Protein AF-A0A0F9NEB5-F1 (afdb_monomer_lite)

Secondary structure (DSSP, 8-state):
------------------------S--EEEESS-SEEEE--SEEEE-SSEEEESS-SEEEE--SEEEE-SSEEEESSEEEEEESS-SEEEEEEEEEEEE--SEEEEEEEEEEESS-SEEEE--SEEEE--SEEEESSEEEEEESSEEEEEEEEEEEEEEEEEEEEEEEEEEEEEEEEEEEESS-SEEEE--SEEEE--SEEEESSEEEEEESS-SEEEESSEEEEEE--SEEEE--SEEEESSEEEEEESS-SEEEESSEEEEEE--SEEEE--SEEEESS-SEEEESS-SEEEESS-SEEEESS-SEEEE--SEEEE--SEEE---TT-EEEES---SSS-TTHHHHHHHHHHHHHHHHHHHHHHHHHHHHHHHHHHHHHHS---TT-HHHHHHHHHHHHHHHHHHHHHHHHHHHHHHHHHHHHHHHHHHHHS--HHHHHHHTT--B-HHHHHHHHHTT-PPPGGGB------

pLDDT: mean 74.22, std 14.0, range [30.81, 94.0]

Sequence (474 aa):
MARKTALQVYGIPGRVYQVLAGSSSSSSASSSSSSSVSSSSSSVSSSSSSVSSSSSSSVSSLSSSISSSSSSVSSSSSSSISSSSSSSVSSSSSSSVSSSSSSVSSSSSSVSSSSSSSVSSSSSSISSSSSSVSSSSSSSASSSSSSSISSSSSSSVSSSSSSSVSSSSSSISSSSSSVSSSSSSSVSSSSSSVSSSSSSVSSSSSSSVSSSSSSSVSSSSSSSVSSSSSSVSSSSSSVSSSSSSSVSSSSSSSVSSSSSSSVSSSSSSISSSSSSVSSSSSSSVSSSSSSSVSSSSSSSVSSSSSSSVSSSSSSVSSSSSSITGSSSSSSISSSLSSSSAGPIEERFMHWYIQVELLVTSFQEKYPKIITNLEAAATYVNENEVSNTDVIKTKTYNVFIKNRNNVRDKYHLNYKKEIKDFVRDLQRYVTIRYDLSIDSFLESINFKVSIVFANISREVGFPIDGSNIERGDIS

Radius of gyration: 41.44 Å; chains: 1; bounding box: 76×53×166 Å

Structure (mmCIF, N/CA/C/O backbone):
data_AF-A0A0F9NEB5-F1
#
_entry.id   AF-A0A0F9NEB5-F1
#
loop_
_atom_site.group_PDB
_atom_site.id
_atom_site.type_symbol
_atom_site.label_atom_id
_atom_site.label_alt_id
_atom_site.label_comp_id
_atom_site.label_asym_id
_atom_site.label_entity_id
_atom_site.label_seq_id
_atom_site.pdbx_PDB_ins_code
_atom_site.Cartn_x
_atom_site.Cartn_y
_atom_site.Cartn_z
_atom_site.occupancy
_atom_site.B_iso_or_equiv
_atom_site.auth_seq_id
_atom_site.auth_comp_id
_atom_site.auth_asym_id
_atom_site.auth_atom_id
_atom_site.pdbx_PDB_model_num
ATOM 1 N N . MET A 1 1 ? -44.622 -4.717 113.660 1.00 35.81 1 MET A N 1
ATOM 2 C CA . MET A 1 1 ? -43.144 -4.670 113.713 1.00 35.81 1 MET A CA 1
ATOM 3 C C . MET A 1 1 ? -42.608 -4.703 112.294 1.00 35.81 1 MET A C 1
ATOM 5 O O . MET A 1 1 ? -42.995 -5.571 111.527 1.00 35.81 1 MET A O 1
ATOM 9 N N . ALA A 1 2 ? -41.810 -3.702 111.938 1.00 43.59 2 ALA A N 1
ATOM 10 C CA . ALA A 1 2 ? -41.238 -3.502 110.612 1.00 43.59 2 ALA A CA 1
ATOM 11 C C . ALA A 1 2 ? -40.009 -4.390 110.366 1.00 43.59 2 ALA A C 1
ATOM 13 O O . ALA A 1 2 ? -39.259 -4.645 111.305 1.00 43.59 2 ALA A O 1
ATOM 14 N N . ARG A 1 3 ? -39.733 -4.716 109.095 1.00 37.72 3 ARG A N 1
ATOM 15 C CA . ARG A 1 3 ? -38.4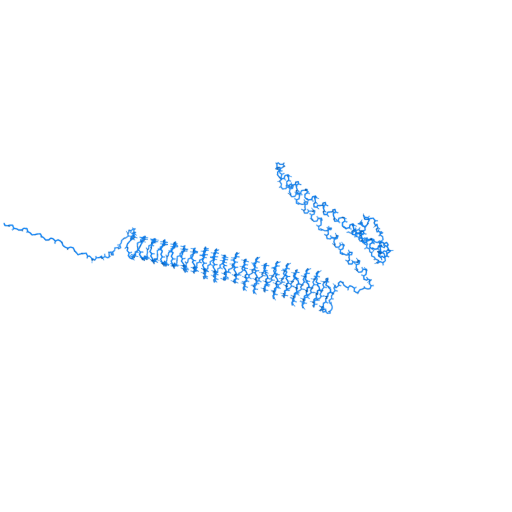21 -4.470 108.463 1.00 37.72 3 ARG A CA 1
ATOM 16 C C . ARG A 1 3 ? -38.478 -4.690 106.946 1.00 37.72 3 ARG A C 1
ATOM 18 O O . ARG A 1 3 ? -38.782 -5.775 106.470 1.00 37.72 3 ARG A O 1
ATOM 25 N N . LYS A 1 4 ? -38.156 -3.619 106.212 1.00 44.75 4 LYS A N 1
ATOM 26 C CA . LYS A 1 4 ? -37.689 -3.629 104.819 1.00 44.75 4 LYS A CA 1
ATOM 27 C C . LYS A 1 4 ? -36.308 -4.281 104.761 1.00 44.75 4 LYS A C 1
ATOM 29 O O . LYS A 1 4 ? -35.469 -3.989 105.615 1.00 44.75 4 LYS A O 1
ATOM 34 N N . THR A 1 5 ? -36.016 -5.019 103.695 1.00 44.75 5 THR A N 1
ATOM 35 C CA . THR A 1 5 ? -34.642 -5.163 103.195 1.00 44.75 5 THR A CA 1
ATOM 36 C C . THR A 1 5 ? -34.682 -5.332 101.678 1.00 44.75 5 THR A C 1
ATOM 38 O O . THR A 1 5 ? -35.391 -6.189 101.162 1.00 44.75 5 THR A O 1
ATOM 41 N N . ALA A 1 6 ? -33.965 -4.451 100.984 1.00 42.66 6 ALA A N 1
ATOM 42 C CA . ALA A 1 6 ? -33.715 -4.470 99.550 1.00 42.66 6 ALA A CA 1
ATOM 43 C C . ALA A 1 6 ? -32.252 -4.880 99.323 1.00 42.66 6 ALA A C 1
ATOM 45 O O . ALA A 1 6 ? -31.394 -4.428 100.075 1.00 42.66 6 ALA A O 1
ATOM 46 N N . LEU A 1 7 ? -31.984 -5.684 98.294 1.00 33.50 7 LEU A N 1
ATOM 47 C CA . LEU A 1 7 ? -30.658 -5.999 97.733 1.00 33.50 7 LEU A CA 1
ATOM 48 C C . LEU A 1 7 ? -30.911 -6.304 96.246 1.00 33.50 7 LEU A C 1
ATOM 50 O O . LEU A 1 7 ? -31.595 -7.270 95.931 1.00 33.50 7 LEU A O 1
ATOM 54 N N . GLN A 1 8 ? -30.771 -5.334 95.344 1.00 35.53 8 GLN A N 1
ATOM 55 C CA . GLN A 1 8 ? -29.557 -4.820 94.691 1.00 35.53 8 GLN A CA 1
ATOM 56 C C . GLN A 1 8 ? -28.915 -5.826 93.717 1.00 35.53 8 GLN A C 1
ATOM 58 O O . GLN A 1 8 ? -28.354 -6.847 94.096 1.00 35.53 8 GLN A O 1
ATOM 63 N N . VAL A 1 9 ? -29.054 -5.475 92.437 1.00 38.75 9 VAL A N 1
ATOM 64 C CA . VAL A 1 9 ? -28.586 -6.151 91.223 1.00 38.75 9 VAL A CA 1
ATOM 65 C C . VAL A 1 9 ? -27.070 -5.995 91.071 1.00 38.75 9 VAL A C 1
ATOM 67 O O . VAL A 1 9 ? -26.563 -4.883 91.196 1.00 38.75 9 VAL A O 1
ATOM 70 N N . TYR A 1 10 ? -26.376 -7.075 90.702 1.00 37.44 10 TYR A N 1
ATOM 71 C CA . TYR A 1 10 ? -25.060 -7.025 90.056 1.00 37.44 10 TYR A CA 1
ATOM 72 C C . TYR A 1 10 ? -25.096 -7.854 88.768 1.00 37.44 10 TYR A C 1
ATOM 74 O O . TYR A 1 10 ? -25.403 -9.044 88.788 1.00 37.44 10 TYR A O 1
ATOM 82 N N . GLY A 1 11 ? -24.824 -7.189 87.644 1.00 35.25 11 GLY A N 1
ATOM 83 C CA . GLY A 1 11 ? -24.719 -7.791 86.319 1.00 35.25 11 GLY A CA 1
ATOM 84 C C . GLY A 1 11 ? -23.337 -8.393 86.061 1.00 35.25 11 GLY A C 1
ATOM 85 O O . GLY A 1 11 ? -22.323 -7.865 86.512 1.00 35.25 11 GLY A O 1
ATOM 86 N N . ILE A 1 12 ? -23.313 -9.479 85.288 1.00 38.50 12 ILE A N 1
ATOM 87 C CA . ILE A 1 12 ? -22.107 -10.074 84.703 1.00 38.50 12 ILE A CA 1
ATOM 88 C C . ILE A 1 12 ? -22.130 -9.753 83.199 1.00 38.50 12 ILE A C 1
ATOM 90 O O . ILE A 1 12 ? -23.039 -10.223 82.510 1.00 38.50 12 ILE A O 1
ATOM 94 N N . PRO A 1 13 ? -21.177 -8.978 82.651 1.00 40.56 13 PRO A N 1
ATOM 95 C CA . PRO A 1 13 ? -21.013 -8.844 81.212 1.00 40.56 13 PRO A CA 1
ATOM 96 C C . PRO A 1 13 ? -20.096 -9.958 80.686 1.00 40.56 13 PRO A C 1
ATOM 98 O O . PRO A 1 13 ? -19.067 -10.257 81.285 1.00 40.56 13 PRO A O 1
ATOM 101 N N . GLY A 1 14 ? -20.439 -10.541 79.534 1.00 40.22 14 GLY A N 1
ATOM 102 C CA . GLY A 1 14 ? -19.469 -11.300 78.735 1.00 40.22 14 GLY A CA 1
ATOM 103 C C . GLY A 1 14 ? -19.830 -12.746 78.407 1.00 40.22 14 GLY A C 1
ATOM 104 O O . GLY A 1 14 ? -19.044 -13.650 78.667 1.00 40.22 14 GLY A O 1
ATOM 105 N N . ARG A 1 15 ? -20.969 -12.976 77.749 1.00 34.03 15 ARG A N 1
ATOM 106 C CA . ARG A 1 15 ? -21.089 -14.059 76.758 1.00 34.03 15 ARG A CA 1
ATOM 107 C C . ARG A 1 15 ? -21.936 -13.571 75.592 1.00 34.03 15 ARG A C 1
ATOM 109 O O . ARG A 1 15 ? -23.160 -13.580 75.659 1.00 34.03 15 ARG A O 1
ATOM 116 N N . VAL A 1 16 ? -21.273 -13.140 74.521 1.00 32.19 16 VAL A N 1
ATOM 117 C CA . VAL A 1 16 ? -21.917 -13.006 73.212 1.00 32.19 16 VAL A CA 1
ATOM 118 C C . VAL A 1 16 ? -22.073 -14.424 72.670 1.00 32.19 16 VAL A C 1
ATOM 120 O O . VAL A 1 16 ? -21.144 -14.987 72.098 1.00 32.19 16 VAL A O 1
ATOM 123 N N . TYR A 1 17 ? -23.235 -15.029 72.902 1.00 32.94 17 TYR A N 1
ATOM 124 C CA . TYR A 1 17 ? -23.683 -16.138 72.070 1.00 32.94 17 TYR A CA 1
ATOM 125 C C . TYR A 1 17 ? -24.050 -15.543 70.709 1.00 32.94 17 TYR A C 1
ATOM 127 O O . TYR A 1 17 ? -24.961 -14.719 70.620 1.00 32.94 17 TYR A O 1
ATOM 135 N N . GLN A 1 18 ? -23.324 -15.926 69.654 1.00 31.36 18 GLN A N 1
ATOM 136 C CA . GLN A 1 18 ? -23.822 -15.735 68.296 1.00 31.36 18 GLN A CA 1
ATOM 137 C C . GLN A 1 18 ? -25.118 -16.533 68.169 1.00 31.36 18 GLN A C 1
ATOM 139 O O . GLN A 1 18 ? -25.131 -17.758 68.286 1.00 31.36 18 GLN A O 1
ATOM 144 N N . VAL A 1 19 ? -26.209 -15.805 67.966 1.00 30.81 19 VAL A N 1
ATOM 145 C CA . VAL A 1 19 ? -27.512 -16.363 67.641 1.00 30.81 19 VAL A CA 1
ATOM 146 C C . VAL A 1 19 ? -27.415 -16.979 66.246 1.00 30.81 19 VAL A C 1
ATOM 148 O O . VAL A 1 19 ? -27.316 -16.270 65.246 1.00 30.81 19 VAL A O 1
ATOM 151 N N . LEU A 1 20 ? -27.453 -18.314 66.192 1.00 52.28 20 LEU A N 1
ATOM 152 C CA . LEU A 1 20 ? -28.008 -19.032 65.051 1.00 52.28 20 LEU A CA 1
ATOM 153 C C . LEU A 1 20 ? -29.471 -18.594 64.915 1.00 52.28 20 LEU A C 1
ATOM 155 O O . LEU A 1 20 ? -30.303 -18.951 65.745 1.00 52.28 20 LEU A O 1
ATOM 159 N N . ALA A 1 21 ? -29.790 -17.845 63.866 1.00 33.91 21 ALA A N 1
ATOM 160 C CA . ALA A 1 21 ? -31.160 -17.690 63.403 1.00 33.91 21 ALA A CA 1
ATOM 161 C C . ALA A 1 21 ? -31.166 -17.722 61.876 1.00 33.91 21 ALA A C 1
ATOM 163 O O . ALA A 1 21 ? -30.868 -16.735 61.206 1.00 33.91 21 ALA A O 1
ATOM 164 N N . GLY A 1 22 ? -31.506 -18.891 61.336 1.00 41.53 22 GLY A N 1
ATOM 165 C CA . GLY A 1 22 ? -32.124 -18.963 60.025 1.00 41.53 22 GLY A CA 1
ATOM 166 C C . GLY A 1 22 ? -33.551 -18.441 60.137 1.00 41.53 22 GLY A C 1
ATOM 167 O O . GLY A 1 22 ? -34.299 -18.889 61.002 1.00 41.53 22 GLY A O 1
ATOM 168 N N . SER A 1 23 ? -33.909 -17.488 59.284 1.00 32.88 23 SER A N 1
ATOM 169 C CA . SER A 1 23 ? -35.259 -17.292 58.748 1.00 32.88 23 SER A CA 1
ATOM 170 C C . SER A 1 23 ? -35.208 -16.231 57.656 1.00 32.88 23 SER A C 1
ATOM 172 O O . SER A 1 23 ? -34.611 -15.169 57.812 1.00 32.88 23 SER A O 1
ATOM 174 N N . SER A 1 24 ? -35.823 -16.575 56.534 1.00 42.44 24 SER A N 1
ATOM 175 C CA . SER A 1 24 ? -35.956 -15.814 55.303 1.00 42.44 24 SER A CA 1
ATOM 176 C C . SER A 1 24 ? -36.452 -14.392 55.555 1.00 42.44 24 SER A C 1
ATOM 178 O O . SER A 1 24 ? -37.623 -14.162 55.837 1.00 42.44 24 SER A O 1
ATOM 180 N N . SER A 1 25 ? -35.553 -13.424 55.453 1.00 38.19 25 SER A N 1
ATOM 181 C CA . SER A 1 25 ? -35.836 -11.997 55.315 1.00 38.19 25 SER A CA 1
ATOM 182 C C . SER A 1 25 ? -34.556 -11.375 54.782 1.00 38.19 25 SER A C 1
ATOM 184 O O . SER A 1 25 ? -33.480 -11.700 55.282 1.00 38.19 25 SER A O 1
ATOM 186 N N . SER A 1 26 ? -34.668 -10.542 53.750 1.00 44.69 26 SER A N 1
ATOM 187 C CA . SER A 1 26 ? -33.602 -9.720 53.164 1.00 44.69 26 SER A CA 1
ATOM 188 C C . SER A 1 26 ? -32.662 -9.171 54.241 1.00 44.69 26 SER A C 1
ATOM 190 O O . SER A 1 26 ? -32.947 -8.159 54.879 1.00 44.69 26 SER A O 1
ATOM 192 N N . SER A 1 27 ? -31.575 -9.895 54.496 1.00 50.78 27 SER A N 1
ATOM 193 C CA . SER A 1 27 ? -30.655 -9.645 55.598 1.00 50.78 27 SER A CA 1
ATOM 194 C C . SER A 1 27 ? -29.445 -8.951 55.000 1.00 50.78 27 SER A C 1
ATOM 196 O O . SER A 1 27 ? -28.783 -9.487 54.109 1.00 50.78 27 SER A O 1
ATOM 198 N N . SER A 1 28 ? -29.208 -7.722 55.442 1.00 55.69 28 SER A N 1
ATOM 199 C CA . SER A 1 28 ? -28.038 -6.916 55.102 1.00 55.69 28 SER A CA 1
ATOM 200 C C . SER A 1 28 ? -27.085 -7.006 56.287 1.00 55.69 28 SER A C 1
ATOM 202 O O . SER A 1 28 ? -27.447 -6.595 57.389 1.00 55.69 28 SER A O 1
ATOM 204 N N . ALA A 1 29 ? -25.889 -7.564 56.101 1.00 61.00 29 ALA A N 1
ATOM 205 C CA . ALA A 1 29 ? -24.858 -7.517 57.135 1.00 61.00 29 ALA A CA 1
ATOM 206 C C . ALA A 1 29 ? -24.028 -6.242 56.946 1.00 61.00 29 ALA A C 1
ATOM 208 O O . ALA A 1 29 ? -23.297 -6.119 55.962 1.00 61.00 29 ALA A O 1
ATOM 209 N N . SER A 1 30 ? -24.153 -5.309 57.892 1.00 57.62 30 SER A N 1
ATOM 210 C CA . SER A 1 30 ? -23.396 -4.056 57.924 1.00 57.62 30 SER A CA 1
ATOM 211 C C . SER A 1 30 ? -22.574 -3.992 59.206 1.00 57.62 30 SER A C 1
ATOM 213 O O . SER A 1 30 ? -23.143 -4.027 60.297 1.00 57.62 30 SER A O 1
ATOM 215 N N . SER A 1 31 ? -21.248 -3.893 59.105 1.00 59.38 31 SER A N 1
ATOM 216 C CA . SER A 1 31 ? -20.394 -3.674 60.277 1.00 59.38 31 SER A CA 1
ATOM 217 C C . SER A 1 31 ? -19.252 -2.703 59.983 1.00 59.38 31 SER A C 1
ATOM 219 O O . SER A 1 31 ? -18.554 -2.793 58.970 1.00 59.38 31 SER A O 1
ATOM 221 N N . SER A 1 32 ? -19.066 -1.758 60.901 1.00 53.47 32 SER A N 1
ATOM 222 C CA . SER A 1 32 ? -18.108 -0.656 60.768 1.00 53.47 32 SER A CA 1
ATOM 223 C C . SER A 1 32 ? -16.832 -0.868 61.593 1.00 53.47 32 SER A C 1
ATOM 225 O O . SER A 1 32 ? -15.926 -0.044 61.525 1.00 53.47 32 SER A O 1
ATOM 227 N N . SER A 1 33 ? -16.771 -1.911 62.436 1.00 54.66 33 SER A N 1
ATOM 228 C CA . SER A 1 33 ? -15.759 -1.997 63.512 1.00 54.66 33 SER A CA 1
ATOM 229 C C . SER A 1 33 ? -15.357 -3.423 63.917 1.00 54.66 33 SER A C 1
ATOM 231 O O . SER A 1 33 ? -14.719 -3.612 64.949 1.00 54.66 33 SER A O 1
ATOM 233 N N . SER A 1 34 ? -15.739 -4.445 63.149 1.00 59.22 34 SER A N 1
ATOM 234 C CA . SER A 1 34 ? -15.385 -5.840 63.452 1.00 59.22 34 SER A CA 1
ATOM 235 C C . SER A 1 34 ? -14.004 -6.173 62.877 1.00 59.22 34 SER A C 1
ATOM 237 O O . SER A 1 34 ? -13.682 -5.735 61.775 1.00 59.22 34 SER A O 1
ATOM 239 N N . SER A 1 35 ? -13.199 -6.989 63.558 1.00 62.81 35 SER A N 1
ATOM 240 C CA . SER A 1 35 ? -11.958 -7.540 62.983 1.00 62.81 35 SER A CA 1
ATOM 241 C C . SER A 1 35 ? -12.236 -8.503 61.820 1.00 62.81 35 SER A C 1
ATOM 243 O O . SER A 1 35 ? -11.384 -8.714 60.959 1.00 62.81 35 SER A O 1
ATOM 245 N N . SER A 1 36 ? -13.433 -9.094 61.769 1.00 61.75 36 SER A N 1
ATOM 246 C CA . SER A 1 36 ? -13.839 -10.055 60.740 1.00 61.75 36 SER A CA 1
ATOM 247 C C . SER A 1 36 ? -15.356 -10.041 60.553 1.00 61.75 36 SER A C 1
ATOM 249 O O . SER A 1 36 ? -16.092 -9.979 61.539 1.00 61.75 36 SER A O 1
ATOM 251 N N . VAL A 1 37 ? -15.825 -10.152 59.309 1.00 69.88 37 VAL A N 1
ATOM 252 C CA . VAL A 1 37 ? -17.234 -10.423 58.983 1.00 69.88 37 VAL A CA 1
ATOM 253 C C . VAL A 1 37 ? -17.329 -11.750 58.257 1.00 69.88 37 VAL A C 1
ATOM 255 O O . VAL A 1 37 ? -16.764 -11.904 57.178 1.00 69.88 37 VAL A O 1
ATOM 258 N N . SER A 1 38 ? -18.088 -12.675 58.837 1.00 70.75 38 SER A N 1
ATOM 259 C CA . SER A 1 38 ? -18.541 -13.897 58.175 1.00 70.75 38 SER A CA 1
ATOM 260 C C . SER A 1 38 ? -20.058 -13.826 58.050 1.00 70.75 38 SER A C 1
ATOM 262 O O . SER A 1 38 ? -20.742 -13.622 59.054 1.00 70.75 38 SER A O 1
ATOM 264 N N . SER A 1 39 ? -20.609 -13.912 56.840 1.00 66.50 39 SER A N 1
ATOM 265 C CA . SER A 1 39 ? -22.060 -13.776 56.633 1.00 66.50 39 SER A CA 1
ATOM 266 C C . SER A 1 39 ? -22.565 -14.560 55.424 1.00 66.50 39 SER A C 1
ATOM 268 O O . SER A 1 39 ? -21.887 -14.651 54.405 1.00 66.50 39 SER A O 1
ATOM 270 N N . SER A 1 40 ? -23.797 -15.063 55.541 1.00 65.25 40 SER A N 1
ATOM 271 C CA . SER A 1 40 ? -24.595 -15.644 54.444 1.00 65.25 40 SER A CA 1
ATOM 272 C C . SER A 1 40 ? -25.751 -14.720 54.033 1.00 65.25 40 SER A C 1
ATOM 274 O O . SER A 1 40 ? -26.748 -15.157 53.468 1.00 65.25 40 SER A O 1
ATOM 276 N N . SER A 1 41 ? -25.633 -13.438 54.382 1.00 69.44 41 SER A N 1
ATOM 277 C CA . SER A 1 41 ? -26.594 -12.376 54.092 1.00 69.44 41 SER A CA 1
ATOM 278 C C . SER A 1 41 ? -26.696 -12.109 52.595 1.00 69.44 41 SER A C 1
ATOM 280 O O . SER A 1 41 ? -25.697 -12.201 51.889 1.00 69.44 41 SER A O 1
ATOM 282 N N . SER A 1 42 ? -27.864 -11.682 52.118 1.00 67.00 42 SER A N 1
ATOM 283 C CA . SER A 1 42 ? -28.083 -11.274 50.720 1.00 67.00 42 SER A CA 1
ATOM 284 C C . SER A 1 42 ? -27.128 -10.159 50.263 1.00 67.00 42 SER A C 1
ATOM 286 O O . SER A 1 42 ? -26.675 -10.180 49.122 1.00 67.00 42 SER A O 1
ATOM 288 N N . SER A 1 43 ? -26.745 -9.244 51.160 1.00 69.62 43 SER A N 1
ATOM 289 C CA . SER A 1 43 ? -25.746 -8.202 50.885 1.00 69.62 43 SER A CA 1
ATOM 290 C C . SER A 1 43 ? -24.817 -8.007 52.081 1.00 69.62 43 SER A C 1
ATOM 292 O O . SER A 1 43 ? -25.276 -7.986 53.228 1.00 69.62 43 SER A O 1
ATOM 294 N N . VAL A 1 44 ? -23.520 -7.840 51.817 1.00 74.75 44 VAL A N 1
ATOM 295 C CA . VAL A 1 44 ? -22.499 -7.557 52.837 1.00 74.75 44 VAL A CA 1
ATOM 296 C C . VAL A 1 44 ? -21.814 -6.237 52.507 1.00 74.75 44 VAL A C 1
ATOM 298 O O . VAL A 1 44 ? -21.170 -6.119 51.465 1.00 74.75 44 VAL A O 1
ATOM 301 N N . SER A 1 45 ? -21.923 -5.273 53.421 1.00 76.12 45 SER A N 1
ATOM 302 C CA . SER A 1 45 ? -21.206 -3.998 53.359 1.00 76.12 45 SER A CA 1
ATOM 303 C C . SER A 1 45 ? -20.359 -3.832 54.614 1.00 76.12 45 SER A C 1
ATOM 305 O O . SER A 1 45 ? -20.899 -3.743 55.714 1.00 76.12 45 SER A O 1
ATOM 307 N N . SER A 1 46 ? -19.030 -3.818 54.489 1.00 70.50 46 SER A N 1
ATOM 308 C CA . SER A 1 46 ? -18.163 -3.798 55.674 1.00 70.50 46 SER A CA 1
ATOM 309 C C . SER A 1 46 ? -16.859 -3.026 55.487 1.00 70.50 46 SER A C 1
ATOM 311 O O . SER A 1 46 ? -16.258 -3.029 54.413 1.00 70.50 46 SER A O 1
ATOM 313 N N . SER A 1 47 ? -16.403 -2.415 56.582 1.00 71.44 47 SER A N 1
ATOM 314 C CA . SER A 1 47 ? -15.068 -1.814 56.725 1.00 71.44 47 SER A CA 1
ATOM 315 C C . SER A 1 47 ? -14.147 -2.653 57.624 1.00 71.44 47 SER A C 1
ATOM 317 O O . SER A 1 47 ? -13.173 -2.146 58.172 1.00 71.44 47 SER A O 1
ATOM 319 N N . SER A 1 48 ? -14.474 -3.931 57.828 1.00 72.50 48 SER A N 1
ATOM 320 C CA . SER A 1 48 ? -13.687 -4.862 58.640 1.00 72.50 48 SER A CA 1
ATOM 321 C C . SER A 1 48 ? -12.354 -5.226 58.006 1.00 72.50 48 SER A C 1
ATOM 323 O O . SER A 1 48 ? -12.210 -5.160 56.793 1.00 72.50 48 SER A O 1
ATOM 325 N N . SER A 1 49 ? -11.394 -5.699 58.802 1.00 71.88 49 SER A N 1
ATOM 326 C CA . SER A 1 49 ? -10.089 -6.148 58.293 1.00 71.88 49 SER A CA 1
ATOM 327 C C . SER A 1 49 ? -10.216 -7.319 57.304 1.00 71.88 49 SER A C 1
ATOM 329 O O . SER A 1 49 ? -9.496 -7.356 56.306 1.00 71.88 49 SER A O 1
ATOM 331 N N . SER A 1 50 ? -11.181 -8.219 57.527 1.00 74.94 50 SER A N 1
ATOM 332 C CA . SER A 1 50 ? -11.444 -9.378 56.662 1.00 74.94 50 SER A CA 1
ATOM 333 C C . SER A 1 50 ? -12.942 -9.616 56.447 1.00 74.94 50 SER A C 1
ATOM 335 O O . SER A 1 50 ? -13.718 -9.557 57.404 1.00 74.94 50 SER A O 1
ATOM 337 N N . VAL A 1 51 ? -13.340 -9.940 55.214 1.00 78.62 51 VAL A N 1
ATOM 338 C CA . VAL A 1 51 ? -14.712 -10.336 54.846 1.00 78.62 51 VAL A CA 1
ATOM 339 C C . VAL A 1 51 ? -14.697 -11.716 54.194 1.00 78.62 51 VAL A C 1
ATOM 341 O O . VAL A 1 51 ? -14.026 -11.919 53.184 1.00 78.62 51 VAL A O 1
ATOM 344 N N . SER A 1 52 ? -15.483 -12.636 54.752 1.00 79.25 52 SER A N 1
ATOM 345 C CA . SER A 1 52 ? -15.754 -13.964 54.205 1.00 79.25 52 SER A CA 1
ATOM 346 C C . SER A 1 52 ? -17.255 -14.123 53.957 1.00 79.25 52 SER A C 1
ATOM 348 O O . SER A 1 52 ? -18.051 -14.069 54.895 1.00 79.25 52 SER A O 1
ATOM 350 N N . SER A 1 53 ? -17.667 -14.324 52.703 1.00 75.00 53 SER A N 1
ATOM 351 C CA . SER A 1 53 ? -19.078 -14.582 52.368 1.00 75.00 53 SER A CA 1
ATOM 352 C C . SER A 1 53 ? -19.236 -15.768 51.426 1.00 75.00 53 SER A C 1
ATOM 354 O O . SER A 1 53 ? -18.657 -15.794 50.339 1.00 75.00 53 SER A O 1
ATOM 356 N N . SER A 1 54 ? -20.071 -16.721 51.834 1.00 69.00 54 SER A N 1
ATOM 357 C CA . SER A 1 54 ? -20.303 -17.965 51.099 1.00 69.00 54 SER A CA 1
ATOM 358 C C . SER A 1 54 ? -21.527 -17.914 50.181 1.00 69.00 54 SER A C 1
ATOM 360 O O . SER A 1 54 ? -21.668 -18.790 49.331 1.00 69.00 54 SER A O 1
ATOM 362 N N . SER A 1 55 ? -22.444 -16.949 50.351 1.00 68.44 55 SER A N 1
ATOM 363 C CA . SER A 1 55 ? -23.745 -16.946 49.649 1.00 68.44 55 SER A CA 1
ATOM 364 C C . SER A 1 55 ? -24.422 -15.565 49.595 1.00 68.44 55 SER A C 1
ATOM 366 O O . SER A 1 55 ? -25.628 -15.465 49.811 1.00 68.44 55 SER A O 1
ATOM 368 N N . SER A 1 56 ? -23.673 -14.485 49.347 1.00 68.25 56 SER A N 1
ATOM 369 C CA . SER A 1 56 ? -24.283 -13.160 49.141 1.00 68.25 56 SER A CA 1
ATOM 370 C C . SER A 1 56 ? -24.565 -12.879 47.667 1.00 68.25 56 SER A C 1
ATOM 372 O O . SER A 1 56 ? -23.862 -13.340 46.773 1.00 68.25 56 SER A O 1
ATOM 374 N N . SER A 1 57 ? -25.569 -12.054 47.393 1.00 72.56 57 SER A N 1
ATOM 375 C CA . SER A 1 57 ? -25.776 -11.472 46.066 1.00 72.56 57 SER A CA 1
ATOM 376 C C . SER A 1 57 ? -24.674 -10.448 45.755 1.00 72.56 57 SER A C 1
ATOM 378 O O . SER A 1 57 ? -24.161 -10.386 44.635 1.00 72.56 57 SER A O 1
ATOM 380 N N . SER A 1 58 ? -24.253 -9.677 46.767 1.00 74.62 58 SER A N 1
ATOM 381 C CA . SER A 1 58 ? -23.237 -8.627 46.624 1.00 74.62 58 SER A CA 1
ATOM 382 C C . SER A 1 58 ? -22.373 -8.454 47.875 1.00 74.62 58 SER A C 1
ATOM 384 O O . SER A 1 58 ? -22.888 -8.397 48.993 1.00 74.62 58 SER A O 1
ATOM 386 N N . VAL A 1 59 ? -21.063 -8.299 47.675 1.00 78.06 59 VAL A N 1
ATOM 387 C CA . VAL A 1 59 ? -20.099 -7.865 48.696 1.00 78.06 59 VAL A CA 1
ATOM 388 C C . VAL A 1 59 ? -19.498 -6.538 48.262 1.00 78.06 59 VAL A C 1
ATOM 390 O O . VAL A 1 59 ? -18.912 -6.451 47.185 1.00 78.06 59 VAL A O 1
ATOM 393 N N . SER A 1 60 ? -19.618 -5.518 49.109 1.00 79.62 60 SER A N 1
ATOM 394 C CA . SER A 1 60 ? -18.953 -4.230 48.929 1.00 79.62 60 SER A CA 1
ATOM 395 C C . SER A 1 60 ? -18.128 -3.921 50.175 1.00 79.62 60 SER A C 1
ATOM 397 O O . SER A 1 60 ? -18.696 -3.742 51.252 1.00 79.62 60 SER A O 1
ATOM 399 N N . SER A 1 61 ? -16.797 -3.885 50.089 1.00 73.81 61 SER A N 1
ATOM 400 C CA . SER A 1 61 ? -15.981 -3.680 51.295 1.00 73.81 61 SER A CA 1
ATOM 401 C C . SER A 1 61 ? -14.731 -2.826 51.109 1.00 73.81 61 SER A C 1
ATOM 403 O O . SER A 1 61 ? -14.222 -2.631 50.007 1.00 73.81 61 SER A O 1
ATOM 405 N N . LEU A 1 62 ? -14.261 -2.297 52.240 1.00 74.31 62 LEU A N 1
ATOM 406 C CA . LEU A 1 62 ? -12.975 -1.611 52.416 1.00 74.31 62 LEU A CA 1
ATOM 407 C C . LEU A 1 62 ? -11.991 -2.506 53.191 1.00 74.31 62 LEU A C 1
ATOM 409 O O . LEU A 1 62 ? -11.189 -2.031 53.993 1.00 74.31 62 LEU A O 1
ATOM 413 N N . SER A 1 63 ? -12.122 -3.822 53.023 1.00 72.19 63 SER A N 1
ATOM 414 C CA . SER A 1 63 ? -11.401 -4.806 53.826 1.00 72.19 63 SER A CA 1
ATOM 415 C C . SER A 1 63 ? -10.015 -5.089 53.297 1.00 72.19 63 SER A C 1
ATOM 417 O O . SER A 1 63 ? -9.825 -5.205 52.093 1.00 72.19 63 SER A O 1
ATOM 419 N N . SER A 1 64 ? -9.062 -5.336 54.194 1.00 75.88 64 SER A N 1
ATOM 420 C CA . SER A 1 64 ? -7.722 -5.791 53.822 1.00 75.88 64 SER A CA 1
ATOM 421 C C . SER A 1 64 ? -7.761 -7.133 53.081 1.00 75.88 64 SER A C 1
ATOM 423 O O . SER A 1 64 ? -6.930 -7.369 52.212 1.00 75.88 64 SER A O 1
ATOM 425 N N . SER A 1 65 ? -8.712 -8.024 53.372 1.00 79.06 65 SER A N 1
ATOM 426 C CA . SER A 1 65 ? -8.875 -9.288 52.635 1.00 79.06 65 SER A CA 1
ATOM 427 C C . SER A 1 65 ? -10.341 -9.640 52.395 1.00 79.06 65 SER A C 1
ATOM 429 O O . SER A 1 65 ? -11.161 -9.561 53.311 1.00 79.06 65 SER A O 1
ATOM 431 N N . ILE A 1 66 ? -10.664 -10.051 51.167 1.00 80.88 66 ILE A N 1
ATOM 432 C CA . ILE A 1 66 ? -12.001 -10.501 50.764 1.00 80.88 66 ILE A CA 1
ATOM 433 C C . ILE A 1 66 ? -11.900 -11.929 50.235 1.00 80.88 66 ILE A C 1
ATOM 435 O O . ILE A 1 66 ? -11.172 -12.184 49.279 1.00 80.88 66 ILE A O 1
ATOM 439 N N . SER A 1 67 ? -12.664 -12.845 50.822 1.00 82.44 67 SER A N 1
ATOM 440 C CA . SER A 1 67 ? -12.886 -14.191 50.296 1.00 82.44 67 SER A CA 1
ATOM 441 C C . SER A 1 67 ? -14.379 -14.370 50.055 1.00 82.44 67 SER A C 1
ATOM 443 O O . SER A 1 67 ? -15.173 -14.300 50.996 1.00 82.44 67 SER A O 1
ATOM 445 N N . SER A 1 68 ? -14.806 -14.525 48.801 1.00 77.56 68 SER A N 1
ATOM 446 C CA . SER A 1 68 ? -16.237 -14.588 48.511 1.00 77.56 68 SER A CA 1
ATOM 447 C C . SER A 1 68 ? -16.642 -15.566 47.415 1.00 77.56 68 SER A C 1
ATOM 449 O O . SER A 1 68 ? -15.911 -15.820 46.470 1.00 77.56 68 SER A O 1
ATOM 451 N N . SER A 1 69 ? -17.852 -16.107 47.540 1.00 76.94 69 SER A N 1
ATOM 452 C CA . SER A 1 69 ? -18.568 -16.822 46.473 1.00 76.94 69 SER A CA 1
ATOM 453 C C . SER A 1 69 ? -19.834 -16.068 46.045 1.00 76.94 69 SER A C 1
ATOM 455 O O . SER A 1 69 ? -20.810 -16.674 45.617 1.00 76.94 69 SER A O 1
ATOM 457 N N . SER A 1 70 ? -19.841 -14.744 46.220 1.00 76.62 70 SER A N 1
ATOM 458 C CA . SER A 1 70 ? -21.008 -13.900 45.938 1.00 76.62 70 SER A CA 1
ATOM 459 C C . SER A 1 70 ? -21.200 -13.644 44.456 1.00 76.62 70 SER A C 1
ATOM 461 O O . SER A 1 70 ? -20.224 -13.658 43.718 1.00 76.62 70 SER A O 1
ATOM 463 N N . SER A 1 71 ? -22.408 -13.288 44.016 1.00 76.88 71 SER A N 1
ATOM 464 C CA . SER A 1 71 ? -22.644 -12.940 42.604 1.00 76.88 71 SER A CA 1
ATOM 465 C C . SER A 1 71 ? -21.855 -11.699 42.160 1.00 76.88 71 SER A C 1
ATOM 467 O O . SER A 1 71 ? -21.453 -11.608 41.005 1.00 76.88 71 SER A O 1
ATOM 469 N N . SER A 1 72 ? -21.571 -10.758 43.063 1.00 80.06 72 SER A N 1
ATOM 470 C CA . SER A 1 72 ? -20.770 -9.563 42.766 1.00 80.06 72 SER A CA 1
ATOM 471 C C . SER A 1 72 ? -19.851 -9.188 43.927 1.00 80.06 72 SER A C 1
ATOM 473 O O . SER A 1 72 ? -20.259 -9.234 45.089 1.00 80.06 72 SER A O 1
ATOM 475 N N . VAL A 1 73 ? -18.609 -8.812 43.614 1.00 81.56 73 VAL A N 1
ATOM 476 C CA . VAL A 1 73 ? -17.623 -8.316 44.586 1.00 81.56 73 VAL A CA 1
ATOM 477 C C . VAL A 1 73 ? -17.086 -6.971 44.111 1.00 81.56 73 VAL A C 1
ATOM 479 O O . VAL A 1 73 ? -16.508 -6.880 43.030 1.00 81.56 73 VAL A O 1
ATOM 482 N N . SER A 1 74 ? -17.241 -5.942 44.939 1.00 83.50 74 SER A N 1
ATOM 483 C CA . SER A 1 74 ? -16.713 -4.599 44.706 1.00 83.50 74 SER A CA 1
ATOM 484 C C . SER A 1 74 ? -15.837 -4.174 45.881 1.00 83.50 74 SER A C 1
ATOM 486 O O . SER A 1 74 ? -16.277 -4.191 47.029 1.00 83.50 74 SER A O 1
ATOM 488 N N . SER A 1 75 ? -14.599 -3.770 45.608 1.00 80.00 75 SER A N 1
ATOM 489 C CA . SER A 1 75 ? -13.703 -3.219 46.628 1.00 80.00 75 SER A CA 1
ATOM 490 C C . SER A 1 75 ? -13.038 -1.940 46.155 1.00 80.00 75 SER A C 1
ATOM 492 O O . SER A 1 75 ? -12.516 -1.860 45.043 1.00 80.00 75 SER A O 1
ATOM 494 N N . SER A 1 76 ? -13.024 -0.934 47.024 1.00 75.12 76 SER A N 1
ATOM 495 C CA . SER A 1 76 ? -12.263 0.289 46.765 1.00 75.12 76 SER A CA 1
ATOM 496 C C . SER A 1 76 ? -10.812 0.166 47.233 1.00 75.12 76 SER A C 1
ATOM 498 O O . SER A 1 76 ? -9.944 0.768 46.609 1.00 75.12 76 SER A O 1
ATOM 500 N N . SER A 1 77 ? -10.552 -0.633 48.278 1.00 75.88 77 SER A N 1
ATOM 501 C CA . SER A 1 77 ? -9.226 -0.823 48.880 1.00 75.88 77 SER A CA 1
ATOM 502 C C . SER A 1 77 ? -9.141 -2.184 49.575 1.00 75.88 77 SER A C 1
ATOM 504 O O . SER A 1 77 ? -9.746 -2.377 50.629 1.00 75.88 77 SER A O 1
ATOM 506 N N . SER A 1 78 ? -8.355 -3.108 49.017 1.00 77.06 78 SER A N 1
ATOM 507 C CA . SER A 1 78 ? -8.064 -4.411 49.636 1.00 77.06 78 SER A CA 1
ATOM 508 C C . SER A 1 78 ? -6.622 -4.826 49.425 1.00 77.06 78 SER A C 1
ATOM 510 O O . SER A 1 78 ? -6.044 -4.543 48.393 1.00 77.06 78 SER A O 1
ATOM 512 N N . SER A 1 79 ? -6.013 -5.547 50.358 1.00 80.19 79 SER A N 1
ATOM 513 C CA . SER A 1 79 ? -4.722 -6.192 50.095 1.00 80.19 79 SER A CA 1
ATOM 514 C C . SER A 1 79 ? -4.915 -7.388 49.157 1.00 80.19 79 SER A C 1
ATOM 516 O O . SER A 1 79 ? -4.162 -7.538 48.200 1.00 80.19 79 SER A O 1
ATOM 518 N N . SER A 1 80 ? -5.957 -8.200 49.374 1.00 82.56 80 SER A N 1
ATOM 519 C CA . SER A 1 80 ? -6.251 -9.365 48.529 1.00 82.56 80 SER A CA 1
ATOM 520 C C . SER A 1 80 ? -7.749 -9.606 48.317 1.00 82.56 80 SER A C 1
ATOM 522 O O . SER A 1 80 ? -8.559 -9.407 49.225 1.00 82.56 80 SER A O 1
ATOM 524 N N . ILE A 1 81 ? -8.110 -10.054 47.113 1.00 83.31 81 ILE A N 1
ATOM 525 C CA . ILE A 1 81 ? -9.463 -10.498 46.755 1.00 83.31 81 ILE A CA 1
ATOM 526 C C . ILE A 1 81 ? -9.370 -11.903 46.167 1.00 83.31 81 ILE A C 1
ATOM 528 O O . ILE A 1 81 ? -8.669 -12.115 45.179 1.00 83.31 81 ILE A O 1
ATOM 532 N N . SER A 1 82 ? -10.100 -12.847 46.754 1.00 85.19 82 SER A N 1
ATOM 533 C CA . SER A 1 82 ? -10.275 -14.206 46.248 1.00 85.19 82 SER A CA 1
ATOM 534 C C . SER A 1 82 ? -11.759 -14.456 45.993 1.00 85.19 82 SER A C 1
ATOM 536 O O . SER A 1 82 ? -12.558 -14.385 46.931 1.00 85.19 82 SER A O 1
ATOM 538 N N . SER A 1 83 ? -12.145 -14.716 44.738 1.00 81.00 83 SER A N 1
ATOM 539 C CA . SER A 1 83 ? -13.523 -15.087 44.402 1.00 81.00 83 SER A CA 1
ATOM 540 C C . SER A 1 83 ? -13.623 -16.352 43.558 1.00 81.00 83 SER A C 1
ATOM 542 O O . SER A 1 83 ? -13.011 -16.465 42.496 1.00 81.00 83 SER A O 1
ATOM 544 N N . SER A 1 84 ? -14.434 -17.302 44.020 1.00 75.88 84 SER A N 1
ATOM 545 C CA . SER A 1 84 ? -14.554 -18.619 43.384 1.00 75.88 84 SER A CA 1
ATOM 546 C C . SER A 1 84 ? -15.722 -18.725 42.400 1.00 75.88 84 SER A C 1
ATOM 548 O O . SER A 1 84 ? -15.663 -19.576 41.519 1.00 75.88 84 SER A O 1
ATOM 550 N N . SER A 1 85 ? -16.754 -17.874 42.518 1.00 73.69 85 SER A N 1
ATOM 551 C CA . SER A 1 85 ? -18.013 -18.021 41.757 1.00 73.69 85 SER A CA 1
ATOM 552 C C . SER A 1 85 ? -18.790 -16.706 41.574 1.00 73.69 85 SER A C 1
ATOM 554 O O . SER A 1 85 ? -20.010 -16.679 41.736 1.00 73.69 85 SER A O 1
ATOM 556 N N . SER A 1 86 ? -18.116 -15.591 41.276 1.00 73.94 86 SER A N 1
ATOM 557 C CA . SER A 1 86 ? -18.817 -14.321 41.023 1.00 73.94 86 SER A CA 1
ATOM 558 C C . SER A 1 86 ? -19.212 -14.129 39.563 1.00 73.94 86 SER A C 1
ATOM 560 O O . SER A 1 86 ? -18.520 -14.528 38.640 1.00 73.94 86 SER A O 1
ATOM 562 N N . SER A 1 87 ? -20.303 -13.421 39.311 1.00 79.25 87 SER A N 1
ATOM 563 C CA . SER A 1 87 ? -20.569 -12.865 37.984 1.00 79.25 87 SER A CA 1
ATOM 564 C C . SER A 1 87 ? -19.577 -11.738 37.672 1.00 79.25 87 SER A C 1
ATOM 566 O O . SER A 1 87 ? -19.076 -11.645 36.553 1.00 79.25 87 SER A O 1
ATOM 568 N N . SER A 1 88 ? -19.226 -10.912 38.667 1.00 83.62 88 SER A N 1
ATOM 569 C CA . SER A 1 88 ? -18.298 -9.788 38.494 1.00 83.62 88 SER A CA 1
ATOM 570 C C . SER A 1 88 ? -17.408 -9.525 39.714 1.00 83.62 88 SER A C 1
ATOM 572 O O . SER A 1 88 ? -17.839 -9.641 40.861 1.00 83.62 88 SER A O 1
ATOM 574 N N . VAL A 1 89 ? -16.148 -9.157 39.457 1.00 84.44 89 VAL A N 1
ATOM 575 C CA . VAL A 1 89 ? -15.212 -8.601 40.449 1.00 84.44 89 VAL A CA 1
ATOM 576 C C . VAL A 1 89 ? -14.722 -7.242 39.955 1.00 84.44 89 VAL A C 1
ATOM 578 O O . VAL A 1 89 ? -14.157 -7.152 38.867 1.00 84.44 89 VAL A O 1
ATOM 581 N N . SER A 1 90 ? -14.912 -6.204 40.767 1.00 85.69 90 SER A N 1
ATOM 582 C CA . SER A 1 90 ? -14.404 -4.851 40.531 1.00 85.69 90 SER A CA 1
ATOM 583 C C . SER A 1 90 ? -13.507 -4.417 41.686 1.00 85.69 90 SER A C 1
ATOM 585 O O . SER A 1 90 ? -13.939 -4.426 42.839 1.00 85.69 90 SER A O 1
ATOM 587 N N . SER A 1 91 ? -12.264 -4.023 41.395 1.00 83.00 91 SER A N 1
ATOM 588 C CA . SER A 1 91 ? -11.351 -3.487 42.411 1.00 83.00 91 SER A CA 1
ATOM 589 C C . SER A 1 91 ? -10.554 -2.280 41.935 1.00 83.00 91 SER A C 1
ATOM 591 O O . SER A 1 91 ? -9.793 -2.368 40.969 1.00 83.00 91 SER A O 1
ATOM 593 N N . SER A 1 92 ? -10.687 -1.168 42.657 1.00 79.88 92 SER A N 1
ATOM 594 C CA . SER A 1 92 ? -9.981 0.082 42.351 1.00 79.88 92 SER A CA 1
ATOM 595 C C . SER A 1 92 ? -8.538 0.101 42.854 1.00 79.88 92 SER A C 1
ATOM 597 O O . SER A 1 92 ? -7.721 0.854 42.330 1.00 79.88 92 SER A O 1
ATOM 599 N N . SER A 1 93 ? -8.208 -0.689 43.877 1.00 79.06 93 SER A N 1
ATOM 600 C CA . SER A 1 93 ? -6.864 -0.755 44.461 1.00 79.06 93 SER A CA 1
ATOM 601 C C . SER A 1 93 ? -6.705 -2.051 45.248 1.00 79.06 93 SER A C 1
ATOM 603 O O . SER A 1 93 ? -7.252 -2.201 46.347 1.00 79.06 93 SER A O 1
ATOM 605 N N . SER A 1 94 ? -5.956 -3.009 44.694 1.00 79.31 94 SER A N 1
ATOM 606 C CA . SER A 1 94 ? -5.516 -4.172 45.467 1.00 79.31 94 SER A CA 1
ATOM 607 C C . SER A 1 94 ? -4.102 -4.638 45.179 1.00 79.31 94 SER A C 1
ATOM 609 O O . SER A 1 94 ? -3.550 -4.377 44.117 1.00 79.31 94 SER A O 1
ATOM 611 N N . SER A 1 95 ? -3.482 -5.339 46.127 1.00 81.88 95 SER A N 1
ATOM 612 C CA . SER A 1 95 ? -2.199 -5.990 45.840 1.00 81.88 95 SER A CA 1
ATOM 613 C C . SER A 1 95 ? -2.423 -7.187 44.913 1.00 81.88 95 SER A C 1
ATOM 615 O O . SER A 1 95 ? -1.704 -7.342 43.927 1.00 81.88 95 SER A O 1
ATOM 617 N N . SER A 1 96 ? -3.463 -7.991 45.162 1.00 84.94 96 SER A N 1
ATOM 618 C CA . SER A 1 96 ? -3.798 -9.146 44.323 1.00 84.94 96 SER A CA 1
ATOM 619 C C . SER A 1 96 ? -5.301 -9.398 44.176 1.00 84.94 96 SER A C 1
ATOM 621 O O . SER A 1 96 ? -6.075 -9.276 45.127 1.00 84.94 96 SER A O 1
ATOM 623 N N . VAL A 1 97 ? -5.706 -9.808 42.971 1.00 84.56 97 VAL A N 1
ATOM 624 C CA . VAL A 1 97 ? -7.044 -10.333 42.667 1.00 84.56 97 VAL A CA 1
ATOM 625 C C . VAL A 1 97 ? -6.893 -11.717 42.053 1.00 84.56 97 VAL A C 1
ATOM 627 O O . VAL A 1 97 ? -6.257 -11.868 41.012 1.00 84.56 97 VAL A O 1
ATOM 630 N N . SER A 1 98 ? -7.494 -12.719 42.685 1.00 86.06 98 SER A N 1
ATOM 631 C CA . SER A 1 98 ? -7.615 -14.076 42.160 1.00 86.06 98 SER A CA 1
ATOM 632 C C . SER A 1 98 ? -9.096 -14.388 41.984 1.00 86.06 98 SER A C 1
ATOM 634 O O . SER A 1 98 ? -9.846 -14.366 42.960 1.00 86.06 98 SER A O 1
ATOM 636 N N . SER A 1 99 ? -9.548 -14.603 40.747 1.00 82.19 99 SER A N 1
ATOM 637 C CA . SER A 1 99 ? -10.979 -14.765 40.489 1.00 82.19 99 SER A CA 1
ATOM 638 C C . SER A 1 99 ? -11.332 -15.787 39.414 1.00 82.19 99 SER A C 1
ATOM 640 O O . SER A 1 99 ? -10.720 -15.826 38.349 1.00 82.19 99 SER A O 1
ATOM 642 N N . SER A 1 100 ? -12.401 -16.542 39.651 1.00 82.44 100 SER A N 1
ATOM 643 C CA . SER A 1 100 ? -13.095 -17.348 38.636 1.00 82.44 100 SER A CA 1
ATOM 644 C C . SER A 1 100 ? -14.402 -16.688 38.170 1.00 82.44 100 SER A C 1
ATOM 646 O O . SER A 1 100 ? -15.367 -17.378 37.854 1.00 82.44 100 SER A O 1
ATOM 648 N N . SER A 1 101 ? -14.454 -15.349 38.175 1.00 80.06 101 SER A N 1
ATOM 649 C CA . SER A 1 101 ? -15.646 -14.602 37.760 1.00 80.06 101 SER A CA 1
ATOM 650 C C . SER A 1 101 ? -15.912 -14.646 36.266 1.00 80.06 101 SER A C 1
ATOM 652 O O . SER A 1 101 ? -14.978 -14.814 35.510 1.00 80.06 101 SER A O 1
ATOM 654 N N . SER A 1 102 ? -17.128 -14.325 35.811 1.00 82.38 102 SER A N 1
ATOM 655 C CA . SER A 1 102 ? -17.362 -14.039 34.382 1.00 82.38 102 SER A CA 1
ATOM 656 C C . SER A 1 102 ? -16.661 -12.755 33.906 1.00 82.38 102 SER A C 1
ATOM 658 O O . SER A 1 102 ? -16.174 -12.707 32.776 1.00 82.38 102 SER A O 1
ATOM 660 N N . SER A 1 103 ? -16.563 -11.731 34.761 1.00 84.38 103 SER A N 1
ATOM 661 C CA . SER A 1 103 ? -15.884 -10.468 34.439 1.00 84.38 103 SER A CA 1
ATOM 662 C C . SER A 1 103 ? -15.008 -9.965 35.587 1.00 84.38 103 SER A C 1
ATOM 664 O O . SER A 1 103 ? -15.454 -9.908 36.736 1.00 84.38 103 SER A O 1
ATOM 666 N N . VAL A 1 104 ? -13.780 -9.543 35.274 1.00 85.50 104 VAL A N 1
ATOM 667 C CA . VAL A 1 104 ? -12.845 -8.929 36.231 1.00 85.50 104 VAL A CA 1
ATOM 668 C C . VAL A 1 104 ? -12.410 -7.558 35.723 1.00 85.50 104 VAL A C 1
ATOM 670 O O . VAL A 1 104 ? -11.837 -7.449 34.641 1.00 85.50 104 VAL A O 1
ATOM 673 N N . SER A 1 105 ? -12.644 -6.519 36.522 1.00 87.00 105 SER A N 1
ATOM 674 C CA . SER A 1 105 ? -12.138 -5.165 36.292 1.00 87.00 105 SER A CA 1
ATOM 675 C C . SER A 1 105 ? -11.263 -4.750 37.468 1.00 87.00 105 SER A C 1
ATOM 677 O O . SER A 1 105 ? -11.755 -4.643 38.592 1.00 87.00 105 SER A O 1
ATOM 679 N N . SER A 1 106 ? -9.956 -4.561 37.264 1.00 82.88 106 SER A N 1
ATOM 680 C CA . SER A 1 106 ? -9.069 -4.271 38.397 1.00 82.88 106 SER A CA 1
ATOM 681 C C . SER A 1 106 ? -7.865 -3.382 38.102 1.00 82.88 106 SER A C 1
ATOM 683 O O . SER A 1 106 ? -7.188 -3.548 37.090 1.00 82.88 106 SER A O 1
ATOM 685 N N . SER A 1 107 ? -7.535 -2.510 39.052 1.00 83.19 107 SER A N 1
ATOM 686 C CA . SER A 1 107 ? -6.281 -1.746 39.111 1.00 83.19 107 SER A CA 1
ATOM 687 C C . SER A 1 107 ? -5.370 -2.290 40.219 1.00 83.19 107 SER A C 1
ATOM 689 O O . SER A 1 107 ? -4.986 -1.566 41.137 1.00 83.19 107 SER A O 1
ATOM 691 N N . SER A 1 108 ? -5.089 -3.596 40.185 1.00 81.94 108 SER A N 1
ATOM 692 C CA . SER A 1 108 ? -4.275 -4.265 41.206 1.00 81.94 108 SER A CA 1
ATOM 693 C C . SER A 1 108 ? -2.793 -4.316 40.849 1.00 81.94 108 SER A C 1
ATOM 695 O O . SER A 1 108 ? -2.405 -3.982 39.742 1.00 81.94 108 SER A O 1
ATOM 697 N N . SER A 1 109 ? -1.921 -4.777 41.744 1.00 82.75 109 SER A N 1
ATOM 698 C CA . SER A 1 109 ? -0.552 -5.130 41.331 1.00 82.75 109 SER A CA 1
ATOM 699 C C . SER A 1 109 ? -0.530 -6.436 40.526 1.00 82.75 109 SER A C 1
ATOM 701 O O . SER A 1 109 ? 0.289 -6.599 39.621 1.00 82.75 109 SER A O 1
ATOM 703 N N . SER A 1 110 ? -1.432 -7.380 40.818 1.00 85.00 110 SER A N 1
ATOM 704 C CA . SER A 1 110 ? -1.532 -8.657 40.100 1.00 85.00 110 SER A CA 1
ATOM 705 C C . SER A 1 110 ? -2.971 -9.158 39.967 1.00 85.00 110 SER A C 1
ATOM 707 O O . SER A 1 110 ? -3.734 -9.127 40.932 1.00 85.00 110 SER A O 1
ATOM 709 N N . VAL A 1 111 ? -3.318 -9.667 38.782 1.00 86.12 111 VAL A N 1
ATOM 710 C CA . VAL A 1 111 ? -4.609 -10.308 38.484 1.00 86.12 111 VAL A CA 1
ATOM 711 C C . VAL A 1 111 ? -4.370 -11.719 37.955 1.00 86.12 111 VAL A C 1
ATOM 713 O O . VAL A 1 111 ? -3.713 -11.893 36.930 1.00 86.12 111 VAL A O 1
ATOM 716 N N . SER A 1 112 ? -4.948 -12.711 38.632 1.00 86.69 112 SER A N 1
ATOM 717 C CA . SER A 1 112 ? -5.053 -14.095 38.168 1.00 86.69 112 SER A CA 1
ATOM 718 C C . SER A 1 112 ? -6.515 -14.452 37.942 1.00 86.69 112 SER A C 1
ATOM 720 O O . SER A 1 112 ? -7.340 -14.292 38.843 1.00 86.69 112 SER A O 1
ATOM 722 N N . SER A 1 113 ? -6.851 -14.961 36.756 1.00 83.25 113 SER A N 1
ATOM 723 C CA . SER A 1 113 ? -8.197 -15.475 36.509 1.00 83.25 113 SER A CA 1
ATOM 724 C C . SER A 1 113 ? -8.238 -16.749 35.680 1.00 83.25 113 SER A C 1
ATOM 726 O O . SER A 1 113 ? -7.740 -16.787 34.555 1.00 83.25 113 SER A O 1
ATOM 728 N N . SER A 1 114 ? -8.883 -17.775 36.235 1.00 78.31 114 SER A N 1
ATOM 729 C CA . SER A 1 114 ? -8.918 -19.119 35.657 1.00 78.31 114 SER A CA 1
ATOM 730 C C . SER A 1 114 ? -10.065 -19.341 34.668 1.00 78.31 114 SER A C 1
ATOM 732 O O . SER A 1 114 ? -9.936 -20.216 33.820 1.00 78.31 114 SER A O 1
ATOM 734 N N . SER A 1 115 ? -11.155 -18.562 34.746 1.00 75.69 115 SER A N 1
ATOM 735 C CA . SER A 1 115 ? -12.388 -18.831 33.981 1.00 75.69 115 SER A CA 1
ATOM 736 C C . SER A 1 115 ? -13.253 -17.583 33.720 1.00 75.69 115 SER A C 1
ATOM 738 O O . SER A 1 115 ? -14.466 -17.645 33.918 1.00 75.69 115 SER A O 1
ATOM 740 N N . SER A 1 116 ? -12.673 -16.447 33.297 1.00 76.31 116 SER A N 1
ATOM 741 C CA . SER A 1 116 ? -13.498 -15.279 32.927 1.00 76.31 116 SER A CA 1
ATOM 742 C C . SER A 1 116 ? -13.888 -15.245 31.457 1.00 76.31 116 SER A C 1
ATOM 744 O O . SER A 1 116 ? -13.165 -15.676 30.567 1.00 76.31 116 SER A O 1
ATOM 746 N N . SER A 1 117 ? -15.037 -14.647 31.170 1.00 80.94 117 SER A N 1
ATOM 747 C CA . SER A 1 117 ? -15.351 -14.175 29.825 1.00 80.94 117 SER A CA 1
ATOM 748 C C . SER A 1 117 ? -14.490 -12.956 29.476 1.00 80.94 117 SER A C 1
ATOM 750 O O . SER A 1 117 ? -14.038 -12.828 28.341 1.00 80.94 117 SER A O 1
ATOM 752 N N . SER A 1 118 ? -14.218 -12.070 30.444 1.00 85.19 118 SER A N 1
ATOM 753 C CA . SER A 1 118 ? -13.411 -10.865 30.214 1.00 85.19 118 SER A CA 1
ATOM 754 C C . SER A 1 118 ? -12.573 -10.431 31.420 1.00 85.19 118 SER A C 1
ATOM 756 O O . SER A 1 118 ? -13.043 -10.436 32.559 1.00 85.19 118 SER A O 1
ATOM 758 N N . VAL A 1 119 ? -11.336 -10.003 31.156 1.00 85.38 119 VAL A N 1
ATOM 759 C CA . VAL A 1 119 ? -10.449 -9.342 32.125 1.00 85.38 119 VAL A CA 1
ATOM 760 C C . VAL A 1 119 ? -10.023 -7.994 31.560 1.00 85.38 119 VAL A C 1
ATOM 762 O O . VAL A 1 119 ? -9.404 -7.933 30.502 1.00 85.38 119 VAL A O 1
ATOM 765 N N . SER A 1 120 ? -10.326 -6.919 32.282 1.00 86.50 120 SER A N 1
ATOM 766 C CA . SER A 1 120 ? -9.852 -5.566 31.993 1.00 86.50 120 SER A CA 1
ATOM 767 C C . SER A 1 120 ? -9.024 -5.071 33.171 1.00 86.50 120 SER A C 1
ATOM 769 O O . SER A 1 120 ? -9.525 -4.995 34.295 1.00 86.50 120 SER A O 1
ATOM 771 N N . SER A 1 121 ? -7.743 -4.766 32.962 1.00 82.94 121 SER A N 1
ATOM 772 C CA . SER A 1 121 ? -6.877 -4.419 34.085 1.00 82.94 121 SER A CA 1
ATOM 773 C C . SER A 1 121 ? -5.768 -3.424 33.766 1.00 82.94 121 SER A C 1
ATOM 775 O O . SER A 1 121 ? -5.188 -3.447 32.689 1.00 82.94 121 SER A O 1
ATOM 777 N N . SER A 1 122 ? -5.442 -2.583 34.750 1.00 82.56 122 SER A N 1
ATOM 778 C CA . SER A 1 122 ? -4.244 -1.724 34.745 1.00 82.56 122 SER A CA 1
ATOM 779 C C . SER A 1 122 ? -3.146 -2.299 35.654 1.00 82.56 122 SER A C 1
ATOM 781 O O . SER A 1 122 ? -2.430 -1.545 36.312 1.00 82.56 122 SER A O 1
ATOM 783 N N . SER A 1 123 ? -3.088 -3.630 35.792 1.00 80.06 123 SER A N 1
ATOM 784 C CA . SER A 1 123 ? -2.192 -4.285 36.750 1.00 80.06 123 SER A CA 1
ATOM 785 C C . SER A 1 123 ? -0.790 -4.488 36.221 1.00 80.06 123 SER A C 1
ATOM 787 O O . SER A 1 123 ? -0.609 -4.758 35.042 1.00 80.06 123 SER A O 1
ATOM 789 N N . SER A 1 124 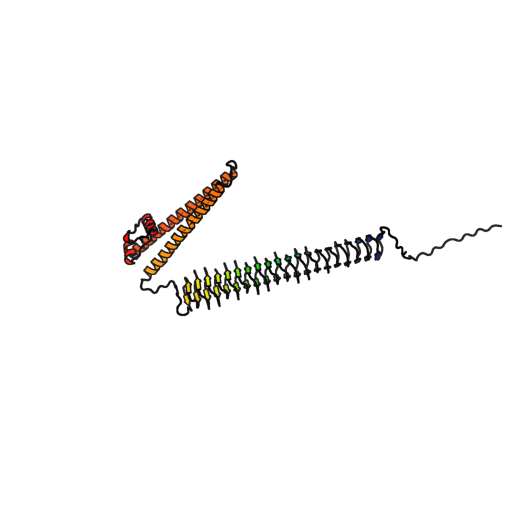? 0.207 -4.498 37.107 1.00 82.94 124 SER A N 1
ATOM 790 C CA . SER A 1 124 ? 1.587 -4.821 36.725 1.00 82.94 124 SER A CA 1
ATOM 791 C C . SER A 1 124 ? 1.707 -6.215 36.092 1.00 82.94 124 SER A C 1
ATOM 793 O O . SER A 1 124 ? 2.468 -6.383 35.141 1.00 82.94 124 SER A O 1
ATOM 795 N N . SER A 1 125 ? 0.925 -7.193 36.557 1.00 84.25 125 SER A N 1
ATOM 796 C CA . SER A 1 125 ? 0.924 -8.553 36.004 1.00 84.25 125 SER A CA 1
ATOM 797 C C . SER A 1 125 ? -0.489 -9.101 35.829 1.00 84.25 125 SER A C 1
ATOM 799 O O . SER A 1 125 ? -1.296 -9.063 36.759 1.00 84.25 125 SER A O 1
ATOM 801 N N . ILE A 1 126 ? -0.774 -9.649 34.646 1.00 85.81 126 ILE A N 1
ATOM 802 C CA . ILE A 1 126 ? -2.043 -10.310 34.321 1.00 85.81 126 ILE A CA 1
ATOM 803 C C . ILE A 1 126 ? -1.747 -11.742 33.871 1.00 85.81 126 ILE A C 1
ATOM 805 O O . ILE A 1 126 ? -0.997 -11.946 32.918 1.00 85.81 126 ILE A O 1
ATOM 809 N N . SER A 1 127 ? -2.359 -12.722 34.534 1.00 85.81 127 SER A N 1
ATOM 810 C CA . SER A 1 127 ? -2.365 -14.129 34.128 1.00 85.81 127 SER A CA 1
ATOM 811 C C . SER A 1 127 ? -3.808 -14.593 33.983 1.00 85.81 127 SER A C 1
ATOM 813 O O . SER A 1 127 ? -4.569 -14.574 34.953 1.00 85.81 127 SER A O 1
ATOM 815 N N . SER A 1 128 ? -4.235 -14.950 32.771 1.00 82.31 128 SER A N 1
ATOM 816 C CA . SER A 1 128 ? -5.643 -15.271 32.555 1.00 82.31 128 SER A CA 1
ATOM 817 C C . SER A 1 128 ? -5.918 -16.355 31.522 1.00 82.31 128 SER A C 1
ATOM 819 O O . SER A 1 128 ? -5.282 -16.403 30.479 1.00 82.31 128 SER A O 1
ATOM 821 N N . SER A 1 129 ? -6.934 -17.178 31.771 1.00 82.12 129 SER A N 1
ATOM 822 C CA . SER A 1 129 ? -7.525 -18.095 30.781 1.00 82.12 129 SER A CA 1
ATOM 823 C C . SER A 1 129 ? -8.867 -17.572 30.253 1.00 82.12 129 SER A C 1
ATOM 825 O O . SER A 1 129 ? -9.806 -18.337 30.051 1.00 82.12 129 SER A O 1
ATOM 827 N N . SER A 1 130 ? -8.986 -16.248 30.113 1.00 80.12 130 SER A N 1
ATOM 828 C CA . SER A 1 130 ? -10.250 -15.607 29.747 1.00 80.12 130 SER A CA 1
ATOM 829 C C . SER A 1 130 ? -10.452 -15.486 28.254 1.00 80.12 130 SER A C 1
ATOM 831 O O . SER A 1 130 ? -9.482 -15.318 27.526 1.00 80.12 130 SER A O 1
ATOM 833 N N . SER A 1 131 ? -11.703 -15.435 27.792 1.00 81.44 131 SER A N 1
ATOM 834 C CA . SER A 1 131 ? -11.990 -15.207 26.368 1.00 81.44 131 SER A CA 1
ATOM 835 C C . SER A 1 131 ? -11.427 -13.875 25.856 1.00 81.44 131 SER A C 1
ATOM 837 O O . SER A 1 131 ? -10.950 -13.825 24.727 1.00 81.44 131 SER A O 1
ATOM 839 N N . SER A 1 132 ? -11.405 -12.822 26.675 1.00 84.38 132 SER A N 1
ATOM 840 C CA . SER A 1 132 ? -10.825 -11.528 26.291 1.00 84.38 132 SER A CA 1
ATOM 841 C C . SER A 1 132 ? -9.971 -10.932 27.407 1.00 84.38 132 SER A C 1
ATOM 843 O O . SER A 1 132 ? -10.414 -10.863 28.556 1.00 84.38 132 SER A O 1
ATOM 845 N N . VAL A 1 133 ? -8.773 -10.451 27.063 1.00 85.12 133 VAL A N 1
ATOM 846 C CA . VAL A 1 133 ? -7.865 -9.748 27.983 1.00 85.12 133 VAL A CA 1
ATOM 847 C C . VAL A 1 133 ? -7.540 -8.359 27.436 1.00 85.12 133 VAL A C 1
ATOM 849 O O . VAL A 1 133 ? -6.965 -8.234 26.357 1.00 85.12 133 VAL A O 1
ATOM 852 N N . SER A 1 134 ? -7.866 -7.322 28.205 1.00 86.44 134 SER A N 1
ATOM 853 C CA . SER A 1 134 ? -7.555 -5.924 27.899 1.00 86.44 134 SER A CA 1
ATOM 854 C C . SER A 1 134 ? -6.670 -5.324 28.989 1.00 86.44 134 SER A C 1
ATOM 856 O O . SER A 1 134 ? -7.050 -5.307 30.162 1.00 86.44 134 SER A O 1
ATOM 858 N N . SER A 1 135 ? -5.501 -4.813 28.602 1.00 82.94 135 SER A N 1
ATOM 859 C CA . SER A 1 135 ? -4.568 -4.122 29.495 1.00 82.94 135 SER A CA 1
ATOM 860 C C . SER A 1 135 ? -4.255 -2.716 28.997 1.00 82.94 135 SER A C 1
ATOM 862 O O . SER A 1 135 ? -3.883 -2.514 27.842 1.00 82.94 135 SER A O 1
ATOM 864 N N . SER A 1 136 ? -4.406 -1.727 29.870 1.00 79.25 136 SER A N 1
ATOM 865 C CA . SER A 1 136 ? -4.017 -0.338 29.595 1.00 79.25 136 SER A CA 1
ATOM 866 C C . SER A 1 136 ? -2.537 -0.100 29.903 1.00 79.25 136 SER A C 1
ATOM 868 O O . SER A 1 136 ? -1.853 0.531 29.101 1.00 79.25 136 SER A O 1
ATOM 870 N N . SER A 1 137 ? -2.054 -0.646 31.024 1.00 77.56 137 SER A N 1
ATOM 871 C CA . SER A 1 137 ? -0.683 -0.498 31.520 1.00 77.56 137 SER A CA 1
ATOM 872 C C . SER A 1 137 ? -0.300 -1.722 32.353 1.00 77.56 137 SER A C 1
ATOM 874 O O . SER A 1 137 ? -0.749 -1.851 33.490 1.00 77.56 137 SER A O 1
ATOM 876 N N . SER A 1 138 ? 0.534 -2.614 31.813 1.00 76.44 138 SER A N 1
ATOM 877 C CA . SER A 1 138 ? 1.032 -3.778 32.561 1.00 76.44 138 SER A CA 1
ATOM 878 C C . SER A 1 138 ? 2.493 -4.075 32.271 1.00 76.44 138 SER A C 1
ATOM 880 O O . SER A 1 138 ? 2.943 -3.963 31.144 1.00 76.44 138 SER A O 1
ATOM 882 N N . SER A 1 139 ? 3.268 -4.529 33.249 1.00 80.19 139 SER A N 1
ATOM 883 C CA . SER A 1 139 ? 4.609 -5.059 32.972 1.00 80.19 139 SER A CA 1
ATOM 884 C C . SER A 1 139 ? 4.512 -6.346 32.141 1.00 80.19 139 SER A C 1
ATOM 886 O O . SER A 1 139 ? 5.286 -6.558 31.206 1.00 80.19 139 SER A O 1
ATOM 888 N N . SER A 1 140 ? 3.524 -7.196 32.440 1.00 83.75 140 SER A N 1
ATOM 889 C CA . SER A 1 140 ? 3.292 -8.449 31.718 1.00 83.75 140 SER A CA 1
ATOM 890 C C . SER A 1 140 ? 1.808 -8.788 31.574 1.00 83.75 140 SER A C 1
ATOM 892 O O . SER A 1 140 ? 1.016 -8.606 32.502 1.00 83.75 140 SER A O 1
ATOM 894 N N . ALA A 1 141 ? 1.429 -9.305 30.406 1.00 84.44 141 ALA A N 1
ATOM 895 C CA . ALA A 1 141 ? 0.132 -9.932 30.177 1.00 84.44 141 ALA A CA 1
ATOM 896 C C . ALA A 1 141 ? 0.336 -11.319 29.562 1.00 84.44 141 ALA A C 1
ATOM 898 O O . ALA A 1 141 ? 0.928 -11.452 28.492 1.00 84.44 141 ALA A O 1
ATOM 899 N N . SER A 1 142 ? -0.134 -12.351 30.259 1.00 84.56 142 SER A N 1
ATOM 900 C CA . SER A 1 142 ? -0.036 -13.744 29.832 1.00 84.56 142 SER A CA 1
ATOM 901 C C . SER A 1 142 ? -1.416 -14.375 29.746 1.00 84.56 142 SER A C 1
ATOM 903 O O . SER A 1 142 ? -2.209 -14.268 30.686 1.00 84.56 142 SER A O 1
ATOM 905 N N . SER A 1 143 ? -1.685 -15.067 28.638 1.00 82.12 143 SER A N 1
ATOM 906 C CA . SER A 1 143 ? -2.867 -15.913 28.525 1.00 82.12 143 SER A CA 1
ATOM 907 C C . SER A 1 143 ? -2.577 -17.308 27.988 1.00 82.12 143 SER A C 1
ATOM 909 O O . SER A 1 143 ? -1.807 -17.506 27.046 1.00 82.12 143 SER A O 1
ATOM 911 N N . SER A 1 144 ? -3.227 -18.286 28.614 1.00 80.25 144 SER A N 1
ATOM 912 C CA . SER A 1 144 ? -3.221 -19.682 28.187 1.00 80.25 144 SER A CA 1
ATOM 913 C C . SER A 1 144 ? -4.187 -19.911 27.022 1.00 80.25 144 SER A C 1
ATOM 915 O O . SER A 1 144 ? -3.834 -20.612 26.079 1.00 80.25 144 SER A O 1
ATOM 917 N N . SER A 1 145 ? -5.366 -19.281 27.081 1.00 77.31 145 SER A N 1
ATOM 918 C CA . SER A 1 145 ? -6.478 -19.472 26.148 1.00 77.31 145 SER A CA 1
ATOM 919 C C . SER A 1 145 ? -7.341 -18.208 26.114 1.00 77.31 145 SER A C 1
ATOM 921 O O . SER A 1 145 ? -8.149 -17.993 27.016 1.00 77.31 145 SER A O 1
ATOM 923 N N . SER A 1 146 ? -7.188 -17.389 25.073 1.00 77.38 146 SER A N 1
ATOM 924 C CA . SER A 1 146 ? -8.028 -16.204 24.840 1.00 77.38 146 SER A CA 1
ATOM 925 C C . SER A 1 146 ? -8.518 -16.148 23.408 1.00 77.38 146 SER A C 1
ATOM 927 O O . SER A 1 146 ? -7.794 -16.473 22.486 1.00 77.38 146 SER A O 1
ATOM 929 N N . SER A 1 147 ? -9.723 -15.656 23.174 1.00 80.94 147 SER A N 1
ATOM 930 C CA . SER A 1 147 ? -10.128 -15.222 21.839 1.00 80.94 147 SER A CA 1
ATOM 931 C C . SER A 1 147 ? -9.290 -14.011 21.413 1.00 80.94 147 SER A C 1
ATOM 933 O O . SER A 1 147 ? -8.740 -14.012 20.312 1.00 80.94 147 SER A O 1
ATOM 935 N N . SER A 1 148 ? -9.115 -13.019 22.295 1.00 85.25 148 SER A N 1
ATOM 936 C CA . SER A 1 148 ? -8.347 -11.806 21.992 1.00 85.25 148 SER A CA 1
ATOM 937 C C . SER A 1 148 ? -7.539 -11.258 23.171 1.00 85.25 148 SER A C 1
ATOM 939 O O . SER A 1 148 ? -7.971 -11.290 24.325 1.00 85.25 148 SER A O 1
ATOM 941 N N . ILE A 1 149 ? -6.363 -10.704 22.859 1.00 85.75 149 ILE A N 1
ATOM 942 C CA . ILE A 1 149 ? -5.535 -9.930 23.792 1.00 85.75 149 ILE A CA 1
ATOM 943 C C . ILE A 1 149 ? -5.290 -8.545 23.198 1.00 85.75 149 ILE A C 1
ATOM 945 O O . ILE A 1 149 ? -4.752 -8.428 22.096 1.00 85.75 149 ILE A O 1
ATOM 949 N N . SER A 1 150 ? -5.649 -7.501 23.943 1.00 87.62 150 SER A N 1
ATOM 950 C CA . SER A 1 150 ? -5.375 -6.107 23.603 1.00 87.62 150 SER A CA 1
ATOM 951 C C . SER A 1 150 ? -4.532 -5.462 24.698 1.00 87.62 150 SER A C 1
ATOM 953 O O . SER A 1 150 ? -4.980 -5.381 25.841 1.00 87.62 150 SER A O 1
ATOM 955 N N . SER A 1 151 ? -3.329 -4.983 24.369 1.00 83.62 151 SER A N 1
ATOM 956 C CA . SER A 1 151 ? -2.504 -4.230 25.323 1.00 83.62 151 SER A CA 1
ATOM 957 C C . SER A 1 151 ? -1.963 -2.925 24.749 1.00 83.62 151 SER A C 1
ATOM 959 O O . SER A 1 151 ? -1.254 -2.921 23.743 1.00 83.62 151 SER A O 1
ATOM 961 N N . SER A 1 152 ? -2.272 -1.810 25.410 1.00 81.56 152 SER A N 1
ATOM 962 C CA . SER A 1 152 ? -1.835 -0.480 24.969 1.00 81.56 152 SER A CA 1
ATOM 963 C C . SER A 1 152 ? -0.402 -0.152 25.381 1.00 81.56 152 SER A C 1
ATOM 965 O O . SER A 1 152 ? 0.250 0.660 24.728 1.00 81.56 152 SER A O 1
ATOM 967 N N . SER A 1 153 ? 0.094 -0.735 26.472 1.00 79.38 153 SER A N 1
ATOM 968 C CA . SER A 1 153 ? 1.439 -0.482 26.995 1.00 79.38 153 SER A CA 1
ATOM 969 C C . SER A 1 153 ? 1.858 -1.628 27.908 1.00 79.38 153 SER A C 1
ATOM 971 O O . SER A 1 153 ? 1.496 -1.651 29.089 1.00 79.38 153 SER A O 1
ATOM 973 N N . SER A 1 154 ? 2.639 -2.574 27.368 1.00 79.06 154 SER A N 1
ATOM 974 C CA . SER A 1 154 ? 3.302 -3.575 28.209 1.00 79.06 154 SER A CA 1
ATOM 975 C C . SER A 1 154 ? 4.775 -3.788 27.928 1.00 79.06 154 SER A C 1
ATOM 977 O O . SER A 1 154 ? 5.266 -3.572 26.827 1.00 79.06 154 SER A O 1
ATOM 979 N N . SER A 1 155 ? 5.517 -4.269 28.924 1.00 82.69 155 SER A N 1
ATOM 980 C CA . SER A 1 155 ? 6.874 -4.754 28.653 1.00 82.69 155 SER A CA 1
ATOM 981 C C . SER A 1 155 ? 6.830 -6.081 27.890 1.00 82.69 155 SER A C 1
ATOM 983 O O . SER A 1 155 ? 7.652 -6.308 27.006 1.00 82.69 155 SER A O 1
ATOM 985 N N . SER A 1 156 ? 5.852 -6.947 28.187 1.00 86.12 156 SER A N 1
ATOM 986 C CA . SER A 1 156 ? 5.715 -8.254 27.534 1.00 86.12 156 SER A CA 1
ATOM 987 C C . SER A 1 156 ? 4.265 -8.724 27.382 1.00 86.12 156 SER A C 1
ATOM 989 O O . SER A 1 156 ? 3.451 -8.571 28.296 1.00 86.12 156 SER A O 1
ATOM 991 N N . VAL A 1 157 ? 3.963 -9.348 26.239 1.00 86.94 157 VAL A N 1
ATOM 992 C CA . VAL A 1 157 ? 2.725 -10.106 25.997 1.00 86.94 157 VAL A CA 1
ATOM 993 C C . VAL A 1 157 ? 3.073 -11.534 25.594 1.00 86.94 157 VAL A C 1
ATOM 995 O O . VAL A 1 157 ? 3.846 -11.738 24.657 1.00 86.94 157 VAL A O 1
ATOM 998 N N . SER A 1 158 ? 2.487 -12.510 26.288 1.00 87.44 158 SER A N 1
ATOM 999 C CA . SER A 1 158 ? 2.638 -13.936 25.995 1.00 87.44 158 SER A CA 1
ATOM 1000 C C . SER A 1 158 ? 1.276 -14.598 25.786 1.00 87.44 158 SER A C 1
ATOM 1002 O O . SER A 1 158 ? 0.387 -14.464 26.629 1.00 87.44 158 SER A O 1
ATOM 1004 N N . SER A 1 159 ? 1.100 -15.320 24.678 1.00 84.88 159 SER A N 1
ATOM 1005 C CA . SER A 1 159 ? -0.103 -16.123 24.436 1.00 84.88 159 SER A CA 1
ATOM 1006 C C . SER A 1 159 ? 0.218 -17.501 23.878 1.00 84.88 159 SER A C 1
ATOM 1008 O O . SER A 1 159 ? 0.880 -17.627 22.844 1.00 84.88 159 SER A O 1
ATOM 1010 N N . SER A 1 160 ? -0.297 -18.535 24.546 1.00 82.50 160 SER A N 1
ATOM 1011 C CA . SER A 1 160 ? -0.174 -19.923 24.078 1.00 82.50 160 SER A CA 1
ATOM 1012 C C . SER A 1 160 ? -1.232 -20.291 23.041 1.00 82.50 160 SER A C 1
ATOM 1014 O O . SER A 1 160 ? -1.000 -21.169 22.216 1.00 82.50 160 SER A O 1
ATOM 1016 N N . SER A 1 161 ? -2.398 -19.648 23.073 1.00 79.69 161 SER A N 1
ATOM 1017 C CA . SER A 1 161 ? -3.491 -19.896 22.134 1.00 79.69 161 SER A CA 1
ATOM 1018 C C . SER A 1 161 ? -4.418 -18.687 22.108 1.00 79.69 161 SER A C 1
ATOM 1020 O O . SER A 1 161 ? -5.168 -18.443 23.060 1.00 79.69 161 SER A O 1
ATOM 1022 N N . SER A 1 162 ? -4.372 -17.910 21.019 1.00 79.50 162 SER A N 1
ATOM 1023 C CA . SER A 1 162 ? -5.410 -16.905 20.771 1.00 79.50 162 SER A CA 1
ATOM 1024 C C . SER A 1 162 ? -5.858 -16.755 19.329 1.00 79.50 162 SER A C 1
ATOM 1026 O O . SER A 1 162 ? -5.162 -17.138 18.396 1.00 79.50 162 SER A O 1
ATOM 1028 N N . SER A 1 163 ? -7.047 -16.189 19.114 1.00 81.56 163 SER A N 1
ATOM 1029 C CA . SER A 1 163 ? -7.445 -15.816 17.749 1.00 81.56 163 SER A CA 1
ATOM 1030 C C . SER A 1 163 ? -6.686 -14.559 17.310 1.00 81.56 163 SER A C 1
ATOM 1032 O O . SER A 1 163 ? -6.152 -14.510 16.200 1.00 81.56 163 SER A O 1
ATOM 1034 N N . SER A 1 164 ? -6.552 -13.567 18.196 1.00 86.75 164 SER A N 1
ATOM 1035 C CA . SER A 1 164 ? -5.841 -12.322 17.892 1.00 86.75 164 SER A CA 1
ATOM 1036 C C . SER A 1 164 ? -5.059 -11.734 19.068 1.00 86.75 164 SER A C 1
ATOM 1038 O O . SER A 1 164 ? -5.500 -11.752 20.217 1.00 86.75 164 SER A O 1
ATOM 1040 N N . VAL A 1 165 ? -3.893 -11.160 18.762 1.00 86.94 165 VAL A N 1
ATOM 1041 C CA . VAL A 1 165 ? -3.109 -10.322 19.679 1.00 86.94 165 VAL A CA 1
ATOM 1042 C C . VAL A 1 165 ? -2.868 -8.970 19.024 1.00 86.94 165 VAL A C 1
ATOM 1044 O O . VAL A 1 165 ? -2.259 -8.898 17.959 1.00 86.94 165 VAL A O 1
ATOM 1047 N N . SER A 1 166 ? -3.322 -7.902 19.675 1.00 88.62 166 SER A N 1
ATOM 1048 C CA . SER A 1 166 ? -3.050 -6.517 19.292 1.00 88.62 166 SER A CA 1
ATOM 1049 C C . SER A 1 166 ? -2.310 -5.830 20.431 1.00 88.62 166 SER A C 1
ATOM 1051 O O . SER A 1 166 ? -2.853 -5.697 21.527 1.00 88.62 166 SER A O 1
ATOM 1053 N N . SER A 1 167 ? -1.055 -5.437 20.218 1.00 84.81 167 SER A N 1
ATOM 1054 C CA . SER A 1 167 ? -0.239 -4.947 21.328 1.00 84.81 167 SER A CA 1
ATOM 1055 C C . SER A 1 167 ? 0.815 -3.917 20.937 1.00 84.81 167 SER A C 1
ATOM 1057 O O . SER A 1 167 ? 1.495 -4.063 19.926 1.00 84.81 167 SER A O 1
ATOM 1059 N N . SER A 1 168 ? 0.996 -2.920 21.801 1.00 84.50 168 SER A N 1
ATOM 1060 C CA . SER A 1 168 ? 2.132 -1.992 21.796 1.00 84.50 168 SER A CA 1
ATOM 1061 C C . SER A 1 168 ? 3.067 -2.342 22.954 1.00 84.50 168 SER A C 1
ATOM 1063 O O . SER A 1 168 ? 3.161 -1.615 23.944 1.00 84.50 168 SER A O 1
ATOM 1065 N N . SER A 1 169 ? 3.685 -3.524 22.877 1.00 82.31 169 SER A N 1
ATOM 1066 C CA . SER A 1 169 ? 4.588 -4.024 23.924 1.00 82.31 169 SER A CA 1
ATOM 1067 C C . SER A 1 169 ? 6.029 -4.109 23.481 1.00 82.31 169 SER A C 1
ATOM 1069 O O . SER A 1 169 ? 6.264 -4.368 22.313 1.00 82.31 169 SER A O 1
ATOM 1071 N N . SER A 1 170 ? 6.999 -4.021 24.391 1.00 84.69 170 SER A N 1
ATOM 1072 C CA . SER A 1 170 ? 8.413 -4.205 24.025 1.00 84.69 170 SER A CA 1
ATOM 1073 C C . SER A 1 170 ? 8.683 -5.588 23.414 1.00 84.69 170 SER A C 1
ATOM 1075 O O . SER A 1 170 ? 9.430 -5.688 22.439 1.00 84.69 170 SER A O 1
ATOM 1077 N N . SER A 1 171 ? 8.035 -6.638 23.930 1.00 86.25 171 SER A N 1
ATOM 1078 C CA . SER A 1 171 ? 8.174 -8.009 23.422 1.00 86.25 171 SER A CA 1
ATOM 1079 C C . SER A 1 171 ? 6.831 -8.729 23.309 1.00 86.25 171 SER A C 1
ATOM 1081 O O . SER A 1 171 ? 6.018 -8.692 24.234 1.00 86.25 171 SER A O 1
ATOM 1083 N N . ILE A 1 172 ? 6.615 -9.429 22.194 1.00 88.00 172 ILE A N 1
ATOM 1084 C CA . ILE A 1 172 ? 5.429 -10.263 21.955 1.00 88.00 172 ILE A CA 1
ATOM 1085 C C . ILE A 1 172 ? 5.877 -11.689 21.629 1.00 88.00 172 ILE A C 1
ATOM 1087 O O . ILE A 1 172 ? 6.654 -11.888 20.698 1.00 88.00 172 ILE A O 1
ATOM 1091 N N . SER A 1 173 ? 5.362 -12.669 22.372 1.00 88.75 173 SER A N 1
ATOM 1092 C CA . SER A 1 173 ? 5.505 -14.101 22.091 1.00 88.75 173 SER A CA 1
ATOM 1093 C C . SER A 1 173 ? 4.117 -14.717 21.949 1.00 88.75 173 SER A C 1
ATOM 1095 O O . SER A 1 173 ? 3.352 -14.730 22.912 1.00 88.75 173 SER A O 1
ATOM 1097 N N . SER A 1 174 ? 3.731 -15.156 20.750 1.00 85.56 174 SER A N 1
ATOM 1098 C CA . SER A 1 174 ? 2.338 -15.552 20.514 1.00 85.56 174 SER A CA 1
ATOM 1099 C C . SER A 1 174 ? 2.157 -16.689 19.515 1.00 85.56 174 SER A C 1
ATOM 1101 O O . SER A 1 174 ? 2.636 -16.627 18.382 1.00 85.56 174 SER A O 1
ATOM 1103 N N . SER A 1 175 ? 1.365 -17.684 19.916 1.00 84.94 175 SER A N 1
ATOM 1104 C CA . SER A 1 175 ? 0.813 -18.724 19.039 1.00 84.94 175 SER A CA 1
ATOM 1105 C C . SER A 1 175 ? -0.657 -18.420 18.735 1.00 84.94 175 SER A C 1
ATOM 1107 O O . SER A 1 175 ? -1.561 -19.138 19.155 1.00 84.94 175 SER A O 1
ATOM 1109 N N . SER A 1 176 ? -0.904 -17.286 18.072 1.00 82.88 176 SER A N 1
ATOM 1110 C CA . SER A 1 176 ? -2.265 -16.843 17.724 1.00 82.88 176 SER A CA 1
ATOM 1111 C C . SER A 1 176 ? -2.627 -17.088 16.264 1.00 82.88 176 SER A C 1
ATOM 1113 O O . SER A 1 176 ? -1.756 -17.425 15.483 1.00 82.88 176 SER A O 1
ATOM 1115 N N . SER A 1 177 ? -3.868 -16.869 15.829 1.00 83.38 177 SER A N 1
ATOM 1116 C CA . SER A 1 177 ? -4.156 -16.809 14.382 1.00 83.38 177 SER A CA 1
ATOM 1117 C C . SER A 1 177 ? -3.626 -15.511 13.754 1.00 83.38 177 SER A C 1
ATOM 1119 O O . SER A 1 177 ? -3.166 -15.512 12.614 1.00 83.38 177 SER A O 1
ATOM 1121 N N . SER A 1 178 ? -3.633 -14.408 14.509 1.00 86.25 178 SER A N 1
ATOM 1122 C CA . SER A 1 178 ? -3.181 -13.091 14.047 1.00 86.25 178 SER A CA 1
ATOM 1123 C C . SER A 1 178 ? -2.417 -12.316 15.123 1.00 86.25 178 SER A C 1
ATOM 1125 O O . SER A 1 178 ? -2.799 -12.320 16.296 1.00 86.25 178 SER A O 1
ATOM 1127 N N . VAL A 1 179 ? -1.346 -11.627 14.718 1.00 88.12 179 VAL A N 1
ATOM 1128 C CA . VAL A 1 179 ? -0.577 -10.703 15.565 1.00 88.12 179 VAL A CA 1
ATOM 1129 C C . VAL A 1 179 ? -0.457 -9.353 14.866 1.00 88.12 179 VAL A C 1
ATOM 1131 O O . VAL A 1 179 ? 0.041 -9.275 13.744 1.00 88.12 179 VAL A O 1
ATOM 1134 N N . SER A 1 180 ? -0.886 -8.294 15.551 1.00 89.06 180 SER A N 1
ATOM 1135 C CA . SER A 1 180 ? -0.722 -6.905 15.131 1.00 89.06 180 SER A CA 1
ATOM 1136 C C . SER A 1 180 ? 0.058 -6.125 16.189 1.00 89.06 180 SER A C 1
ATOM 1138 O O . SER A 1 180 ? -0.349 -6.078 17.352 1.00 89.06 180 SER A O 1
ATOM 1140 N N . SER A 1 181 ? 1.173 -5.506 15.797 1.00 85.38 181 SER A N 1
ATOM 1141 C CA . SER A 1 181 ? 1.960 -4.635 16.676 1.00 85.38 181 SER A CA 1
ATOM 1142 C C . SER A 1 181 ? 2.319 -3.315 16.014 1.00 85.38 181 SER A C 1
ATOM 1144 O O . SER A 1 181 ? 2.925 -3.279 14.941 1.00 85.38 181 SER A O 1
ATOM 1146 N N . SER A 1 182 ? 1.988 -2.224 16.700 1.00 81.50 182 SER A N 1
ATOM 1147 C CA . SER A 1 182 ? 2.301 -0.867 16.248 1.00 81.50 182 SER A CA 1
ATOM 1148 C C . SER A 1 182 ? 3.677 -0.393 16.715 1.00 81.50 182 SER A C 1
ATOM 1150 O O . SER A 1 182 ? 4.236 0.520 16.112 1.00 81.50 182 SER A O 1
ATOM 1152 N N . SER A 1 183 ? 4.223 -0.962 17.795 1.00 78.75 183 SER A N 1
ATOM 1153 C CA . SER A 1 183 ? 5.495 -0.535 18.396 1.00 78.75 183 SER A CA 1
ATOM 1154 C C . SER A 1 183 ? 6.029 -1.613 19.346 1.00 78.75 183 SER A C 1
ATOM 1156 O O . SER A 1 183 ? 5.736 -1.583 20.542 1.00 78.75 183 SER A O 1
ATOM 1158 N N . SER A 1 184 ? 6.816 -2.563 18.828 1.00 79.62 184 SER A N 1
ATOM 1159 C CA . SER A 1 184 ? 7.575 -3.506 19.665 1.00 79.62 184 SER A CA 1
ATOM 1160 C C . SER A 1 184 ? 9.060 -3.498 19.343 1.00 79.62 184 SER A C 1
ATOM 1162 O O . SER A 1 184 ? 9.481 -3.242 18.221 1.00 79.62 184 SER A O 1
ATOM 1164 N N . SER A 1 185 ? 9.882 -3.847 20.325 1.00 83.00 185 SER A N 1
ATOM 1165 C CA . SER A 1 185 ? 11.284 -4.165 20.060 1.00 83.00 185 SER A CA 1
ATOM 1166 C C . SER A 1 185 ? 11.396 -5.524 19.366 1.00 83.00 185 SER A C 1
ATOM 1168 O O . SER A 1 185 ? 12.221 -5.695 18.473 1.00 83.00 185 SER A O 1
ATOM 1170 N N . SER A 1 186 ? 10.556 -6.494 19.748 1.00 86.94 186 SER A N 1
ATOM 1171 C CA . SER A 1 186 ? 10.583 -7.842 19.171 1.00 86.94 186 SER A CA 1
ATOM 1172 C C . SER A 1 186 ? 9.208 -8.511 19.097 1.00 86.94 186 SER A C 1
ATOM 1174 O O . SER A 1 186 ? 8.403 -8.420 20.026 1.00 86.94 186 SER A O 1
ATOM 1176 N N . VAL A 1 187 ? 8.962 -9.223 17.995 1.00 87.88 187 VAL A N 1
ATOM 1177 C CA . VAL A 1 187 ? 7.801 -10.103 17.806 1.00 87.88 187 VAL A CA 1
ATOM 1178 C C . VAL A 1 187 ? 8.292 -11.492 17.423 1.00 87.88 187 VAL A C 1
ATOM 1180 O O . VAL A 1 187 ? 8.948 -11.651 16.395 1.00 87.88 187 VAL A O 1
ATOM 1183 N N . SER A 1 188 ? 7.953 -12.485 18.241 1.00 88.44 188 SER A N 1
ATOM 1184 C CA . SER A 1 188 ? 8.151 -13.906 17.960 1.00 88.44 188 SER A CA 1
ATOM 1185 C C . SER A 1 188 ? 6.788 -14.584 17.881 1.00 88.44 188 SER A C 1
ATOM 1187 O O . SER A 1 188 ? 5.999 -14.514 18.828 1.00 88.44 188 SER A O 1
ATOM 1189 N N . SER A 1 189 ? 6.459 -15.177 16.736 1.00 85.50 189 SER A N 1
ATOM 1190 C CA . SER A 1 189 ? 5.104 -15.667 16.498 1.00 85.50 189 SER A CA 1
ATOM 1191 C C . SER A 1 189 ? 5.043 -16.939 15.659 1.00 85.50 189 SER A C 1
ATOM 1193 O O . SER A 1 189 ? 5.810 -17.129 14.722 1.00 85.50 189 SER A O 1
ATOM 1195 N N . SER A 1 190 ? 4.072 -17.789 15.980 1.00 84.50 190 SER A N 1
ATOM 1196 C CA . SER A 1 190 ? 3.667 -18.940 15.164 1.00 84.50 190 SER A CA 1
ATOM 1197 C C . SER A 1 190 ? 2.263 -18.723 14.592 1.00 84.50 190 SER A C 1
ATOM 1199 O O . SER A 1 190 ? 1.425 -19.620 14.638 1.00 84.50 190 SER A O 1
ATOM 1201 N N . SER A 1 191 ? 1.975 -17.495 14.144 1.00 79.94 191 SER A N 1
ATOM 1202 C CA . SER A 1 191 ? 0.640 -17.075 13.710 1.00 79.94 191 SER A CA 1
ATOM 1203 C C . SER A 1 191 ? 0.432 -17.106 12.216 1.00 79.94 191 SER A C 1
ATOM 1205 O O . SER A 1 191 ? 1.345 -16.773 11.478 1.00 79.94 191 SER A O 1
ATOM 1207 N N . SER A 1 192 ? -0.796 -17.370 11.763 1.00 82.81 192 SER A N 1
ATOM 1208 C CA . SER A 1 192 ? -1.150 -17.321 10.338 1.00 82.81 192 SER A CA 1
ATOM 1209 C C . SER A 1 192 ? -0.875 -15.952 9.707 1.00 82.81 192 SER A C 1
ATOM 1211 O O . SER A 1 192 ? -0.444 -15.900 8.560 1.00 82.81 192 SER A O 1
ATOM 1213 N N . SER A 1 193 ? -1.047 -14.853 10.443 1.00 85.75 193 SER A N 1
ATOM 1214 C CA . SER A 1 193 ? -0.748 -13.507 9.935 1.00 85.75 193 SER A CA 1
ATOM 1215 C C . SER A 1 193 ? -0.006 -12.661 10.964 1.00 85.75 193 SER A C 1
ATOM 1217 O O . SER A 1 193 ? -0.455 -12.536 12.106 1.00 85.75 193 SER A O 1
ATOM 1219 N N . VAL A 1 194 ? 1.092 -12.027 10.546 1.00 87.62 194 VAL A N 1
ATOM 1220 C CA . VAL A 1 194 ? 1.867 -11.084 11.367 1.00 87.62 194 VAL A CA 1
ATOM 1221 C C . VAL A 1 194 ? 1.942 -9.732 10.662 1.00 87.62 194 VAL A C 1
ATOM 1223 O O . VAL A 1 194 ? 2.472 -9.639 9.559 1.00 87.62 194 VAL A O 1
ATOM 1226 N N . SER A 1 195 ? 1.443 -8.680 11.311 1.00 87.69 195 SER A N 1
ATOM 1227 C CA . SER A 1 195 ? 1.585 -7.286 10.876 1.00 87.69 195 SER A CA 1
ATOM 1228 C C . SER A 1 195 ? 2.296 -6.492 11.965 1.00 87.69 195 SER A C 1
ATOM 1230 O O . SER A 1 195 ? 1.795 -6.391 13.084 1.00 87.69 195 SER A O 1
ATOM 1232 N N . SER A 1 196 ? 3.489 -5.972 11.682 1.00 85.00 196 SER A N 1
ATOM 1233 C CA . SER A 1 196 ? 4.343 -5.434 12.743 1.00 85.00 196 SER A CA 1
ATOM 1234 C C . SER A 1 196 ? 5.232 -4.275 12.305 1.00 85.00 196 SER A C 1
ATOM 1236 O O . SER A 1 196 ? 5.931 -4.365 11.299 1.00 85.00 196 SER A O 1
ATOM 1238 N N . SER A 1 197 ? 5.290 -3.225 13.122 1.00 83.62 197 SER A N 1
ATOM 1239 C CA . SER A 1 197 ? 6.268 -2.129 13.012 1.00 83.62 197 SER A CA 1
ATOM 1240 C C . SER A 1 197 ? 7.403 -2.276 14.033 1.00 83.62 197 SER A C 1
ATOM 1242 O O . SER A 1 197 ? 7.824 -1.303 14.652 1.00 83.62 197 SER A O 1
ATOM 1244 N N . SER A 1 198 ? 7.848 -3.511 14.276 1.00 81.62 198 SER A N 1
ATOM 1245 C CA . SER A 1 198 ? 8.824 -3.810 15.333 1.00 81.62 198 SER A CA 1
ATOM 1246 C C . SER A 1 198 ? 10.259 -3.793 14.852 1.00 81.62 198 SER A C 1
ATOM 1248 O O . SER A 1 198 ? 10.488 -4.057 13.683 1.00 81.62 198 SER A O 1
ATOM 1250 N N . SER A 1 199 ? 11.239 -3.614 15.741 1.00 83.25 199 SER A N 1
ATOM 1251 C CA . SER A 1 199 ? 12.659 -3.682 15.352 1.00 83.25 199 SER A CA 1
ATOM 1252 C C . SER A 1 199 ? 13.074 -5.067 14.838 1.00 83.25 199 SER A C 1
ATOM 1254 O O . SER A 1 199 ? 13.885 -5.150 13.919 1.00 83.25 199 SER A O 1
ATOM 1256 N N . SER A 1 200 ? 12.505 -6.147 15.382 1.00 85.94 200 SER A N 1
ATOM 1257 C CA . SER A 1 200 ? 12.784 -7.520 14.942 1.00 85.94 200 SER A CA 1
ATOM 1258 C C . SER A 1 200 ? 11.507 -8.355 14.862 1.00 85.94 200 SER A C 1
ATOM 1260 O O . SER A 1 200 ? 10.728 -8.393 15.818 1.00 85.94 200 SER A O 1
ATOM 1262 N N . VAL A 1 201 ? 11.319 -9.075 13.754 1.00 87.44 201 VAL A N 1
ATOM 1263 C CA . VAL A 1 201 ? 10.202 -10.014 13.556 1.00 87.44 201 VAL A CA 1
ATOM 1264 C C . VAL A 1 201 ? 10.750 -11.405 13.255 1.00 87.44 201 VAL A C 1
ATOM 1266 O O . VAL A 1 201 ? 11.532 -11.584 12.324 1.00 87.44 201 VAL A O 1
ATOM 1269 N N . SER A 1 202 ? 10.341 -12.398 14.040 1.00 88.44 202 SER A N 1
ATOM 1270 C CA . SER A 1 202 ? 10.632 -13.815 13.816 1.00 88.44 202 SER A CA 1
ATOM 1271 C C . SER A 1 202 ? 9.329 -14.601 13.745 1.00 88.44 202 SER A C 1
ATOM 1273 O O . SER A 1 202 ? 8.536 -14.566 14.686 1.00 88.44 202 SER A O 1
ATOM 1275 N N . SER A 1 203 ? 9.105 -15.302 12.631 1.00 85.19 203 SER A N 1
ATOM 1276 C CA . SER A 1 203 ? 7.951 -16.187 12.476 1.00 85.19 203 SER A CA 1
ATOM 1277 C C . SER A 1 203 ? 8.334 -17.584 12.005 1.00 85.19 203 SER A C 1
ATOM 1279 O O . SER A 1 203 ? 9.058 -17.748 11.020 1.00 85.19 203 SER A O 1
ATOM 1281 N N . SER A 1 204 ? 7.829 -18.604 12.695 1.00 81.94 204 SER A N 1
ATOM 1282 C CA . SER A 1 204 ? 8.103 -20.001 12.348 1.00 81.94 204 SER A CA 1
ATOM 1283 C C . SER A 1 204 ? 7.111 -20.574 11.333 1.00 81.94 204 SER A C 1
ATOM 1285 O O . SER A 1 204 ? 7.536 -21.343 10.474 1.00 81.94 204 SER A O 1
ATOM 1287 N N . SER A 1 205 ? 5.836 -20.167 11.394 1.00 78.81 205 SER A N 1
ATOM 1288 C CA . SER A 1 205 ? 4.743 -20.734 10.585 1.00 78.81 205 SER A CA 1
ATOM 1289 C C . SER A 1 205 ? 3.643 -19.696 10.331 1.00 78.81 205 SER A C 1
ATOM 1291 O O . SER A 1 205 ? 2.619 -19.698 11.015 1.00 78.81 205 SER A O 1
ATOM 1293 N N . SER A 1 206 ? 3.845 -18.803 9.359 1.00 78.19 206 SER A N 1
ATOM 1294 C CA . SER A 1 206 ? 2.833 -17.812 8.967 1.00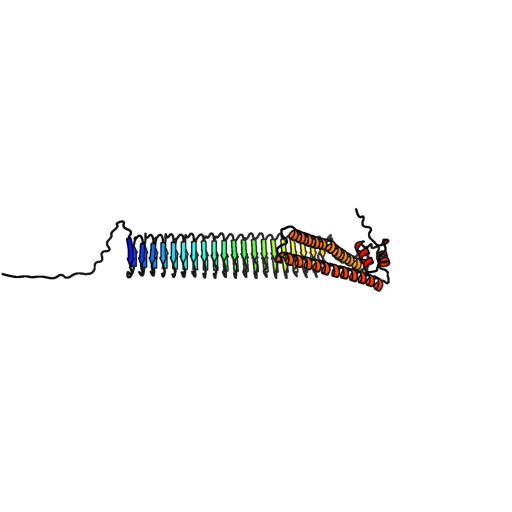 78.19 206 SER A CA 1
ATOM 1295 C C . SER A 1 206 ? 2.323 -18.058 7.562 1.00 78.19 206 SER A C 1
ATOM 1297 O O . SER A 1 206 ? 3.051 -18.506 6.704 1.00 78.19 206 SER A O 1
ATOM 1299 N N . SER A 1 207 ? 1.077 -17.724 7.267 1.00 81.88 207 SER A N 1
ATOM 1300 C CA . SER A 1 207 ? 0.648 -17.546 5.879 1.00 81.88 207 SER A CA 1
ATOM 1301 C C . SER A 1 207 ? 1.247 -16.252 5.320 1.00 81.88 207 SER A C 1
ATOM 1303 O O . SER A 1 207 ? 1.759 -16.246 4.202 1.00 81.88 207 SER A O 1
ATOM 1305 N N . SER A 1 208 ? 1.247 -15.171 6.109 1.00 85.88 208 SER A N 1
ATOM 1306 C CA . SER A 1 208 ? 1.793 -13.874 5.697 1.00 85.88 208 SER A CA 1
ATOM 1307 C C . SER A 1 208 ? 2.522 -13.121 6.813 1.00 85.88 208 SER A C 1
ATOM 1309 O O . SER A 1 208 ? 2.093 -13.089 7.969 1.00 85.88 208 SER A O 1
ATOM 1311 N N . VAL A 1 209 ? 3.624 -12.465 6.442 1.00 87.69 209 VAL A N 1
ATOM 1312 C CA . VAL A 1 209 ? 4.371 -11.537 7.303 1.00 87.69 209 VAL A CA 1
ATOM 1313 C C . VAL A 1 209 ? 4.485 -10.190 6.599 1.00 87.69 209 VAL A C 1
ATOM 1315 O O . VAL A 1 209 ? 5.052 -10.100 5.511 1.00 87.69 209 VAL A O 1
ATOM 1318 N N . SER A 1 210 ? 3.967 -9.137 7.228 1.00 88.19 210 SER A N 1
ATOM 1319 C CA . SER A 1 210 ? 4.072 -7.756 6.762 1.00 88.19 210 SER A CA 1
ATOM 1320 C C . SER A 1 210 ? 4.785 -6.905 7.804 1.00 88.19 210 SER A C 1
ATOM 1322 O O . SER A 1 210 ? 4.346 -6.830 8.956 1.00 88.19 210 SER A O 1
ATOM 1324 N N . SER A 1 211 ? 5.875 -6.244 7.411 1.00 84.94 211 SER A N 1
ATOM 1325 C CA . SER A 1 211 ? 6.568 -5.308 8.292 1.00 84.94 211 SER A CA 1
ATOM 1326 C C . SER A 1 211 ? 6.995 -4.016 7.614 1.00 84.94 211 SER A C 1
ATOM 1328 O O . SER A 1 211 ? 7.671 -4.019 6.587 1.00 84.94 211 SER A O 1
ATOM 1330 N N . SER A 1 212 ? 6.621 -2.895 8.226 1.00 80.94 212 SER A N 1
ATOM 1331 C CA . SER A 1 212 ? 6.840 -1.565 7.657 1.00 80.94 212 SER A CA 1
ATOM 1332 C C . SER A 1 212 ? 8.150 -0.912 8.102 1.00 80.94 212 SER A C 1
ATOM 1334 O O . SER A 1 212 ? 8.572 0.055 7.470 1.00 80.94 212 SER A O 1
ATOM 1336 N N . SER A 1 213 ? 8.779 -1.370 9.193 1.00 77.94 213 SER A N 1
ATOM 1337 C CA . SER A 1 213 ? 9.952 -0.702 9.789 1.00 77.94 213 SER A CA 1
ATOM 1338 C C . SER A 1 213 ? 10.749 -1.613 10.739 1.00 77.94 213 SER A C 1
ATOM 1340 O O . SER A 1 213 ? 10.923 -1.266 11.907 1.00 77.94 213 SER A O 1
ATOM 1342 N N . SER A 1 214 ? 11.229 -2.777 10.281 1.00 78.19 214 SER A N 1
ATOM 1343 C CA . SER A 1 214 ? 12.142 -3.603 11.095 1.00 78.19 214 SER A CA 1
ATOM 1344 C C . SER A 1 214 ? 13.609 -3.404 10.743 1.00 78.19 214 SER A C 1
ATOM 1346 O O . SER A 1 214 ? 13.994 -3.135 9.612 1.00 78.19 214 SER A O 1
ATOM 1348 N N . SER A 1 215 ? 14.477 -3.626 11.720 1.00 83.44 215 SER A N 1
ATOM 1349 C CA . SER A 1 215 ? 15.886 -3.906 11.460 1.00 83.44 215 SER A CA 1
ATOM 1350 C C . SER A 1 215 ? 16.043 -5.290 10.827 1.00 83.44 215 SER A C 1
ATOM 1352 O O . SER A 1 215 ? 16.865 -5.463 9.928 1.00 83.44 215 SER A O 1
ATOM 1354 N N . SER A 1 216 ? 15.251 -6.280 11.259 1.00 86.44 216 SER A N 1
ATOM 1355 C CA . SER A 1 216 ? 15.312 -7.639 10.715 1.00 86.44 216 SER A CA 1
ATOM 1356 C C . SER A 1 216 ? 13.963 -8.361 10.672 1.00 86.44 216 SER A C 1
ATOM 1358 O O . SER A 1 216 ? 13.148 -8.272 11.591 1.00 86.44 216 SER A O 1
ATOM 1360 N N . VAL A 1 217 ? 13.756 -9.130 9.600 1.00 87.75 217 VAL A N 1
ATOM 1361 C CA . VAL A 1 217 ? 12.646 -10.079 9.451 1.00 87.75 217 VAL A CA 1
ATOM 1362 C C . VAL A 1 217 ? 13.211 -11.460 9.144 1.00 87.75 217 VAL A C 1
ATOM 1364 O O . VAL A 1 217 ? 13.939 -11.628 8.167 1.00 87.75 217 VAL A O 1
ATOM 1367 N N . SER A 1 218 ? 12.861 -12.445 9.969 1.00 88.38 218 SER A N 1
ATOM 1368 C CA . SER A 1 218 ? 13.195 -13.855 9.773 1.00 88.38 218 SER A CA 1
ATOM 1369 C C . SER A 1 218 ? 11.916 -14.685 9.697 1.00 88.38 218 SER A C 1
ATOM 1371 O O . SER A 1 218 ? 11.088 -14.626 10.608 1.00 88.38 218 SER A O 1
ATOM 1373 N N . SER A 1 219 ? 11.729 -15.449 8.620 1.00 85.38 219 SER A N 1
ATOM 1374 C CA . SER A 1 219 ? 10.570 -16.335 8.486 1.00 85.38 219 SER A CA 1
ATOM 1375 C C . SER A 1 219 ? 10.928 -17.702 7.912 1.00 85.38 219 SER A C 1
ATOM 1377 O O . SER A 1 219 ? 11.385 -17.804 6.772 1.00 85.38 219 SER A O 1
ATOM 1379 N N . SER A 1 220 ? 10.700 -18.755 8.700 1.00 82.69 220 SER A N 1
ATOM 1380 C CA . SER A 1 220 ? 11.083 -20.128 8.346 1.00 82.69 220 SER A CA 1
ATOM 1381 C C . SER A 1 220 ? 10.102 -20.820 7.406 1.00 82.69 220 SER A C 1
ATOM 1383 O O . SER A 1 220 ? 10.525 -21.679 6.644 1.00 82.69 220 SER A O 1
ATOM 1385 N N . SER A 1 221 ? 8.813 -20.487 7.464 1.00 79.25 221 SER A N 1
ATOM 1386 C CA . SER A 1 221 ? 7.782 -21.022 6.569 1.00 79.25 221 SER A CA 1
ATOM 1387 C C . SER A 1 221 ? 6.672 -19.989 6.423 1.00 79.25 221 SER A C 1
ATOM 1389 O O . SER A 1 221 ? 5.868 -19.842 7.347 1.00 79.25 221 SER A O 1
ATOM 1391 N N . SER A 1 222 ? 6.633 -19.275 5.288 1.00 78.69 222 SER A N 1
ATOM 1392 C CA . SER A 1 222 ? 5.439 -18.508 4.917 1.00 78.69 222 SER A CA 1
ATOM 1393 C C . SER A 1 222 ? 5.026 -18.589 3.459 1.00 78.69 222 SER A C 1
ATOM 1395 O O . SER A 1 222 ? 5.817 -18.928 2.586 1.00 78.69 222 SER A O 1
ATOM 1397 N N . SER A 1 223 ? 3.767 -18.266 3.163 1.00 81.06 223 SER A N 1
ATOM 1398 C CA . SER A 1 223 ? 3.351 -18.071 1.771 1.00 81.06 223 SER A CA 1
ATOM 1399 C C . SER A 1 223 ? 3.912 -16.754 1.234 1.00 81.06 223 SER A C 1
ATOM 1401 O O . SER A 1 223 ? 4.421 -16.718 0.117 1.00 81.06 223 SER A O 1
ATOM 1403 N N . SER A 1 224 ? 3.888 -15.682 2.034 1.00 85.69 224 SER A N 1
ATOM 1404 C CA . SER A 1 224 ? 4.406 -14.376 1.616 1.00 85.69 224 SER A CA 1
ATOM 1405 C C . SER A 1 224 ? 5.079 -13.573 2.732 1.00 85.69 224 SER A C 1
ATOM 1407 O O . SER A 1 224 ? 4.625 -13.543 3.877 1.00 85.69 224 SER A O 1
ATOM 1409 N N . VAL A 1 225 ? 6.156 -12.871 2.373 1.00 87.06 225 VAL A N 1
ATOM 1410 C CA . VAL A 1 225 ? 6.828 -11.870 3.212 1.00 87.06 225 VAL A CA 1
ATOM 1411 C C . VAL A 1 225 ? 6.887 -10.552 2.453 1.00 87.06 225 VAL A C 1
ATOM 1413 O O . VAL A 1 225 ? 7.455 -10.490 1.366 1.00 87.06 225 VAL A O 1
ATOM 1416 N N . SER A 1 226 ? 6.329 -9.495 3.039 1.00 87.69 226 SER A N 1
ATOM 1417 C CA . SER A 1 226 ? 6.431 -8.120 2.549 1.00 87.69 226 SER A CA 1
ATOM 1418 C C . SER A 1 226 ? 7.103 -7.260 3.610 1.00 87.69 226 SER A C 1
ATOM 1420 O O . SER A 1 226 ? 6.609 -7.167 4.734 1.00 87.69 226 SER A O 1
ATOM 1422 N N . SER A 1 227 ? 8.246 -6.655 3.292 1.00 85.19 227 SER A N 1
ATOM 1423 C CA . SER A 1 227 ? 9.068 -6.001 4.309 1.00 85.19 227 SER A CA 1
ATOM 1424 C C . SER A 1 227 ? 9.765 -4.732 3.824 1.00 85.19 227 SER A C 1
ATOM 1426 O O . SER A 1 227 ? 10.283 -4.673 2.715 1.00 85.19 227 SER A O 1
ATOM 1428 N N . SER A 1 228 ? 9.837 -3.730 4.693 1.00 83.31 228 SER A N 1
ATOM 1429 C CA . SER A 1 228 ? 10.692 -2.547 4.543 1.00 83.31 228 SER A CA 1
ATOM 1430 C C . SER A 1 228 ? 11.769 -2.562 5.626 1.00 83.31 228 SER A C 1
ATOM 1432 O O . SER A 1 228 ? 11.823 -1.669 6.469 1.00 83.31 228 SER A O 1
ATOM 1434 N N . SER A 1 229 ? 12.565 -3.635 5.656 1.00 81.12 229 SER A N 1
ATOM 1435 C CA . SER A 1 229 ? 13.521 -3.889 6.740 1.00 81.12 229 SER A CA 1
ATOM 1436 C C . SER A 1 229 ? 14.956 -3.963 6.277 1.00 81.12 229 SER A C 1
ATOM 1438 O O . SER A 1 229 ? 15.205 -4.479 5.195 1.00 81.12 229 SER A O 1
ATOM 1440 N N . SER A 1 230 ? 15.915 -3.579 7.121 1.00 83.50 230 SER A N 1
ATOM 1441 C CA . SER A 1 230 ? 17.343 -3.625 6.765 1.00 83.50 230 SER A CA 1
ATOM 1442 C C . SER A 1 230 ? 17.819 -5.028 6.363 1.00 83.50 230 SER A C 1
ATOM 1444 O O . SER A 1 230 ? 18.626 -5.154 5.445 1.00 83.50 230 SER A O 1
ATOM 1446 N N . SER A 1 231 ? 17.294 -6.088 6.981 1.00 85.69 231 SER A N 1
ATOM 1447 C CA . SER A 1 231 ? 17.620 -7.467 6.603 1.00 85.69 231 SER A CA 1
ATOM 1448 C C . SER A 1 231 ? 16.382 -8.356 6.546 1.00 85.69 231 SER A C 1
ATOM 1450 O O . SER A 1 231 ? 15.587 -8.385 7.485 1.00 85.69 231 SER A O 1
ATOM 1452 N N . VAL A 1 232 ? 16.244 -9.127 5.468 1.00 87.56 232 VAL A N 1
ATOM 1453 C CA . VAL A 1 232 ? 15.173 -10.118 5.292 1.00 87.56 232 VAL A CA 1
ATOM 1454 C C . VAL A 1 232 ? 15.796 -11.490 5.066 1.00 87.56 232 VAL A C 1
ATOM 1456 O O . VAL A 1 232 ? 16.573 -11.666 4.134 1.00 87.56 232 VAL A O 1
ATOM 1459 N N . SER A 1 233 ? 15.449 -12.465 5.905 1.00 87.62 233 SER A N 1
ATOM 1460 C CA . SER A 1 233 ? 15.813 -13.873 5.736 1.00 87.62 233 SER A CA 1
ATOM 1461 C C . SER A 1 233 ? 14.544 -14.712 5.702 1.00 87.62 233 SER A C 1
ATOM 1463 O O . SER A 1 233 ? 13.783 -14.719 6.671 1.00 87.62 233 SER A O 1
ATOM 1465 N N . SER A 1 234 ? 14.254 -15.383 4.587 1.00 85.75 234 SER A N 1
ATOM 1466 C CA . SER A 1 234 ? 13.003 -16.133 4.486 1.00 85.75 234 SER A CA 1
ATOM 1467 C C . SER A 1 234 ? 13.040 -17.365 3.593 1.00 85.75 234 SER A C 1
ATOM 1469 O O . SER A 1 234 ? 13.619 -17.346 2.514 1.00 85.75 234 SER A O 1
ATOM 1471 N N . SER A 1 235 ? 12.319 -18.409 3.992 1.00 84.12 235 SER A N 1
ATOM 1472 C CA . SER A 1 235 ? 12.008 -19.570 3.144 1.00 84.12 235 SER A CA 1
ATOM 1473 C C . SER A 1 235 ? 10.551 -19.541 2.660 1.00 84.12 235 SER A C 1
ATOM 1475 O O . SER A 1 235 ? 9.879 -20.568 2.654 1.00 84.12 235 SER A O 1
ATOM 1477 N N . SER A 1 236 ? 10.034 -18.352 2.334 1.00 82.56 236 SER A N 1
ATOM 1478 C CA . SER A 1 236 ? 8.636 -18.180 1.915 1.00 82.56 236 SER A CA 1
ATOM 1479 C C . SER A 1 236 ? 8.421 -18.419 0.431 1.00 82.56 236 SER A C 1
ATOM 1481 O O . SER A 1 236 ? 9.362 -18.296 -0.329 1.00 82.56 236 SER A O 1
ATOM 1483 N N . SER A 1 237 ? 7.188 -18.672 -0.020 1.00 83.00 237 SER A N 1
ATOM 1484 C CA . SER A 1 237 ? 6.903 -18.799 -1.462 1.00 83.00 237 SER A CA 1
ATOM 1485 C C . SER A 1 237 ? 7.108 -17.488 -2.233 1.00 83.00 237 SER A C 1
ATOM 1487 O O . SER A 1 237 ? 7.516 -17.518 -3.393 1.00 83.00 237 SER A O 1
ATOM 1489 N N . SER A 1 238 ? 6.875 -16.333 -1.608 1.00 85.00 238 SER A N 1
ATOM 1490 C CA . SER A 1 238 ? 7.143 -15.024 -2.212 1.00 85.00 238 SER A CA 1
ATOM 1491 C C . SER A 1 238 ? 7.751 -14.047 -1.211 1.00 85.00 238 SER A C 1
ATOM 1493 O O . SER A 1 238 ? 7.261 -13.913 -0.089 1.00 85.00 238 SER A O 1
ATOM 1495 N N . VAL A 1 239 ? 8.788 -13.323 -1.636 1.00 86.81 239 VAL A N 1
ATOM 1496 C CA . VAL A 1 239 ? 9.445 -12.280 -0.837 1.00 86.81 239 VAL A CA 1
ATOM 1497 C C . VAL A 1 239 ? 9.452 -10.966 -1.611 1.00 86.81 239 VAL A C 1
ATOM 1499 O O . VAL A 1 239 ? 10.022 -10.885 -2.696 1.00 86.81 239 VAL A O 1
ATOM 1502 N N . SER A 1 240 ? 8.862 -9.928 -1.027 1.00 87.00 240 SER A N 1
ATOM 1503 C CA . SER A 1 240 ? 8.873 -8.562 -1.547 1.00 87.00 240 SER A CA 1
ATOM 1504 C C . SER A 1 240 ? 9.535 -7.631 -0.539 1.00 87.00 240 SER A C 1
ATOM 1506 O O . SER A 1 240 ? 9.096 -7.544 0.609 1.00 87.00 240 SER A O 1
ATOM 1508 N N . SER A 1 241 ? 10.576 -6.916 -0.967 1.00 84.94 241 SER A N 1
ATOM 1509 C CA . SER A 1 241 ? 11.208 -5.875 -0.159 1.00 84.94 241 SER A CA 1
ATOM 1510 C C . SER A 1 241 ? 11.319 -4.544 -0.894 1.00 84.94 241 SER A C 1
ATOM 1512 O O . SER A 1 241 ? 11.721 -4.482 -2.055 1.00 84.94 241 SER A O 1
ATOM 1514 N N . SER A 1 242 ? 10.969 -3.462 -0.204 1.00 80.88 242 SER A N 1
ATOM 1515 C CA . SER A 1 242 ? 11.064 -2.110 -0.763 1.00 80.88 242 SER A CA 1
ATOM 1516 C C . SER A 1 242 ? 12.406 -1.448 -0.457 1.00 80.88 242 SER A C 1
ATOM 1518 O O . SER A 1 242 ? 12.943 -0.758 -1.320 1.00 80.88 242 SER A O 1
ATOM 1520 N N . SER A 1 243 ? 12.954 -1.689 0.739 1.00 78.56 243 SER A N 1
ATOM 1521 C CA . SER A 1 243 ? 14.171 -1.043 1.245 1.00 78.56 243 SER A CA 1
ATOM 1522 C C . SER A 1 243 ? 14.893 -1.972 2.223 1.00 78.56 243 SER A C 1
ATOM 1524 O O . SER A 1 243 ? 14.610 -1.954 3.420 1.00 78.56 243 SER A O 1
ATOM 1526 N N . SER A 1 244 ? 15.826 -2.782 1.723 1.00 78.94 244 SER A N 1
ATOM 1527 C CA . SER A 1 244 ? 16.652 -3.670 2.554 1.00 78.94 244 SER A CA 1
ATOM 1528 C C . SER A 1 244 ? 18.125 -3.477 2.274 1.00 78.94 244 SER A C 1
ATOM 1530 O O . SER A 1 244 ? 18.513 -3.327 1.136 1.00 78.94 244 SER A O 1
ATOM 1532 N N . SER A 1 245 ? 18.992 -3.575 3.271 1.00 82.75 245 SER A N 1
ATOM 1533 C CA . SER A 1 245 ? 20.423 -3.761 3.018 1.00 82.75 245 SER A CA 1
ATOM 1534 C C . SER A 1 245 ? 20.687 -5.146 2.421 1.00 82.75 245 SER A C 1
ATOM 1536 O O . SER A 1 245 ? 21.489 -5.270 1.499 1.00 82.75 245 SER A O 1
ATOM 1538 N N . SER A 1 246 ? 19.991 -6.182 2.906 1.00 85.31 246 SER A N 1
ATOM 1539 C CA . SER A 1 246 ? 20.160 -7.559 2.428 1.00 85.31 246 SER A CA 1
ATOM 1540 C C . SER A 1 246 ? 18.853 -8.354 2.382 1.00 85.31 246 SER A C 1
ATOM 1542 O O . SER A 1 246 ? 18.034 -8.272 3.300 1.00 85.31 246 SER A O 1
ATOM 1544 N N . VAL A 1 247 ? 18.679 -9.151 1.326 1.00 86.94 247 VAL A N 1
ATOM 1545 C CA . VAL A 1 247 ? 17.584 -10.122 1.185 1.00 86.94 247 VAL A CA 1
ATOM 1546 C C . VAL A 1 247 ? 18.177 -11.502 0.918 1.00 86.94 247 VAL A C 1
ATOM 1548 O O . VAL A 1 247 ? 18.847 -11.703 -0.092 1.00 86.94 247 VAL A O 1
ATOM 1551 N N . SER A 1 248 ? 17.907 -12.454 1.805 1.00 87.38 248 SER A N 1
ATOM 1552 C CA . SER A 1 248 ? 18.311 -13.853 1.682 1.00 87.38 248 SER A CA 1
ATOM 1553 C C . SER A 1 248 ? 17.080 -14.748 1.634 1.00 87.38 248 SER A C 1
ATOM 1555 O O . SER A 1 248 ? 16.249 -14.707 2.544 1.00 87.38 248 SER A O 1
ATOM 1557 N N . SER A 1 249 ? 16.955 -15.577 0.596 1.00 84.94 249 SER A N 1
ATOM 1558 C CA . SER A 1 249 ? 15.868 -16.551 0.535 1.00 84.94 249 SER A CA 1
ATOM 1559 C C . SER A 1 249 ? 16.256 -17.907 -0.034 1.00 84.94 249 SER A C 1
ATOM 1561 O O . SER A 1 249 ? 16.736 -18.005 -1.162 1.00 84.94 249 SER A O 1
ATOM 1563 N N . SER A 1 250 ? 15.994 -18.955 0.744 1.00 80.69 250 SER A N 1
ATOM 1564 C CA . SER A 1 250 ? 16.460 -20.315 0.458 1.00 80.69 250 SER A CA 1
ATOM 1565 C C . SER A 1 250 ? 15.518 -21.125 -0.437 1.00 80.69 250 SER A C 1
ATOM 1567 O O . SER A 1 250 ? 15.990 -22.068 -1.063 1.00 80.69 250 SER A O 1
ATOM 1569 N N . SER A 1 251 ? 14.225 -20.771 -0.499 1.00 77.44 251 SER A N 1
ATOM 1570 C CA . SER A 1 251 ? 13.194 -21.555 -1.203 1.00 77.44 251 SER A CA 1
ATOM 1571 C C . SER A 1 251 ? 11.956 -20.718 -1.583 1.00 77.44 251 SER A C 1
ATOM 1573 O O . SER A 1 251 ? 10.859 -21.034 -1.122 1.00 77.44 251 SER A O 1
ATOM 1575 N N . SER A 1 252 ? 12.093 -19.655 -2.392 1.00 78.25 252 SER A N 1
ATOM 1576 C CA . SER A 1 252 ? 10.909 -18.930 -2.907 1.00 78.25 252 SER A CA 1
ATOM 1577 C C . SER A 1 252 ? 10.550 -19.311 -4.339 1.00 78.25 252 SER A C 1
ATOM 1579 O O . SER A 1 252 ? 11.382 -19.704 -5.146 1.00 78.25 252 SER A O 1
ATOM 1581 N N . SER A 1 253 ? 9.288 -19.139 -4.708 1.00 81.81 253 SER A N 1
ATOM 1582 C CA . SER A 1 253 ? 8.893 -19.053 -6.114 1.00 81.81 253 SER A CA 1
ATOM 1583 C C . SER A 1 253 ? 9.335 -17.714 -6.712 1.00 81.81 253 SER A C 1
ATOM 1585 O O . SER A 1 253 ? 9.774 -17.668 -7.858 1.00 81.81 253 SER A O 1
ATOM 1587 N N . SER A 1 254 ? 9.269 -16.626 -5.937 1.00 85.25 254 SER A N 1
ATOM 1588 C CA . SER A 1 254 ? 9.633 -15.288 -6.411 1.00 85.25 254 SER A CA 1
ATOM 1589 C C . SER A 1 254 ? 10.270 -14.400 -5.340 1.00 85.25 254 SER A C 1
ATOM 1591 O O . SER A 1 254 ? 9.839 -14.376 -4.187 1.00 85.25 254 SER A O 1
ATOM 1593 N N . VAL A 1 255 ? 11.275 -13.619 -5.749 1.00 86.56 255 VAL A N 1
ATOM 1594 C CA . VAL A 1 255 ? 11.882 -12.548 -4.947 1.00 86.56 255 VAL A CA 1
ATOM 1595 C C . VAL A 1 255 ? 11.851 -11.245 -5.735 1.00 86.56 255 VAL A C 1
ATOM 1597 O O . VAL A 1 255 ? 12.384 -11.178 -6.842 1.00 86.56 255 VAL A O 1
ATOM 1600 N N . SER A 1 256 ? 11.260 -10.205 -5.150 1.00 86.50 256 SER A N 1
ATOM 1601 C CA . SER A 1 256 ? 11.245 -8.849 -5.696 1.00 86.50 256 SER A CA 1
ATOM 1602 C C . SER A 1 256 ? 11.887 -7.875 -4.712 1.00 86.50 256 SER A C 1
ATOM 1604 O O . SER A 1 256 ? 11.435 -7.774 -3.572 1.00 86.50 256 SER A O 1
ATOM 1606 N N . SER A 1 257 ? 12.918 -7.140 -5.137 1.00 84.69 257 SER A N 1
ATOM 1607 C CA . SER A 1 257 ? 13.530 -6.088 -4.315 1.00 84.69 257 SER A CA 1
ATOM 1608 C C . SER A 1 257 ? 13.745 -4.786 -5.081 1.00 84.69 257 SER A C 1
ATOM 1610 O O . SER A 1 257 ? 14.500 -4.739 -6.052 1.00 84.69 257 SER A O 1
ATOM 1612 N N . SER A 1 258 ? 13.110 -3.709 -4.620 1.00 81.00 258 SER A N 1
ATOM 1613 C CA . SER A 1 258 ? 13.190 -2.394 -5.271 1.00 81.00 258 SER A CA 1
ATOM 1614 C C . SER A 1 258 ? 14.465 -1.627 -4.936 1.00 81.00 258 SER A C 1
ATOM 1616 O O . SER A 1 258 ? 14.870 -0.753 -5.698 1.00 81.00 258 SER A O 1
ATOM 1618 N N . SER A 1 259 ? 15.093 -1.904 -3.793 1.00 78.38 259 SER A N 1
ATOM 1619 C CA . SER A 1 259 ? 16.328 -1.246 -3.358 1.00 78.38 259 SER A CA 1
ATOM 1620 C C . SER A 1 259 ? 17.024 -2.113 -2.314 1.00 78.38 259 SER A C 1
ATOM 1622 O O . SER A 1 259 ? 16.603 -2.163 -1.153 1.00 78.38 259 SER A O 1
ATOM 1624 N N . SER A 1 260 ? 18.088 -2.818 -2.716 1.00 78.81 260 SER A N 1
ATOM 1625 C CA . SER A 1 260 ? 18.987 -3.452 -1.749 1.00 78.81 260 SER A CA 1
ATOM 1626 C C . SER A 1 260 ? 20.462 -3.396 -2.085 1.00 78.81 260 SER A C 1
ATOM 1628 O O . SER A 1 260 ? 20.854 -3.227 -3.233 1.00 78.81 260 SER A O 1
ATOM 1630 N N . SER A 1 261 ? 21.316 -3.554 -1.076 1.00 82.38 261 SER A N 1
ATOM 1631 C CA . SER A 1 261 ? 22.750 -3.717 -1.329 1.00 82.38 261 SER A CA 1
ATOM 1632 C C . SER A 1 261 ? 23.033 -5.115 -1.880 1.00 82.38 261 SER A C 1
ATOM 1634 O O . SER A 1 261 ? 23.824 -5.261 -2.812 1.00 82.38 261 SER A O 1
ATOM 1636 N N . SER A 1 262 ? 22.358 -6.143 -1.354 1.00 85.00 262 SER A N 1
ATOM 1637 C CA . SER A 1 262 ? 22.516 -7.525 -1.813 1.00 85.00 262 SER A CA 1
ATOM 1638 C C . SER A 1 262 ? 21.218 -8.338 -1.797 1.00 85.00 262 SER A C 1
ATOM 1640 O O . SER A 1 262 ? 20.405 -8.241 -0.877 1.00 85.00 262 SER A O 1
ATOM 1642 N N . VAL A 1 263 ? 21.053 -9.188 -2.812 1.00 85.50 263 VAL A N 1
ATOM 1643 C CA . VAL A 1 263 ? 20.032 -10.243 -2.868 1.00 85.50 263 VAL A CA 1
ATOM 1644 C C . VAL A 1 263 ? 20.728 -11.578 -3.095 1.00 85.50 263 VAL A C 1
ATOM 1646 O O . VAL A 1 263 ? 21.457 -11.730 -4.070 1.00 85.50 263 VAL A O 1
ATOM 1649 N N . SER A 1 264 ? 20.498 -12.543 -2.209 1.00 87.00 264 SER A N 1
ATOM 1650 C CA . SER A 1 264 ? 20.957 -13.924 -2.346 1.00 87.00 264 SER A CA 1
ATOM 1651 C C . SER A 1 264 ? 19.751 -14.852 -2.320 1.00 87.00 264 SER A C 1
ATOM 1653 O O . SER A 1 264 ? 19.040 -14.907 -1.315 1.00 87.00 264 SER A O 1
ATOM 1655 N N . SER A 1 265 ? 19.459 -15.554 -3.417 1.00 84.44 265 SER A N 1
ATOM 1656 C CA . SER A 1 265 ? 18.271 -16.403 -3.440 1.00 84.44 265 SER A CA 1
ATOM 1657 C C . SER A 1 265 ? 18.329 -17.641 -4.327 1.00 84.44 265 SER A C 1
ATOM 1659 O O . SER A 1 265 ? 18.848 -17.614 -5.440 1.00 84.44 265 SER A O 1
ATOM 1661 N N . SER A 1 266 ? 17.707 -18.717 -3.850 1.00 83.00 266 SER A N 1
ATOM 1662 C CA . SER A 1 266 ? 17.399 -19.931 -4.610 1.00 83.00 266 SER A CA 1
ATOM 1663 C C . SER A 1 266 ? 15.914 -19.940 -4.980 1.00 83.00 266 SER A C 1
ATOM 1665 O O . SER A 1 266 ? 15.149 -20.746 -4.452 1.00 83.00 266 SER A O 1
ATOM 1667 N N . SER A 1 267 ? 15.494 -18.986 -5.815 1.00 81.38 267 SER A N 1
ATOM 1668 C CA . SER A 1 267 ? 14.082 -18.808 -6.170 1.00 81.38 267 SER A CA 1
ATOM 1669 C C . SER A 1 267 ? 13.822 -18.943 -7.651 1.00 81.38 267 SER A C 1
ATOM 1671 O O . SER A 1 267 ? 14.656 -18.533 -8.436 1.00 81.38 267 SER A O 1
ATOM 1673 N N . SER A 1 268 ? 12.647 -19.421 -8.065 1.00 82.44 268 SER A N 1
ATOM 1674 C CA . SER A 1 268 ? 12.353 -19.581 -9.500 1.00 82.44 268 SER A CA 1
ATOM 1675 C C . SER A 1 268 ? 12.457 -18.270 -10.291 1.00 82.44 268 SER A C 1
ATOM 1677 O O . SER A 1 268 ? 12.888 -18.289 -11.444 1.00 82.44 268 SER A O 1
ATOM 1679 N N . SER A 1 269 ? 12.122 -17.128 -9.691 1.00 83.00 269 SER A N 1
ATOM 1680 C CA . SER A 1 269 ? 12.278 -15.819 -10.332 1.00 83.00 269 SER A CA 1
ATOM 1681 C C . SER A 1 269 ? 12.816 -14.762 -9.376 1.00 83.00 269 SER A C 1
ATOM 1683 O O . SER A 1 269 ? 12.322 -14.610 -8.258 1.00 83.00 269 SER A O 1
ATOM 1685 N N . ILE A 1 270 ? 13.796 -13.987 -9.839 1.00 84.62 270 ILE A N 1
ATOM 1686 C CA . ILE A 1 270 ? 14.374 -12.857 -9.104 1.00 84.62 270 ILE A CA 1
ATOM 1687 C C . ILE A 1 270 ? 14.215 -11.586 -9.939 1.00 84.62 270 ILE A C 1
ATOM 1689 O O . ILE A 1 270 ? 14.684 -11.530 -11.072 1.00 84.62 270 ILE A O 1
ATOM 1693 N N . SER A 1 271 ? 13.593 -10.558 -9.363 1.00 85.06 271 SER A N 1
ATOM 1694 C CA . SER A 1 271 ? 13.513 -9.206 -9.924 1.00 85.06 271 SER A CA 1
ATOM 1695 C C . SER A 1 271 ? 14.095 -8.218 -8.922 1.00 85.06 271 SER A C 1
ATOM 1697 O O . SER A 1 271 ? 13.573 -8.070 -7.819 1.00 85.06 271 SER A O 1
ATOM 1699 N N . SER A 1 272 ? 15.204 -7.563 -9.257 1.00 82.88 272 SER A N 1
ATOM 1700 C CA . SER A 1 272 ? 15.929 -6.753 -8.278 1.00 82.88 272 SER A CA 1
ATOM 1701 C C . SER A 1 272 ? 16.553 -5.494 -8.870 1.00 82.88 272 SER A C 1
ATOM 1703 O O . SER A 1 272 ? 17.066 -5.500 -9.981 1.00 82.88 272 SER A O 1
ATOM 1705 N N . SER A 1 273 ? 16.584 -4.420 -8.090 1.00 81.25 273 SER A N 1
ATOM 1706 C CA . SER A 1 273 ? 17.386 -3.219 -8.374 1.00 81.25 273 SER A CA 1
ATOM 1707 C C . SER A 1 273 ? 18.554 -3.094 -7.393 1.00 81.25 273 SER A C 1
ATOM 1709 O O . SER A 1 273 ? 18.904 -1.998 -6.965 1.00 81.25 273 SER A O 1
ATOM 1711 N N . SER A 1 274 ? 19.116 -4.231 -6.970 1.00 81.12 274 SER A N 1
ATOM 1712 C CA . SER A 1 274 ? 20.128 -4.276 -5.909 1.00 81.12 274 SER A CA 1
ATOM 1713 C C . SER A 1 274 ? 21.552 -4.207 -6.423 1.00 81.12 274 SER A C 1
ATOM 1715 O O . SER A 1 274 ? 21.805 -4.723 -7.500 1.00 81.12 274 SER A O 1
ATOM 1717 N N . SER A 1 275 ? 22.510 -3.704 -5.641 1.00 81.12 275 SER A N 1
ATOM 1718 C CA . SER A 1 275 ? 23.914 -3.599 -6.077 1.00 81.12 275 SER A CA 1
ATOM 1719 C C . SER A 1 275 ? 24.565 -4.953 -6.388 1.00 81.12 275 SER A C 1
ATOM 1721 O O . SER A 1 275 ? 25.441 -5.029 -7.246 1.00 81.12 275 SER A O 1
ATOM 1723 N N . SER A 1 276 ? 24.161 -6.033 -5.717 1.00 81.94 276 SER A N 1
ATOM 1724 C CA . SER A 1 276 ? 24.631 -7.396 -6.009 1.00 81.94 276 SER A CA 1
ATOM 1725 C C . SER A 1 276 ? 23.483 -8.398 -5.982 1.00 81.94 276 SER A C 1
ATOM 1727 O O . SER A 1 276 ? 22.668 -8.381 -5.057 1.00 81.94 276 SER A O 1
ATOM 1729 N N . VAL A 1 277 ? 23.434 -9.290 -6.971 1.00 83.94 277 VAL A N 1
ATOM 1730 C CA . VAL A 1 277 ? 22.450 -10.379 -7.050 1.00 83.94 277 VAL A CA 1
ATOM 1731 C C . VAL A 1 277 ? 23.182 -11.706 -7.203 1.00 83.94 277 VAL A C 1
ATOM 1733 O O . VAL A 1 277 ? 23.928 -11.891 -8.159 1.00 83.94 277 VAL A O 1
ATOM 1736 N N . SER A 1 278 ? 22.944 -12.635 -6.283 1.00 85.00 278 SER A N 1
ATOM 1737 C CA . SER A 1 278 ? 23.484 -13.993 -6.308 1.00 85.00 278 SER A CA 1
ATOM 1738 C C . SER A 1 278 ? 22.352 -15.010 -6.289 1.00 85.00 278 SER A C 1
ATOM 1740 O O . SER A 1 278 ? 21.448 -14.929 -5.457 1.00 85.00 278 SER A O 1
ATOM 1742 N N . SER A 1 279 ? 22.408 -15.996 -7.180 1.00 82.94 279 SER A N 1
ATOM 1743 C CA . SER A 1 279 ? 21.452 -17.096 -7.191 1.00 82.94 279 SER A CA 1
ATOM 1744 C C . SER A 1 279 ? 22.086 -18.450 -7.467 1.00 82.94 279 SER A C 1
ATOM 1746 O O . SER A 1 279 ? 22.859 -18.613 -8.409 1.00 82.94 279 SER A O 1
ATOM 1748 N N . SER A 1 280 ? 21.718 -19.447 -6.665 1.00 79.94 280 SER A N 1
ATOM 1749 C CA . SER A 1 280 ? 22.174 -20.824 -6.860 1.00 79.94 280 SER A CA 1
ATOM 1750 C C . SER A 1 280 ? 21.304 -21.594 -7.859 1.00 79.94 280 SER A C 1
ATOM 1752 O O . SER A 1 280 ? 21.851 -22.354 -8.658 1.00 79.94 280 SER A O 1
ATOM 1754 N N . SER A 1 281 ? 19.988 -21.348 -7.849 1.00 77.00 281 SER A N 1
ATOM 1755 C CA . SER A 1 281 ? 18.994 -22.050 -8.673 1.00 77.00 281 SER A CA 1
ATOM 1756 C C . SER A 1 281 ? 17.789 -21.141 -8.945 1.00 77.00 281 SER A C 1
ATOM 1758 O O . SER A 1 281 ? 16.887 -21.071 -8.112 1.00 77.00 281 SER A O 1
ATOM 1760 N N . SER A 1 282 ? 17.773 -20.443 -10.084 1.00 76.56 282 SER A N 1
ATOM 1761 C CA . SER A 1 282 ? 16.601 -19.677 -10.543 1.00 76.56 282 SER A CA 1
ATOM 1762 C C . SER A 1 282 ? 16.181 -20.127 -11.930 1.00 76.56 282 SER A C 1
ATOM 1764 O O . SER A 1 282 ? 16.986 -20.644 -12.675 1.00 76.56 282 SER A O 1
ATOM 1766 N N . SER A 1 283 ? 14.934 -19.927 -12.334 1.00 78.62 283 SER A N 1
ATOM 1767 C CA . SER A 1 283 ? 14.575 -20.032 -13.754 1.00 78.62 283 SER A CA 1
ATOM 1768 C C . SER A 1 283 ? 14.932 -18.733 -14.478 1.00 78.62 283 SER A C 1
ATOM 1770 O O . SER A 1 283 ? 15.455 -18.767 -15.591 1.00 78.62 283 SER A O 1
ATOM 1772 N N . SER A 1 284 ? 14.705 -17.587 -13.827 1.00 80.19 284 SER A N 1
ATOM 1773 C CA . SER A 1 284 ? 14.972 -16.260 -14.381 1.00 80.19 284 SER A CA 1
ATOM 1774 C C . SER A 1 284 ? 15.543 -15.284 -13.349 1.00 80.19 284 SER A C 1
ATOM 1776 O O . SER A 1 284 ? 15.060 -15.186 -12.219 1.00 80.19 284 SER A O 1
ATOM 1778 N N . VAL A 1 285 ? 16.553 -14.513 -13.758 1.00 81.75 285 VAL A N 1
ATOM 1779 C CA . VAL A 1 285 ? 17.121 -13.407 -12.972 1.00 81.75 285 VAL A CA 1
ATOM 1780 C C . VAL A 1 285 ? 17.051 -12.128 -13.794 1.00 81.75 285 VAL A C 1
ATOM 1782 O O . VAL A 1 285 ? 17.636 -12.058 -14.871 1.00 81.75 285 VAL A O 1
ATOM 1785 N N . SER A 1 286 ? 16.358 -11.112 -13.286 1.00 82.50 286 SER A N 1
ATOM 1786 C CA . SER A 1 286 ? 16.240 -9.801 -13.919 1.00 82.50 286 SER A CA 1
ATOM 1787 C C . SER A 1 286 ? 16.742 -8.714 -12.974 1.00 82.50 286 SER A C 1
ATOM 1789 O O . SER A 1 286 ? 16.252 -8.589 -11.846 1.00 82.50 286 SER A O 1
ATOM 1791 N N . SER A 1 287 ? 17.732 -7.938 -13.420 1.00 79.94 287 SER A N 1
ATOM 1792 C CA . SER A 1 287 ? 18.267 -6.813 -12.660 1.00 79.94 287 SER A CA 1
ATOM 1793 C C . SER A 1 287 ? 18.324 -5.516 -13.457 1.00 79.94 287 SER A C 1
ATOM 1795 O O . SER A 1 287 ? 18.779 -5.475 -14.599 1.00 79.94 287 SER A O 1
ATOM 1797 N N . SER A 1 288 ? 17.873 -4.425 -12.841 1.00 76.81 288 SER A N 1
ATOM 1798 C CA . SER A 1 288 ? 17.906 -3.103 -13.481 1.00 76.81 288 SER A CA 1
ATOM 1799 C C . SER A 1 288 ? 19.195 -2.329 -13.185 1.00 76.81 288 SER A C 1
ATOM 1801 O O . SER A 1 288 ? 19.656 -1.595 -14.052 1.00 76.81 288 SER A O 1
ATOM 1803 N N . SER A 1 289 ? 19.804 -2.523 -12.004 1.00 74.25 289 SER A N 1
ATOM 1804 C CA . SER A 1 289 ? 20.885 -1.654 -11.490 1.00 74.25 289 SER A CA 1
ATOM 1805 C C . SER A 1 289 ? 21.894 -2.378 -10.578 1.00 74.25 289 SER A C 1
ATOM 1807 O O . SER A 1 289 ? 22.274 -1.855 -9.532 1.00 74.25 289 SER A O 1
ATOM 1809 N N . SER A 1 290 ? 22.318 -3.600 -10.919 1.00 74.00 290 SER A N 1
ATOM 1810 C CA . SER A 1 290 ? 23.318 -4.332 -10.116 1.00 74.00 290 SER A CA 1
ATOM 1811 C C . SER A 1 290 ? 24.736 -4.079 -10.567 1.00 74.00 290 SER A C 1
ATOM 1813 O O . SER A 1 290 ? 25.018 -4.317 -11.718 1.00 74.00 290 SER A O 1
ATOM 1815 N N . SER A 1 291 ? 25.684 -3.783 -9.684 1.00 77.06 291 SER A N 1
ATOM 1816 C CA . SER A 1 291 ? 27.115 -3.836 -10.020 1.00 77.06 291 SER A CA 1
ATOM 1817 C C . SER A 1 291 ? 27.573 -5.248 -10.411 1.00 77.06 291 SER A C 1
ATOM 1819 O O . SER A 1 291 ? 28.420 -5.385 -11.293 1.00 77.06 291 SER A O 1
ATOM 1821 N N . SER A 1 292 ? 27.002 -6.292 -9.795 1.00 78.81 292 SER A N 1
ATOM 1822 C CA . SER A 1 292 ? 27.322 -7.691 -10.106 1.00 78.81 292 SER A CA 1
ATOM 1823 C C . SER A 1 292 ? 26.098 -8.612 -10.078 1.00 78.81 292 SER A C 1
ATOM 1825 O O . SER A 1 292 ? 25.239 -8.492 -9.200 1.00 78.81 292 SER A O 1
ATOM 1827 N N . VAL A 1 293 ? 26.031 -9.547 -11.030 1.00 81.06 293 VAL A N 1
ATOM 1828 C CA . VAL A 1 293 ? 25.029 -10.625 -11.064 1.00 81.06 293 VAL A CA 1
ATOM 1829 C C . VAL A 1 293 ? 25.745 -11.967 -11.184 1.00 81.06 293 VAL A C 1
ATOM 1831 O O . VAL A 1 293 ? 26.498 -12.181 -12.129 1.00 81.06 293 VAL A O 1
ATOM 1834 N N . SER A 1 294 ? 25.512 -12.877 -10.242 1.00 82.25 294 SER A N 1
ATOM 1835 C CA . SER A 1 294 ? 26.056 -14.234 -10.251 1.00 82.25 294 SER A CA 1
ATOM 1836 C C . SER A 1 294 ? 24.925 -15.256 -10.224 1.00 82.25 294 SER A C 1
ATOM 1838 O O . SER A 1 294 ? 24.073 -15.213 -9.336 1.00 82.25 294 SER A O 1
ATOM 1840 N N . SER A 1 295 ? 24.888 -16.176 -11.189 1.00 79.94 295 SER A N 1
ATOM 1841 C CA . SER A 1 295 ? 23.875 -17.230 -11.221 1.00 79.94 295 SER A CA 1
ATOM 1842 C C . SER A 1 295 ? 24.413 -18.571 -11.711 1.00 79.94 295 SER A C 1
ATOM 1844 O O . SER A 1 295 ? 24.776 -18.712 -12.880 1.00 79.94 295 SER A O 1
ATOM 1846 N N . SER A 1 296 ? 24.428 -19.564 -10.820 1.00 76.94 296 SER A N 1
ATOM 1847 C CA . SER A 1 296 ? 25.030 -20.877 -11.089 1.00 76.94 296 SER A CA 1
ATOM 1848 C C . SER A 1 296 ? 24.169 -21.786 -11.965 1.00 76.94 296 SER A C 1
ATOM 1850 O O . SER A 1 296 ? 24.729 -22.588 -12.705 1.00 76.94 296 SER A O 1
ATOM 1852 N N . SER A 1 297 ? 22.840 -21.663 -11.889 1.00 73.44 297 SER A N 1
ATOM 1853 C CA . SER A 1 297 ? 21.885 -22.479 -12.649 1.00 73.44 297 SER A CA 1
ATOM 1854 C C . SER A 1 297 ? 20.632 -21.656 -12.947 1.00 73.44 297 SER A C 1
ATOM 1856 O O . SER A 1 297 ? 19.682 -21.711 -12.166 1.00 73.44 297 SER A O 1
ATOM 1858 N N . SER A 1 298 ? 20.640 -20.873 -14.036 1.00 71.44 298 SER A N 1
ATOM 1859 C CA . SER A 1 298 ? 19.412 -20.241 -14.541 1.00 71.44 298 SER A CA 1
ATOM 1860 C C . SER A 1 298 ? 19.110 -20.533 -15.998 1.00 71.44 298 SER A C 1
ATOM 1862 O O . SER A 1 298 ? 19.991 -20.872 -16.776 1.00 71.44 298 SER A O 1
ATOM 1864 N N . SER A 1 299 ? 17.837 -20.443 -16.383 1.00 74.25 299 SER A N 1
ATOM 1865 C CA . SER A 1 299 ? 17.460 -20.521 -17.797 1.00 74.25 299 SER A CA 1
ATOM 1866 C C . SER A 1 299 ? 17.746 -19.190 -18.490 1.00 74.25 299 SER A C 1
ATOM 1868 O O . SER A 1 299 ? 18.281 -19.181 -19.598 1.00 74.25 299 SER A O 1
ATOM 1870 N N . SER A 1 300 ? 17.460 -18.067 -17.820 1.00 76.00 300 SER A N 1
ATOM 1871 C CA . SER A 1 300 ? 17.705 -16.726 -18.352 1.00 76.00 300 SER A CA 1
ATOM 1872 C C . SER A 1 300 ? 18.237 -15.728 -17.316 1.00 76.00 300 SER A C 1
ATOM 1874 O O . SER A 1 300 ? 17.797 -15.689 -16.166 1.00 76.00 300 SER A O 1
ATOM 1876 N N . VAL A 1 301 ? 19.171 -14.876 -17.749 1.00 77.81 301 VAL A N 1
ATOM 1877 C CA . VAL A 1 301 ? 19.665 -13.717 -16.989 1.00 77.81 301 VAL A CA 1
ATOM 1878 C C . VAL A 1 301 ? 19.528 -12.461 -17.843 1.00 77.81 301 VAL A C 1
ATOM 1880 O O . VAL A 1 301 ? 20.018 -12.419 -18.968 1.00 77.81 301 VAL A O 1
ATOM 1883 N N . SER A 1 302 ? 18.866 -11.436 -17.311 1.00 78.81 302 SER A N 1
ATOM 1884 C CA . SER A 1 302 ? 18.733 -10.109 -17.917 1.00 78.81 302 SER A CA 1
ATOM 1885 C C . SER A 1 302 ? 19.298 -9.043 -16.983 1.00 78.81 302 SER A C 1
ATOM 1887 O O . SER A 1 302 ? 18.866 -8.950 -15.834 1.00 78.81 302 SER A O 1
ATOM 1889 N N . SER A 1 303 ? 20.251 -8.232 -17.451 1.00 75.88 303 SER A N 1
ATOM 1890 C CA . SER A 1 303 ? 20.749 -7.083 -16.685 1.00 75.88 303 SER A CA 1
ATOM 1891 C C . SER A 1 303 ? 20.949 -5.826 -17.528 1.00 75.88 303 SER A C 1
ATOM 1893 O O . SER A 1 303 ? 21.679 -5.829 -18.516 1.00 75.88 303 SER A O 1
ATOM 1895 N N . SER A 1 304 ? 20.320 -4.722 -17.120 1.00 72.62 304 SER A N 1
ATOM 1896 C CA . SER A 1 304 ? 20.360 -3.460 -17.881 1.00 72.62 304 SER A CA 1
ATOM 1897 C C . SER A 1 304 ? 21.576 -2.584 -17.563 1.00 72.62 304 SER A C 1
ATOM 1899 O O . SER A 1 304 ? 21.928 -1.707 -18.346 1.00 72.62 304 SER A O 1
ATOM 1901 N N . SER A 1 305 ? 22.222 -2.764 -16.407 1.00 69.75 305 SER A N 1
ATOM 1902 C CA . SER A 1 305 ? 23.321 -1.892 -15.955 1.00 69.75 305 SER A CA 1
ATOM 1903 C C . SER A 1 305 ? 24.226 -2.607 -14.955 1.00 69.75 305 SER A C 1
ATOM 1905 O O . SER A 1 305 ? 24.325 -2.201 -13.797 1.00 69.75 305 SER A O 1
ATOM 1907 N N . SER A 1 306 ? 24.877 -3.689 -15.398 1.00 69.31 306 SER A N 1
ATOM 1908 C CA . SER A 1 306 ? 25.849 -4.416 -14.572 1.00 69.31 306 SER A CA 1
ATOM 1909 C C . SER A 1 306 ? 27.286 -4.255 -14.998 1.00 69.31 306 SER A C 1
ATOM 1911 O O . SER A 1 306 ? 27.574 -4.291 -16.182 1.00 69.31 306 SER A O 1
ATOM 1913 N N . SER A 1 307 ? 28.210 -4.147 -14.045 1.00 71.75 307 SER A N 1
ATOM 1914 C CA . SER A 1 307 ? 29.643 -4.151 -14.350 1.00 71.75 307 SER A CA 1
ATOM 1915 C C . SER A 1 307 ? 30.122 -5.563 -14.697 1.00 71.75 307 SER A C 1
ATOM 1917 O O . SER A 1 307 ? 30.938 -5.733 -15.601 1.00 71.75 307 SER A O 1
ATOM 1919 N N . SER A 1 308 ? 29.581 -6.582 -14.019 1.00 73.00 308 SER A N 1
ATOM 1920 C CA . SER A 1 308 ? 29.907 -7.989 -14.260 1.00 73.00 308 SER A CA 1
ATOM 1921 C C . SER A 1 308 ? 28.690 -8.914 -14.165 1.00 73.00 308 SER A C 1
ATOM 1923 O O . SER A 1 308 ? 27.846 -8.777 -13.276 1.00 73.00 308 SER A O 1
ATOM 1925 N N . VAL A 1 309 ? 28.620 -9.893 -15.071 1.00 76.50 309 VAL A N 1
ATOM 1926 C CA . VAL A 1 309 ? 27.656 -11.002 -15.025 1.00 76.50 309 VAL A CA 1
ATOM 1927 C C . VAL A 1 309 ? 28.415 -12.319 -15.093 1.00 76.50 309 VAL A C 1
ATOM 1929 O O . VAL A 1 309 ? 29.104 -12.598 -16.068 1.00 76.50 309 VAL A O 1
ATOM 1932 N N . SER A 1 310 ? 28.279 -13.156 -14.071 1.00 79.50 310 SER A N 1
ATOM 1933 C CA . SER A 1 310 ? 28.792 -14.522 -14.083 1.00 79.50 310 SER A CA 1
ATOM 1934 C C . SER A 1 310 ? 27.618 -15.487 -14.111 1.00 79.50 310 SER A C 1
ATOM 1936 O O . SER A 1 310 ? 26.873 -15.566 -13.135 1.00 79.50 310 SER A O 1
ATOM 1938 N N . SER A 1 311 ? 27.406 -16.212 -15.209 1.00 74.94 311 SER A N 1
ATOM 1939 C CA . SER A 1 311 ? 26.275 -17.135 -15.271 1.00 74.94 311 SER A CA 1
ATOM 1940 C C . SER A 1 311 ? 26.471 -18.342 -16.169 1.00 74.94 311 SER A C 1
ATOM 1942 O O . SER A 1 311 ? 26.881 -18.198 -17.316 1.00 74.94 311 SER A O 1
ATOM 1944 N N . SER A 1 312 ? 26.039 -19.504 -15.673 1.00 76.50 312 SER A N 1
ATOM 1945 C CA . SER A 1 312 ? 25.939 -20.757 -16.434 1.00 76.50 312 SER A CA 1
ATOM 1946 C C . SER A 1 312 ? 24.638 -20.878 -17.240 1.00 76.50 312 SER A C 1
ATOM 1948 O O . SER A 1 312 ? 24.263 -21.982 -17.630 1.00 76.50 312 SER A O 1
ATOM 1950 N N . SER A 1 313 ? 23.914 -19.773 -17.449 1.00 72.38 313 SER A N 1
ATOM 1951 C CA . SER A 1 313 ? 22.572 -19.810 -18.035 1.00 72.38 313 SER A CA 1
ATOM 1952 C C . SER A 1 313 ? 22.545 -20.074 -19.532 1.00 72.38 313 SER A C 1
ATOM 1954 O O . SER A 1 313 ? 23.472 -19.715 -20.256 1.00 72.38 313 SER A O 1
ATOM 1956 N N . SER A 1 314 ? 21.428 -20.632 -20.004 1.00 67.94 314 SER A N 1
ATOM 1957 C CA . SER A 1 314 ? 21.179 -20.875 -21.432 1.00 67.94 314 SER A CA 1
ATOM 1958 C C . SER A 1 314 ? 21.001 -19.582 -22.237 1.00 67.94 314 SER A C 1
ATOM 1960 O O . SER A 1 314 ? 21.266 -19.559 -23.438 1.00 67.94 314 SER A O 1
ATOM 1962 N N . SER A 1 315 ? 20.561 -18.494 -21.598 1.00 67.12 315 SER A N 1
ATOM 1963 C CA . SER A 1 315 ? 20.380 -17.188 -22.239 1.00 67.12 315 SER A CA 1
ATOM 1964 C C . SER A 1 315 ? 20.817 -16.055 -21.313 1.00 67.12 315 SER A C 1
ATOM 1966 O O . SER A 1 315 ? 20.360 -15.961 -20.174 1.00 67.12 315 SER A O 1
ATOM 1968 N N . VAL A 1 316 ? 21.696 -15.180 -21.804 1.00 71.75 316 VAL A N 1
ATOM 1969 C CA . VAL A 1 316 ? 22.173 -14.001 -21.070 1.00 71.75 316 VAL A CA 1
ATOM 1970 C C . VAL A 1 316 ? 22.011 -12.770 -21.959 1.00 71.75 316 VAL A C 1
ATOM 1972 O O . VAL A 1 316 ? 22.652 -12.672 -23.004 1.00 71.75 316 VAL A O 1
ATOM 1975 N N . SER A 1 317 ? 21.180 -11.823 -21.524 1.00 73.31 317 SER A N 1
ATOM 1976 C CA . SER A 1 317 ? 21.089 -10.469 -22.082 1.00 73.31 317 SER A CA 1
ATOM 1977 C C . SER A 1 317 ? 21.650 -9.494 -21.061 1.00 73.31 317 SER A C 1
ATOM 1979 O O . SER A 1 317 ? 21.053 -9.286 -20.007 1.00 73.31 317 SER A O 1
ATOM 1981 N N . SER A 1 318 ? 22.806 -8.897 -21.340 1.00 69.56 318 SER A N 1
ATOM 1982 C CA . SER A 1 318 ? 23.384 -7.911 -20.430 1.00 69.56 318 SER A CA 1
ATOM 1983 C C . SER A 1 318 ? 24.099 -6.790 -21.165 1.00 69.56 318 SER A C 1
ATOM 1985 O O . SER A 1 318 ? 24.831 -7.044 -22.117 1.00 69.56 318 SER A O 1
ATOM 1987 N N . SER A 1 319 ? 23.973 -5.567 -20.650 1.00 69.06 319 SER A N 1
ATOM 1988 C CA . SER A 1 319 ? 24.802 -4.418 -21.047 1.00 69.06 319 SER A CA 1
ATOM 1989 C C . SER A 1 319 ? 26.149 -4.376 -20.303 1.00 69.06 319 SER A C 1
ATOM 1991 O O . SER A 1 319 ? 26.751 -3.313 -20.159 1.00 69.06 319 SER A O 1
ATOM 1993 N N . SER A 1 320 ? 26.608 -5.516 -19.774 1.00 67.06 320 SER A N 1
ATOM 1994 C CA . SER A 1 320 ? 27.805 -5.589 -18.934 1.00 67.06 320 SER A CA 1
ATOM 1995 C C . SER A 1 320 ? 29.125 -5.523 -19.664 1.00 67.06 320 SER A C 1
ATOM 1997 O O . SER A 1 320 ? 29.288 -6.092 -20.737 1.00 67.06 320 SER A O 1
ATOM 1999 N N . SER A 1 321 ? 30.107 -4.918 -18.994 1.00 61.31 321 SER A N 1
ATOM 2000 C CA . SER A 1 321 ? 31.493 -4.857 -19.463 1.00 61.31 321 SER A CA 1
ATOM 2001 C C . SER A 1 321 ? 32.199 -6.219 -19.435 1.00 61.31 321 SER A C 1
ATOM 2003 O O . SER A 1 321 ? 33.140 -6.416 -20.197 1.00 61.31 321 SER A O 1
ATOM 2005 N N . SER A 1 322 ? 31.741 -7.156 -18.591 1.00 64.38 322 SER A N 1
ATOM 2006 C CA . SER A 1 322 ? 32.332 -8.493 -18.445 1.00 64.38 322 SER A CA 1
ATOM 2007 C C . SER A 1 322 ? 31.263 -9.567 -18.220 1.00 64.38 322 SER A C 1
ATOM 2009 O O . SER A 1 322 ? 30.489 -9.473 -17.264 1.00 64.38 322 SER A O 1
ATOM 2011 N N . ILE A 1 323 ? 31.247 -10.607 -19.064 1.00 69.00 323 ILE A N 1
ATOM 2012 C CA . ILE A 1 323 ? 30.381 -11.792 -18.927 1.00 69.00 323 ILE A CA 1
ATOM 2013 C C . ILE A 1 323 ? 31.263 -13.048 -18.834 1.00 69.00 323 ILE A C 1
ATOM 2015 O O . ILE A 1 323 ? 32.101 -13.265 -19.707 1.00 69.00 323 ILE A O 1
ATOM 2019 N N . THR A 1 324 ? 31.100 -13.881 -17.800 1.00 68.00 324 THR A N 1
ATOM 2020 C CA . THR A 1 324 ? 31.878 -15.128 -17.615 1.00 68.00 324 THR A CA 1
ATOM 2021 C C . THR A 1 324 ? 30.984 -16.336 -17.306 1.00 68.00 324 THR A C 1
ATOM 2023 O O . THR A 1 324 ? 29.993 -16.206 -16.593 1.00 68.00 324 THR A O 1
ATOM 2026 N N . GLY A 1 325 ? 31.347 -17.534 -17.785 1.00 57.72 325 GLY A N 1
ATOM 2027 C CA . GLY A 1 325 ? 30.763 -18.807 -17.319 1.00 57.72 325 GLY A CA 1
ATOM 2028 C C . GLY A 1 325 ? 29.598 -19.410 -18.119 1.00 57.72 325 GLY A C 1
ATOM 2029 O O . GLY A 1 325 ? 29.061 -20.425 -17.683 1.00 57.72 325 GLY A O 1
ATOM 2030 N N . SER A 1 326 ? 29.208 -18.858 -19.273 1.00 56.44 326 SER A N 1
ATOM 2031 C CA . SER A 1 326 ? 28.100 -19.413 -20.069 1.00 56.44 326 SER A CA 1
ATOM 2032 C C . SER A 1 326 ? 28.469 -20.778 -20.660 1.00 56.44 326 SER A C 1
ATOM 2034 O O . SER A 1 326 ? 29.459 -20.911 -21.380 1.00 56.44 326 SER A O 1
ATOM 2036 N N . SER A 1 327 ? 27.697 -21.812 -20.313 1.00 43.66 327 SER A N 1
ATOM 2037 C CA . SER A 1 327 ? 27.927 -23.172 -20.807 1.00 43.66 327 SER A CA 1
ATOM 2038 C C . SER A 1 327 ? 27.553 -23.275 -22.287 1.00 43.66 327 SER A C 1
ATOM 2040 O O . SER A 1 327 ? 26.566 -22.701 -22.742 1.00 43.66 327 SER A O 1
ATOM 2042 N N . SER A 1 328 ? 28.390 -23.994 -23.029 1.00 40.75 328 SER A N 1
ATOM 2043 C CA . SER A 1 328 ? 28.385 -24.175 -24.480 1.00 40.75 328 SER A CA 1
ATOM 2044 C C . SER A 1 328 ? 26.974 -24.365 -25.068 1.00 40.75 328 SER A C 1
ATOM 2046 O O . SER A 1 328 ? 26.247 -25.254 -24.631 1.00 40.75 328 SER A O 1
ATOM 2048 N N . SER A 1 329 ? 26.635 -23.550 -26.080 1.00 42.16 329 SER A N 1
ATOM 2049 C CA . SER A 1 329 ? 25.349 -23.443 -26.821 1.00 42.16 329 SER A CA 1
ATOM 2050 C C . SER A 1 329 ? 24.400 -22.296 -26.425 1.00 42.16 329 SER A C 1
ATOM 2052 O O . SER A 1 329 ? 23.288 -22.224 -26.942 1.00 42.16 329 SER A O 1
ATOM 2054 N N . SER A 1 330 ? 24.810 -21.367 -25.560 1.00 41.66 330 SER A N 1
ATOM 2055 C CA . SER A 1 330 ? 23.995 -20.206 -25.170 1.00 41.66 330 SER A CA 1
ATOM 2056 C C . SER A 1 330 ? 24.040 -19.063 -26.196 1.00 41.66 330 SER A C 1
ATOM 2058 O O . SER A 1 330 ? 25.123 -18.619 -26.580 1.00 41.66 330 SER A O 1
ATOM 2060 N N . SER A 1 331 ? 22.875 -18.528 -26.581 1.00 42.12 331 SER A N 1
ATOM 2061 C CA . SER A 1 331 ? 22.744 -17.250 -27.295 1.00 42.12 331 SER A CA 1
ATOM 2062 C C . SER A 1 331 ? 23.160 -16.116 -26.358 1.00 42.12 331 SER A C 1
ATOM 2064 O O . SER A 1 331 ? 22.363 -15.594 -25.580 1.00 42.12 331 SER A O 1
ATOM 2066 N N . ILE A 1 332 ? 24.447 -15.783 -26.379 1.00 47.41 332 ILE A N 1
ATOM 2067 C CA . ILE A 1 332 ? 24.986 -14.626 -25.675 1.00 47.41 332 ILE A CA 1
ATOM 2068 C C . ILE A 1 332 ? 24.732 -13.425 -26.587 1.00 47.41 332 ILE A C 1
ATOM 2070 O O . ILE A 1 332 ? 25.507 -13.163 -27.503 1.00 47.41 332 ILE A O 1
ATOM 2074 N N . SER A 1 333 ? 23.646 -12.684 -26.355 1.00 45.16 333 SER A N 1
ATOM 2075 C CA . SER A 1 333 ? 23.522 -11.323 -26.892 1.00 45.16 333 SER A CA 1
ATOM 2076 C C . SER A 1 333 ? 24.355 -10.395 -26.013 1.00 45.16 333 SER A C 1
ATOM 2078 O O . SER A 1 333 ? 23.835 -9.575 -25.260 1.00 45.16 333 SER A O 1
ATOM 2080 N N . SER A 1 334 ? 25.674 -10.573 -26.065 1.00 43.62 334 SER A N 1
ATOM 2081 C CA . SER A 1 334 ? 26.615 -9.543 -25.650 1.00 43.62 334 SER A CA 1
ATOM 2082 C C . SER A 1 334 ? 26.581 -8.459 -26.713 1.00 43.62 334 SER A C 1
ATOM 2084 O O . SER A 1 334 ? 26.719 -8.763 -27.896 1.00 43.62 334 SER A O 1
ATOM 2086 N N . SER A 1 335 ? 26.438 -7.203 -26.307 1.00 42.81 335 SER A N 1
ATOM 2087 C CA . SER A 1 335 ? 26.583 -6.015 -27.159 1.00 42.81 335 SER A CA 1
ATOM 2088 C C . SER A 1 335 ? 28.046 -5.800 -27.602 1.00 42.81 335 SER A C 1
ATOM 2090 O O . SER A 1 335 ? 28.617 -4.730 -27.419 1.00 42.81 335 SER A O 1
ATOM 2092 N N . LEU A 1 336 ? 28.666 -6.855 -28.125 1.00 44.84 336 LEU A N 1
ATOM 2093 C CA . LEU A 1 336 ? 29.973 -6.912 -28.763 1.00 44.84 336 LEU A CA 1
ATOM 2094 C C . LEU A 1 336 ? 29.794 -7.816 -29.989 1.00 44.84 336 LEU A C 1
ATOM 2096 O O . LEU A 1 336 ? 30.151 -8.996 -29.955 1.00 44.84 336 LEU A O 1
ATOM 2100 N N . SER A 1 337 ? 29.172 -7.304 -31.053 1.00 40.16 337 SER A N 1
ATOM 2101 C CA . SER A 1 337 ? 29.051 -8.056 -32.300 1.00 40.16 337 SER A CA 1
ATOM 2102 C C . SER A 1 337 ? 30.422 -8.093 -32.957 1.00 40.16 337 SER A C 1
ATOM 2104 O O . SER A 1 337 ? 30.854 -7.181 -33.649 1.00 40.16 337 SER A O 1
ATOM 2106 N N . SER A 1 338 ? 31.117 -9.210 -32.777 1.00 40.12 338 SER A N 1
ATOM 2107 C CA . SER A 1 338 ? 32.129 -9.638 -33.736 1.00 40.12 338 SER A CA 1
ATOM 2108 C C . SER A 1 338 ? 31.403 -10.156 -34.982 1.00 40.12 338 SER A C 1
ATOM 2110 O O . SER A 1 338 ? 31.211 -11.353 -35.164 1.00 40.12 338 SER A O 1
ATOM 2112 N N . SER A 1 339 ? 30.927 -9.241 -35.819 1.00 40.44 339 SER A N 1
ATOM 2113 C CA . SER A 1 339 ? 30.568 -9.495 -37.215 1.00 40.44 339 SER A CA 1
ATOM 2114 C C . SER A 1 339 ? 31.163 -8.369 -38.038 1.00 40.44 339 SER A C 1
ATOM 2116 O O . SER A 1 339 ? 31.220 -7.241 -37.574 1.00 40.44 339 SER A O 1
ATOM 2118 N N . SER A 1 340 ? 31.671 -8.702 -39.219 1.00 45.34 340 SER A N 1
ATOM 2119 C CA . SER A 1 340 ? 32.622 -7.943 -40.045 1.00 45.34 340 SER A CA 1
ATOM 2120 C C . SER A 1 340 ? 32.153 -6.580 -40.589 1.00 45.34 340 SER A C 1
ATOM 2122 O O . SER A 1 340 ? 32.709 -6.103 -41.575 1.00 45.34 340 SER A O 1
ATOM 2124 N N . ALA A 1 341 ? 31.148 -5.967 -39.975 1.00 47.28 341 ALA A N 1
ATOM 2125 C CA . ALA A 1 341 ? 30.804 -4.561 -40.104 1.00 47.28 341 ALA A CA 1
ATOM 2126 C C . ALA A 1 341 ? 31.748 -3.746 -39.202 1.00 47.28 341 ALA A C 1
ATOM 2128 O O . ALA A 1 341 ? 32.084 -4.169 -38.094 1.00 47.28 341 ALA A O 1
ATOM 2129 N N . GLY A 1 342 ? 32.249 -2.604 -39.666 1.00 51.72 342 GLY A N 1
ATOM 2130 C CA . GLY A 1 342 ? 33.208 -1.817 -38.884 1.00 51.72 342 GLY A CA 1
ATOM 2131 C C . GLY A 1 342 ? 32.620 -1.374 -37.527 1.00 51.72 342 GLY A C 1
ATOM 2132 O O . GLY A 1 342 ? 31.406 -1.202 -37.419 1.00 51.72 342 GLY A O 1
ATOM 2133 N N . PRO A 1 343 ? 33.445 -1.061 -36.501 1.00 56.56 343 PRO A N 1
ATOM 2134 C CA . PRO A 1 343 ? 32.999 -0.614 -35.161 1.00 56.56 343 PRO A CA 1
ATOM 2135 C C . PRO A 1 343 ? 32.144 0.672 -35.154 1.00 56.56 343 PRO A C 1
ATOM 2137 O O . PRO A 1 343 ? 31.714 1.158 -34.108 1.00 56.56 343 PRO A O 1
ATOM 2140 N N . ILE A 1 344 ? 31.941 1.262 -36.325 1.00 53.56 344 ILE A N 1
ATOM 2141 C CA . ILE A 1 344 ? 31.240 2.511 -36.587 1.00 53.56 344 ILE A CA 1
ATOM 2142 C C . ILE A 1 344 ? 29.795 2.241 -37.025 1.00 53.56 344 ILE A C 1
ATOM 2144 O O . ILE A 1 344 ? 28.886 2.909 -36.535 1.00 53.56 344 ILE A O 1
ATOM 2148 N N . GLU A 1 345 ? 29.577 1.236 -37.878 1.00 56.28 345 GLU A N 1
ATOM 2149 C CA . GLU A 1 345 ? 28.247 0.802 -38.331 1.00 56.28 345 GLU A CA 1
ATOM 2150 C C . GLU A 1 345 ? 27.456 0.237 -37.152 1.00 56.28 345 GLU A C 1
ATOM 2152 O O . GLU A 1 345 ? 26.303 0.599 -36.932 1.00 56.28 345 GLU A O 1
ATOM 2157 N N . GLU A 1 346 ? 28.121 -0.547 -36.303 1.00 54.81 346 GLU A N 1
ATOM 2158 C CA . GLU A 1 346 ? 27.516 -1.125 -35.105 1.00 54.81 346 GLU A CA 1
ATOM 2159 C C . GLU A 1 346 ? 27.099 -0.049 -34.085 1.00 54.81 346 GLU A C 1
ATOM 2161 O O . GLU A 1 346 ? 26.023 -0.118 -33.488 1.00 54.81 346 GLU A O 1
ATOM 2166 N N . ARG A 1 347 ? 27.912 1.007 -33.929 1.00 56.06 347 ARG A N 1
ATOM 2167 C CA . ARG A 1 347 ? 27.602 2.141 -33.044 1.00 56.06 347 ARG A CA 1
ATOM 2168 C C . ARG A 1 347 ? 26.463 2.997 -33.577 1.00 56.06 347 ARG A C 1
ATOM 2170 O O . ARG A 1 347 ? 25.610 3.395 -32.789 1.00 56.06 347 ARG A O 1
ATOM 2177 N N . PHE A 1 348 ? 26.446 3.270 -34.880 1.00 61.28 348 PHE A N 1
ATOM 2178 C CA . PHE A 1 348 ? 25.358 4.004 -35.521 1.00 61.28 348 PHE A CA 1
ATOM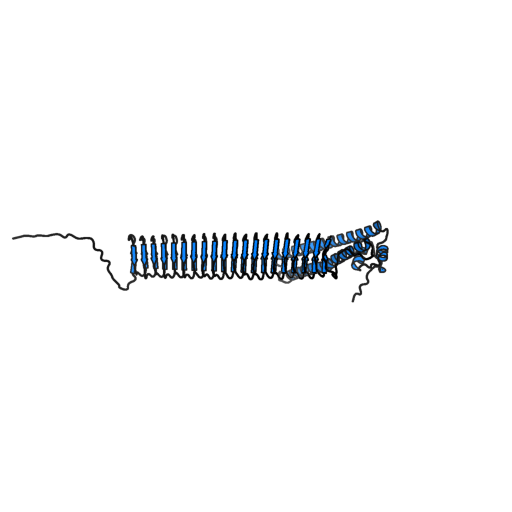 2179 C C . PHE A 1 348 ? 24.036 3.235 -35.411 1.00 61.28 348 PHE A C 1
ATOM 2181 O O . PHE A 1 348 ? 23.034 3.815 -35.006 1.00 61.28 348 PHE A O 1
ATOM 2188 N N . MET A 1 349 ? 24.049 1.925 -35.670 1.00 61.53 349 MET A N 1
ATOM 2189 C CA . MET A 1 349 ? 22.860 1.069 -35.619 1.00 61.53 349 MET A CA 1
ATOM 2190 C C . MET A 1 349 ? 22.311 0.898 -34.205 1.00 61.53 349 MET A C 1
ATOM 2192 O O . MET A 1 349 ? 21.123 1.110 -33.974 1.00 61.53 349 MET A O 1
ATOM 2196 N N . HIS A 1 350 ? 23.168 0.582 -33.230 1.00 55.53 350 HIS A N 1
ATOM 2197 C CA . HIS A 1 350 ? 22.741 0.468 -31.835 1.00 55.53 350 HIS A CA 1
ATOM 2198 C C . HIS A 1 350 ? 22.142 1.787 -31.328 1.00 55.53 350 HIS A C 1
ATOM 2200 O O . HIS A 1 350 ? 21.161 1.802 -30.590 1.00 55.53 350 HIS A O 1
ATOM 2206 N N . TRP A 1 351 ? 22.709 2.911 -31.760 1.00 63.41 351 TRP A N 1
ATOM 2207 C CA . TRP A 1 351 ? 22.225 4.239 -31.415 1.00 63.41 351 TRP A CA 1
ATOM 2208 C C . TRP A 1 351 ? 20.914 4.602 -32.136 1.00 63.41 351 TRP A C 1
ATOM 2210 O O . TRP A 1 351 ? 19.999 5.108 -31.490 1.00 63.41 351 TRP A O 1
ATOM 2220 N N . TYR A 1 352 ? 20.770 4.273 -33.423 1.00 65.19 352 TYR A N 1
ATOM 2221 C CA . TYR A 1 352 ? 19.532 4.453 -34.191 1.00 65.19 352 TYR A CA 1
ATOM 2222 C C . TYR A 1 352 ? 18.370 3.658 -33.577 1.00 65.19 352 TYR A C 1
ATOM 2224 O O . TYR A 1 352 ? 17.296 4.217 -33.367 1.00 65.19 352 TYR A O 1
ATOM 2232 N N . ILE A 1 353 ? 18.605 2.404 -33.175 1.00 66.12 353 ILE A N 1
ATOM 2233 C CA . ILE A 1 353 ? 17.602 1.554 -32.511 1.00 66.12 353 ILE A CA 1
ATOM 2234 C C . ILE A 1 353 ? 17.148 2.165 -31.178 1.00 66.12 353 ILE A C 1
ATOM 2236 O O . ILE A 1 353 ? 15.959 2.167 -30.872 1.00 66.12 353 ILE A O 1
ATOM 2240 N N . GLN A 1 354 ? 18.061 2.727 -30.378 1.00 59.06 354 GLN A N 1
ATOM 2241 C CA . GLN A 1 354 ? 17.688 3.396 -29.123 1.00 59.06 354 GLN A CA 1
ATOM 2242 C C . GLN A 1 354 ? 16.803 4.622 -29.370 1.00 59.06 354 GLN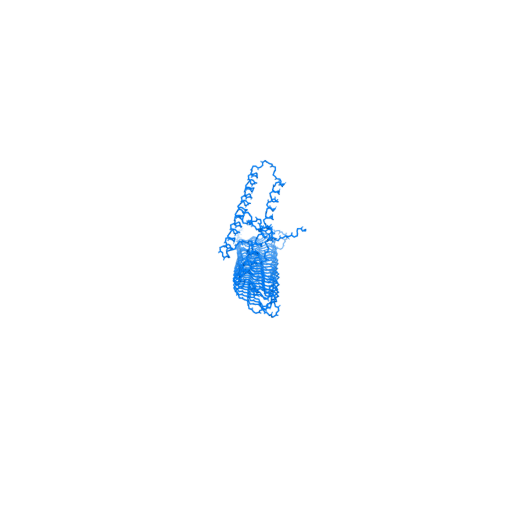 A C 1
ATOM 2244 O O . GLN A 1 354 ? 15.851 4.855 -28.627 1.00 59.06 354 GLN A O 1
ATOM 2249 N N . VAL A 1 355 ? 17.078 5.387 -30.427 1.00 58.94 355 VAL A N 1
ATOM 2250 C CA . VAL A 1 355 ? 16.256 6.537 -30.828 1.00 58.94 355 VAL A CA 1
ATOM 2251 C C . VAL A 1 355 ? 14.894 6.081 -31.328 1.00 58.94 355 VAL A C 1
ATOM 2253 O O . VAL A 1 355 ? 13.883 6.667 -30.957 1.00 58.94 355 VAL A O 1
ATOM 2256 N N . GLU A 1 356 ? 14.847 5.024 -32.126 1.00 66.88 356 GLU A N 1
ATOM 2257 C CA . GLU A 1 356 ? 13.605 4.457 -32.633 1.00 66.88 356 GLU A CA 1
ATOM 2258 C C . GLU A 1 356 ? 12.731 3.900 -31.506 1.00 66.88 356 GLU A C 1
ATOM 2260 O O . GLU A 1 356 ? 11.543 4.208 -31.449 1.00 66.88 356 GLU A O 1
ATOM 2265 N N . LEU A 1 357 ? 13.309 3.179 -30.542 1.00 64.19 357 LEU A N 1
ATOM 2266 C CA . LEU A 1 357 ? 12.607 2.721 -29.340 1.00 64.19 357 LEU A CA 1
ATOM 2267 C C . LEU A 1 357 ? 12.139 3.888 -28.471 1.00 64.19 357 LEU A C 1
ATOM 2269 O O . LEU A 1 357 ? 11.023 3.861 -27.953 1.00 64.19 357 LEU A O 1
ATOM 2273 N N . LEU A 1 358 ? 12.959 4.932 -28.327 1.00 59.28 358 LEU A N 1
ATOM 2274 C CA . LEU A 1 358 ? 12.589 6.145 -27.609 1.00 59.28 358 LEU A CA 1
ATOM 2275 C C . LEU A 1 358 ? 11.367 6.789 -28.280 1.00 59.28 358 LEU A C 1
ATOM 2277 O O . LEU A 1 358 ? 10.336 6.960 -27.629 1.00 59.28 358 LEU A O 1
ATOM 2281 N N . VAL A 1 359 ? 11.460 7.077 -29.582 1.00 60.25 359 VAL A N 1
ATOM 2282 C CA . VAL A 1 359 ? 10.393 7.659 -30.410 1.00 60.25 359 VAL A CA 1
ATOM 2283 C C . VAL A 1 359 ? 9.136 6.791 -30.376 1.00 60.25 359 VAL A C 1
ATOM 2285 O O . VAL A 1 359 ? 8.054 7.330 -30.167 1.00 60.25 359 VAL A O 1
ATOM 2288 N N . THR A 1 360 ? 9.263 5.469 -30.481 1.00 60.81 360 THR A N 1
ATOM 2289 C CA . THR A 1 360 ? 8.139 4.520 -30.434 1.00 60.81 360 THR A CA 1
ATOM 2290 C C . THR A 1 360 ? 7.489 4.486 -29.052 1.00 60.81 360 THR A C 1
ATOM 2292 O O . THR A 1 360 ? 6.272 4.615 -28.937 1.00 60.81 360 THR A O 1
ATOM 2295 N N . SER A 1 361 ? 8.275 4.412 -27.972 1.00 58.50 361 SER A N 1
ATOM 2296 C CA . SER A 1 361 ? 7.736 4.445 -26.605 1.00 58.50 361 SER A CA 1
ATOM 2297 C C . SER A 1 361 ? 7.016 5.763 -26.315 1.00 58.50 361 SER A C 1
ATOM 2299 O O . SER A 1 361 ? 5.996 5.776 -25.626 1.00 58.50 361 SER A O 1
ATOM 2301 N N . PHE A 1 362 ? 7.499 6.875 -26.876 1.00 60.78 362 PHE A N 1
ATOM 2302 C CA . PHE A 1 362 ? 6.828 8.163 -26.779 1.00 60.78 362 PHE A CA 1
ATOM 2303 C C . PHE A 1 362 ? 5.555 8.194 -27.624 1.00 60.78 362 PHE A C 1
ATOM 2305 O O . PHE A 1 362 ? 4.517 8.624 -27.119 1.00 60.78 362 PHE A O 1
ATOM 2312 N N . GLN A 1 363 ? 5.594 7.683 -28.854 1.00 61.00 363 GLN A N 1
ATOM 2313 C CA . GLN A 1 363 ? 4.418 7.553 -29.711 1.00 61.00 363 GLN A CA 1
ATOM 2314 C C . GLN A 1 363 ? 3.340 6.650 -29.107 1.00 61.00 363 GLN A C 1
ATOM 2316 O O . GLN A 1 363 ? 2.172 6.916 -29.340 1.00 61.00 363 GLN A O 1
ATOM 2321 N N . GLU A 1 364 ? 3.679 5.650 -28.291 1.00 62.31 364 GLU A N 1
ATOM 2322 C CA . GLU A 1 364 ? 2.681 4.821 -27.602 1.00 62.31 364 GLU A CA 1
ATOM 2323 C C . GLU A 1 364 ? 2.198 5.409 -26.269 1.00 62.31 364 GLU A C 1
ATOM 2325 O O . GLU A 1 364 ? 1.016 5.328 -25.922 1.00 62.31 364 GLU A O 1
ATOM 2330 N N . LYS A 1 365 ? 3.110 5.968 -25.468 1.00 59.91 365 LYS A N 1
ATOM 2331 C CA . LYS A 1 365 ? 2.818 6.390 -24.090 1.00 59.91 365 LYS A CA 1
ATOM 2332 C C . LYS A 1 365 ? 2.128 7.749 -24.038 1.00 59.91 365 LYS A C 1
ATOM 2334 O O . LYS A 1 365 ? 1.284 7.977 -23.173 1.00 59.91 365 LYS A O 1
ATOM 2339 N N . TYR A 1 366 ? 2.453 8.643 -24.966 1.00 62.66 366 TYR A N 1
ATOM 2340 C CA . TYR A 1 366 ? 1.896 9.990 -25.007 1.00 62.66 366 TYR A CA 1
ATOM 2341 C C . TYR A 1 366 ? 0.418 10.054 -25.433 1.00 62.66 366 TYR A C 1
ATOM 2343 O O . TYR A 1 366 ? -0.340 10.723 -24.728 1.00 62.66 366 TYR A O 1
ATOM 2351 N N . PRO A 1 367 ? -0.061 9.336 -26.473 1.00 62.41 367 PRO A N 1
ATOM 2352 C CA . PRO A 1 367 ? -1.490 9.297 -26.768 1.00 62.41 367 PRO A CA 1
ATOM 2353 C C . PRO A 1 367 ? -2.270 8.671 -25.617 1.00 62.41 367 PRO A C 1
ATOM 2355 O O . PRO A 1 367 ? -3.303 9.209 -25.264 1.00 62.41 367 PRO A O 1
ATOM 2358 N N . LYS A 1 368 ? -1.747 7.647 -24.925 1.00 65.19 368 LYS A N 1
ATOM 2359 C CA . LYS A 1 368 ? -2.401 7.101 -23.719 1.00 65.19 368 LYS A CA 1
ATOM 2360 C C . LYS A 1 368 ? -2.560 8.150 -22.613 1.00 65.19 368 LYS A C 1
ATOM 2362 O O . LYS A 1 368 ? -3.609 8.215 -21.981 1.00 65.19 368 LYS A O 1
ATOM 2367 N N . ILE A 1 369 ? -1.549 8.990 -22.381 1.00 60.91 369 ILE A N 1
ATOM 2368 C CA . ILE A 1 369 ? -1.626 10.083 -21.397 1.00 60.91 369 ILE A CA 1
ATOM 2369 C C . ILE A 1 369 ? -2.639 11.146 -21.837 1.00 60.91 369 ILE A C 1
ATOM 2371 O O . ILE A 1 369 ? -3.439 11.587 -21.015 1.00 60.91 369 ILE A O 1
ATOM 2375 N N . ILE A 1 370 ? -2.642 11.532 -23.117 1.00 60.59 370 ILE A N 1
ATOM 2376 C CA . ILE A 1 370 ? -3.619 12.484 -23.661 1.00 60.59 370 ILE A CA 1
ATOM 2377 C C . ILE A 1 370 ? -5.034 11.908 -23.575 1.00 60.59 370 ILE A C 1
ATOM 2379 O O . ILE A 1 370 ? -5.899 12.565 -23.012 1.00 60.59 370 ILE A O 1
ATOM 2383 N N . THR A 1 371 ? -5.259 10.672 -24.022 1.00 69.38 371 THR A N 1
ATOM 2384 C CA . THR A 1 371 ? -6.553 9.983 -23.956 1.00 69.38 371 THR A CA 1
ATOM 2385 C C . THR A 1 371 ? -7.042 9.846 -22.517 1.00 69.38 371 THR A C 1
ATOM 2387 O O . THR A 1 371 ? -8.215 10.074 -22.254 1.00 69.38 371 THR A O 1
ATOM 2390 N N . ASN A 1 372 ? -6.161 9.558 -21.554 1.00 66.81 372 ASN A N 1
ATOM 2391 C CA . ASN A 1 372 ? -6.536 9.516 -20.138 1.00 66.81 372 ASN A CA 1
ATOM 2392 C C . ASN A 1 372 ? -6.897 10.906 -19.590 1.00 66.81 372 ASN A C 1
ATOM 2394 O O . ASN A 1 372 ? -7.827 11.031 -18.796 1.00 66.81 372 ASN A O 1
ATOM 2398 N N . LEU A 1 373 ? -6.188 11.958 -20.008 1.00 63.69 373 LEU A N 1
ATOM 2399 C CA . LEU A 1 373 ? -6.510 13.340 -19.639 1.00 63.69 373 LEU A CA 1
ATOM 2400 C C . LEU A 1 373 ? -7.801 13.832 -20.307 1.00 63.69 373 LEU A C 1
ATOM 2402 O O . LEU A 1 373 ? -8.534 14.614 -19.703 1.00 63.69 373 LEU A O 1
ATOM 2406 N N . GLU A 1 374 ? -8.090 13.380 -21.525 1.00 68.00 374 GLU A N 1
ATOM 2407 C CA . GLU A 1 374 ? -9.339 13.639 -22.242 1.00 68.00 374 GLU A CA 1
ATOM 2408 C C . GLU A 1 374 ? -10.502 12.894 -21.593 1.00 68.00 374 GLU A C 1
ATOM 2410 O O . GLU A 1 374 ? -11.505 13.522 -21.278 1.00 68.00 374 GLU A O 1
ATOM 2415 N N . ALA A 1 375 ? -10.339 11.610 -21.269 1.00 72.75 375 ALA A N 1
ATOM 2416 C CA . ALA A 1 375 ? -11.327 10.831 -20.529 1.00 72.75 375 ALA A CA 1
ATOM 2417 C C . ALA A 1 375 ? -11.615 11.443 -19.149 1.00 72.75 375 ALA A C 1
ATOM 2419 O O . ALA A 1 375 ? -12.773 11.556 -18.758 1.00 72.75 375 ALA A O 1
ATOM 2420 N N . ALA A 1 376 ? -10.586 11.913 -18.435 1.00 65.06 376 ALA A N 1
ATOM 2421 C CA . ALA A 1 376 ? -10.756 12.615 -17.165 1.00 65.06 376 ALA A CA 1
ATOM 2422 C C . ALA A 1 376 ? -11.484 13.961 -17.333 1.00 65.06 376 ALA A C 1
ATOM 2424 O O . ALA A 1 376 ? -12.344 14.297 -16.522 1.00 65.06 376 ALA A O 1
ATOM 2425 N N . ALA A 1 377 ? -11.177 14.729 -18.384 1.00 63.66 377 ALA A N 1
ATOM 2426 C CA . ALA A 1 377 ? -11.865 15.988 -18.672 1.00 63.66 377 ALA A CA 1
ATOM 2427 C C . ALA A 1 377 ? -13.341 15.766 -19.047 1.00 63.66 377 ALA A C 1
ATOM 2429 O O . ALA A 1 377 ? -14.207 16.487 -18.554 1.00 63.66 377 ALA A O 1
ATOM 2430 N N . THR A 1 378 ? -13.628 14.749 -19.863 1.00 73.44 378 THR A N 1
ATOM 2431 C CA . THR A 1 378 ? -14.985 14.344 -20.250 1.00 73.44 378 THR A CA 1
ATOM 2432 C C . THR A 1 378 ? -15.771 13.836 -19.046 1.00 73.44 378 THR A C 1
ATOM 2434 O O . THR A 1 378 ? -16.885 14.293 -18.822 1.00 73.44 378 THR A O 1
ATOM 2437 N N . TYR A 1 379 ? -15.167 13.004 -18.191 1.00 69.69 379 TYR A N 1
ATOM 2438 C CA . TYR A 1 379 ? -15.788 12.525 -16.952 1.00 69.69 379 TYR A CA 1
ATOM 2439 C C . TYR A 1 379 ? -16.201 13.675 -16.023 1.00 69.69 379 TYR A C 1
ATOM 2441 O O . TYR A 1 379 ? -17.298 13.651 -15.467 1.00 69.69 379 TYR A O 1
ATOM 2449 N N . VAL A 1 380 ? -15.343 14.692 -15.872 1.00 61.31 380 VAL A N 1
ATOM 2450 C CA . VAL A 1 380 ? -15.642 15.894 -15.073 1.00 61.31 380 VAL A CA 1
ATOM 2451 C C . VAL A 1 380 ? -16.753 16.741 -15.709 1.00 61.31 380 VAL A C 1
ATOM 2453 O O . VAL A 1 380 ? -17.502 17.394 -14.988 1.00 61.31 380 VAL A O 1
ATOM 2456 N N . ASN A 1 381 ? -16.873 16.729 -17.037 1.00 65.75 381 ASN A N 1
ATOM 2457 C CA . ASN A 1 381 ? -17.908 17.455 -17.770 1.00 65.75 381 ASN A CA 1
ATOM 2458 C C . ASN A 1 381 ? -19.274 16.737 -17.749 1.00 65.75 381 ASN A C 1
ATOM 2460 O O . ASN A 1 381 ? -20.308 17.396 -17.706 1.00 65.75 381 ASN A O 1
ATOM 2464 N N . GLU A 1 382 ? -19.281 15.401 -17.771 1.00 70.56 382 GLU A N 1
ATOM 2465 C CA . GLU A 1 382 ? -20.495 14.575 -17.839 1.00 70.56 382 GLU A CA 1
ATOM 2466 C C . GLU A 1 382 ? -21.112 14.280 -16.459 1.00 70.56 382 GLU A C 1
ATOM 2468 O O . GLU A 1 382 ? -22.335 14.250 -16.339 1.00 70.56 382 GLU A O 1
ATOM 2473 N N . ASN A 1 383 ? -20.309 14.121 -15.398 1.00 63.00 383 ASN A N 1
ATOM 2474 C CA . ASN A 1 383 ? -20.800 13.744 -14.059 1.00 63.00 383 ASN A CA 1
ATOM 2475 C C . ASN A 1 383 ? -21.176 14.942 -13.168 1.00 63.00 383 ASN A C 1
ATOM 2477 O O . ASN A 1 383 ? -20.709 15.072 -12.041 1.00 63.00 383 ASN A O 1
ATOM 2481 N N . GLU A 1 384 ? -22.078 15.786 -13.669 1.00 55.06 384 GLU A N 1
ATOM 2482 C CA . GLU A 1 384 ? -22.789 16.824 -12.908 1.00 55.06 384 GLU A CA 1
ATOM 2483 C C . GLU A 1 384 ? -21.931 17.956 -12.311 1.00 55.06 384 GLU A C 1
ATOM 2485 O O . GLU A 1 384 ? -21.608 18.021 -11.119 1.00 55.06 384 GLU A O 1
ATOM 2490 N N . VAL A 1 385 ? -21.741 18.998 -13.120 1.00 49.09 385 VAL A N 1
ATOM 2491 C CA . VAL A 1 385 ? -21.747 20.369 -12.602 1.00 49.09 385 VAL A CA 1
ATOM 2492 C C . VAL A 1 385 ? -22.869 21.118 -13.304 1.00 49.09 385 VAL A C 1
ATOM 2494 O O . VAL A 1 385 ? -22.693 21.654 -14.396 1.00 49.09 385 VAL A O 1
ATOM 2497 N N . SER A 1 386 ? -24.042 21.193 -12.668 1.00 54.88 386 SER A N 1
ATOM 2498 C CA . SER A 1 386 ? -24.956 22.292 -12.970 1.00 54.88 386 SER A CA 1
ATOM 2499 C C . SER A 1 386 ? -24.153 23.586 -12.832 1.00 54.88 386 SER A C 1
ATOM 2501 O O . SER A 1 386 ? -23.501 23.800 -11.809 1.00 54.88 386 SER A O 1
ATOM 2503 N N . ASN A 1 387 ? -24.165 24.412 -13.874 1.00 52.44 387 ASN A N 1
ATOM 2504 C CA . ASN A 1 387 ? -23.259 25.537 -14.141 1.00 52.44 387 ASN A CA 1
ATOM 2505 C C . ASN A 1 387 ? -23.334 26.715 -13.128 1.00 52.44 387 ASN A C 1
ATOM 2507 O O . ASN A 1 387 ? -22.993 27.849 -13.451 1.00 52.44 387 ASN A O 1
ATOM 2511 N N . THR A 1 388 ? -23.834 26.473 -11.916 1.00 56.25 388 THR A N 1
ATOM 2512 C CA . THR A 1 388 ? -24.126 27.445 -10.858 1.00 56.25 388 THR A CA 1
ATOM 2513 C C . THR A 1 388 ? -23.069 27.495 -9.752 1.00 56.25 388 THR A C 1
ATOM 2515 O O . THR A 1 388 ? -23.035 28.467 -8.999 1.00 56.25 388 THR A O 1
ATOM 2518 N N . ASP A 1 389 ? -22.175 26.507 -9.650 1.00 69.50 389 ASP A N 1
ATOM 2519 C CA . ASP A 1 389 ? -21.159 26.470 -8.593 1.00 69.50 389 ASP A CA 1
ATOM 2520 C C . ASP A 1 389 ? -19.825 27.087 -9.057 1.00 69.50 389 ASP A C 1
ATOM 2522 O O . ASP A 1 389 ? -18.965 26.435 -9.656 1.00 69.50 389 ASP A O 1
ATOM 2526 N N . VAL A 1 390 ? -19.655 28.381 -8.766 1.00 69.19 390 VAL A N 1
ATOM 2527 C CA . VAL A 1 390 ? -18.493 29.215 -9.141 1.00 69.19 390 VAL A CA 1
ATOM 2528 C C . VAL A 1 390 ? -17.153 28.582 -8.741 1.00 69.19 390 VAL A C 1
ATOM 2530 O O . VAL A 1 390 ? -16.139 28.784 -9.419 1.00 69.19 390 VAL A O 1
ATOM 2533 N N . ILE A 1 391 ? -17.122 27.809 -7.651 1.00 65.88 391 ILE A N 1
ATOM 2534 C CA . ILE A 1 391 ? -15.908 27.144 -7.166 1.00 65.88 391 ILE A CA 1
ATOM 2535 C C . ILE A 1 391 ? -15.518 25.999 -8.110 1.00 65.88 391 ILE A C 1
ATOM 2537 O O . ILE A 1 391 ? -14.345 25.865 -8.463 1.00 65.88 391 ILE A O 1
ATOM 2541 N N . LYS A 1 392 ? -16.490 25.226 -8.602 1.00 61.47 392 LYS A N 1
ATOM 2542 C CA . LYS A 1 392 ? -16.248 24.106 -9.523 1.00 61.47 392 LYS A CA 1
ATOM 2543 C C . LYS A 1 392 ? -15.802 24.585 -10.904 1.00 61.47 392 LYS A C 1
ATOM 2545 O O . LYS A 1 392 ? -14.840 24.042 -11.445 1.00 61.47 392 LYS A O 1
ATOM 2550 N N . THR A 1 393 ? -16.392 25.664 -11.426 1.00 68.69 393 THR A N 1
ATOM 2551 C CA . THR A 1 393 ? -15.960 26.283 -12.695 1.00 68.69 393 THR A CA 1
ATOM 2552 C C . THR A 1 393 ? -14.513 26.781 -12.625 1.00 68.69 393 THR A C 1
ATOM 2554 O O . THR A 1 393 ? -13.742 26.610 -13.572 1.00 68.69 393 THR A O 1
ATOM 2557 N N . LYS A 1 394 ? -14.093 27.360 -11.490 1.00 71.94 394 LYS A N 1
ATOM 2558 C CA . LYS A 1 394 ? -12.690 27.754 -11.279 1.00 71.94 394 LYS A CA 1
ATOM 2559 C C . LYS A 1 394 ? -11.758 26.542 -11.249 1.00 71.94 394 LYS A C 1
ATOM 2561 O O . LYS A 1 394 ? -10.726 26.574 -11.916 1.00 71.94 394 LYS A O 1
ATOM 2566 N N . THR A 1 395 ? -12.130 25.474 -10.546 1.00 68.06 395 THR A N 1
ATOM 2567 C CA . THR A 1 395 ? -11.336 24.235 -10.474 1.00 68.06 395 THR A CA 1
ATOM 2568 C C . THR A 1 395 ? -11.182 23.572 -11.845 1.00 68.06 395 THR A C 1
ATOM 2570 O O . THR A 1 395 ? -10.068 23.205 -12.219 1.00 68.06 395 THR A O 1
ATOM 2573 N N . TYR A 1 396 ? -12.253 23.504 -12.642 1.00 69.06 396 TYR A N 1
ATOM 2574 C CA . TYR A 1 396 ? -12.205 22.995 -14.016 1.00 69.06 396 TYR A CA 1
ATOM 2575 C C . TYR A 1 396 ? -11.267 23.823 -14.906 1.00 69.06 396 TYR A C 1
ATOM 2577 O O . TYR A 1 396 ? -10.389 23.276 -15.571 1.00 69.06 396 TYR A O 1
ATOM 2585 N N . ASN A 1 397 ? -11.363 25.155 -14.860 1.00 74.56 397 ASN A N 1
ATOM 2586 C CA . ASN A 1 397 ? -10.484 26.027 -15.644 1.00 74.56 397 ASN A CA 1
ATOM 2587 C C . ASN A 1 397 ? -9.005 25.903 -15.239 1.00 74.56 397 ASN A C 1
ATOM 2589 O O . ASN A 1 397 ? -8.125 25.944 -16.101 1.00 74.56 397 ASN A O 1
ATOM 2593 N N . VAL A 1 398 ? -8.711 25.706 -13.948 1.00 73.12 398 VAL A N 1
ATOM 2594 C CA . VAL A 1 398 ? -7.348 25.418 -13.467 1.00 73.12 398 VAL A CA 1
ATOM 2595 C C . VAL A 1 398 ? -6.852 24.076 -14.007 1.00 73.12 398 VAL A C 1
ATOM 2597 O O . VAL A 1 398 ? -5.715 23.993 -14.474 1.00 73.12 398 VAL A O 1
ATOM 2600 N N . PHE A 1 399 ? -7.701 23.046 -14.011 1.00 71.88 399 PHE A N 1
ATOM 2601 C CA . PHE A 1 399 ? -7.368 21.738 -14.571 1.00 71.88 399 PHE A CA 1
ATOM 2602 C C . PHE A 1 399 ? -7.069 21.816 -16.075 1.00 71.88 399 PHE A C 1
ATOM 2604 O O . PHE A 1 399 ? -6.015 21.356 -16.512 1.00 71.88 399 PHE A O 1
ATOM 2611 N N . ILE A 1 400 ? -7.923 22.480 -16.863 1.00 75.19 400 ILE A N 1
ATOM 2612 C CA . ILE A 1 400 ? -7.716 22.675 -18.308 1.00 75.19 400 ILE A CA 1
ATOM 2613 C C . ILE A 1 400 ? -6.441 23.480 -18.588 1.00 75.19 400 ILE A C 1
ATOM 2615 O O . ILE A 1 400 ? -5.669 23.124 -19.480 1.00 75.19 400 ILE A O 1
ATOM 2619 N N . LYS A 1 401 ? -6.171 24.529 -17.804 1.00 77.75 401 LYS A N 1
ATOM 2620 C CA . LYS A 1 401 ? -4.939 25.320 -17.924 1.00 77.75 401 LYS A CA 1
ATOM 2621 C C . LYS A 1 401 ? -3.694 24.481 -17.624 1.00 77.75 401 LYS A C 1
ATOM 2623 O O . LYS A 1 401 ? -2.726 24.551 -18.376 1.00 77.75 401 LYS A O 1
ATOM 2628 N N . ASN A 1 402 ? -3.720 23.661 -16.573 1.00 66.56 402 ASN A N 1
ATOM 2629 C CA . ASN A 1 402 ? -2.615 22.761 -16.239 1.00 66.56 402 ASN A CA 1
ATOM 2630 C C . ASN A 1 402 ? -2.425 21.670 -17.297 1.00 66.56 402 ASN A C 1
ATOM 2632 O O . ASN A 1 402 ? -1.291 21.409 -17.688 1.00 66.56 402 ASN A O 1
ATOM 2636 N N . ARG A 1 403 ? -3.512 21.096 -17.824 1.00 75.69 403 ARG A N 1
ATOM 2637 C CA . ARG A 1 403 ? -3.480 20.146 -18.943 1.00 75.69 403 ARG A CA 1
ATOM 2638 C C . ARG A 1 403 ? -2.803 20.757 -20.166 1.00 75.69 403 ARG A C 1
ATOM 2640 O O . ARG A 1 403 ? -1.899 20.146 -20.723 1.00 75.69 403 ARG A O 1
ATOM 2647 N N . ASN A 1 404 ? -3.211 21.961 -20.565 1.00 74.06 404 ASN A N 1
ATOM 2648 C CA . ASN A 1 404 ? -2.627 22.643 -21.719 1.00 74.06 404 ASN A CA 1
ATOM 2649 C C . ASN A 1 404 ? -1.157 23.006 -21.461 1.00 74.06 404 ASN A C 1
ATOM 2651 O O . ASN A 1 404 ? -0.327 22.781 -22.327 1.00 74.06 404 ASN A O 1
ATOM 2655 N N . ASN A 1 405 ? -0.798 23.440 -20.248 1.00 71.06 405 ASN A N 1
ATOM 2656 C CA . ASN A 1 405 ? 0.600 23.677 -19.877 1.00 71.06 405 ASN A CA 1
ATOM 2657 C C . ASN A 1 405 ? 1.458 22.409 -19.944 1.00 71.06 405 ASN A C 1
ATOM 2659 O O . ASN A 1 405 ? 2.590 22.473 -20.408 1.00 71.06 405 ASN A O 1
ATOM 2663 N N . VAL A 1 406 ? 0.952 21.262 -19.481 1.00 66.00 406 VAL A N 1
ATOM 2664 C CA . VAL A 1 406 ? 1.644 19.970 -19.606 1.00 66.00 406 VAL A CA 1
ATOM 2665 C C . VAL A 1 406 ? 1.775 19.610 -21.084 1.00 66.00 406 VAL A C 1
ATOM 2667 O O . VAL A 1 406 ? 2.884 19.364 -21.552 1.00 66.00 406 VAL A O 1
ATOM 2670 N N . ARG A 1 407 ? 0.677 19.664 -21.844 1.00 69.94 407 ARG A N 1
ATOM 2671 C CA . ARG A 1 407 ? 0.689 19.399 -23.285 1.00 69.94 407 ARG A CA 1
ATOM 2672 C C . ARG A 1 407 ? 1.741 20.252 -23.984 1.00 69.94 407 ARG A C 1
ATOM 2674 O O . ARG A 1 407 ? 2.605 19.703 -24.648 1.00 69.94 407 ARG A O 1
ATOM 2681 N N . ASP A 1 408 ? 1.718 21.561 -23.779 1.00 73.31 408 ASP A N 1
ATOM 2682 C CA . ASP A 1 408 ? 2.572 22.499 -24.498 1.00 73.31 408 ASP A CA 1
ATOM 2683 C C . ASP A 1 408 ? 4.033 22.400 -24.025 1.00 73.31 408 ASP A C 1
ATOM 2685 O O . ASP A 1 408 ? 4.938 22.338 -24.853 1.00 73.31 408 ASP A O 1
ATOM 2689 N N . LYS A 1 409 ? 4.289 22.280 -22.714 1.00 70.50 409 LYS A N 1
ATOM 2690 C CA . LYS A 1 409 ? 5.650 22.145 -22.162 1.00 70.50 409 LYS A CA 1
ATOM 2691 C C . LYS A 1 409 ? 6.336 20.865 -22.630 1.00 70.50 409 LYS A C 1
ATOM 2693 O O . LYS A 1 409 ? 7.508 20.906 -22.995 1.00 70.50 409 LYS A O 1
ATOM 2698 N N . TYR A 1 410 ? 5.625 19.740 -22.625 1.00 62.69 410 TYR A N 1
ATOM 2699 C CA . TYR A 1 410 ? 6.207 18.457 -23.006 1.00 62.69 410 TYR A CA 1
ATOM 2700 C C . TYR A 1 410 ? 6.218 18.251 -24.530 1.00 62.69 410 TYR A C 1
ATOM 2702 O O . TYR A 1 410 ? 7.217 17.746 -25.029 1.00 62.69 410 TYR A O 1
ATOM 2710 N N . HIS A 1 411 ? 5.216 18.714 -25.296 1.00 66.50 411 HIS A N 1
ATOM 2711 C CA . HIS A 1 411 ? 5.289 18.669 -26.767 1.00 66.50 411 HIS A CA 1
ATOM 2712 C C . HIS A 1 411 ? 6.386 19.576 -27.333 1.00 66.50 411 HIS A C 1
ATOM 2714 O O . HIS A 1 411 ? 7.106 19.152 -28.237 1.00 66.50 411 HIS A O 1
ATOM 2720 N N . LEU A 1 412 ? 6.502 20.824 -26.856 1.00 66.81 412 LEU A N 1
ATOM 2721 C CA . LEU A 1 412 ? 7.433 21.797 -27.439 1.00 66.81 412 LEU A CA 1
ATOM 2722 C C . LEU A 1 412 ? 8.887 21.472 -27.100 1.00 66.81 412 LEU A C 1
ATOM 2724 O O . LEU A 1 412 ? 9.729 21.523 -27.997 1.00 66.81 412 LEU A O 1
ATOM 2728 N N . ASN A 1 413 ? 9.184 21.091 -25.853 1.00 68.56 413 ASN A N 1
ATOM 2729 C CA . ASN A 1 413 ? 10.546 20.698 -25.484 1.00 68.56 413 ASN A CA 1
ATOM 2730 C C . ASN A 1 413 ? 10.972 19.422 -26.208 1.00 68.56 413 ASN A C 1
ATOM 2732 O O . ASN A 1 413 ? 12.059 19.386 -26.770 1.00 68.56 413 ASN A O 1
ATOM 2736 N N . TYR A 1 414 ? 10.096 18.419 -26.288 1.00 65.88 414 TYR A N 1
ATOM 2737 C CA . TYR A 1 414 ? 10.425 17.155 -26.940 1.00 65.88 414 TYR A CA 1
ATOM 2738 C C . TYR A 1 414 ? 10.615 17.311 -28.454 1.00 65.88 414 TYR A C 1
ATOM 2740 O O . TYR A 1 414 ? 11.607 16.844 -29.012 1.00 65.88 414 TYR A O 1
ATOM 2748 N N . LYS A 1 415 ? 9.716 18.049 -29.127 1.00 73.31 415 LYS A N 1
ATOM 2749 C CA . LYS A 1 415 ? 9.867 18.354 -30.559 1.00 73.31 415 LYS A CA 1
ATOM 2750 C C . LYS A 1 415 ? 11.162 19.122 -30.827 1.00 73.31 415 LYS A C 1
ATOM 2752 O O . LYS A 1 415 ? 11.773 18.918 -31.871 1.00 73.31 415 LYS A O 1
ATOM 2757 N N . LYS A 1 416 ? 11.587 19.993 -29.910 1.00 76.44 416 LYS A N 1
ATOM 2758 C CA . LYS A 1 416 ? 12.858 20.712 -30.020 1.00 76.44 416 LYS A CA 1
ATOM 2759 C C . LYS A 1 416 ? 14.061 19.787 -29.808 1.00 76.44 416 LYS A C 1
ATOM 2761 O O . LYS A 1 416 ? 14.946 19.788 -30.652 1.00 76.44 416 LYS A O 1
ATOM 2766 N N . GLU A 1 417 ? 14.070 18.976 -28.754 1.00 71.31 417 GLU A N 1
ATOM 2767 C CA . GLU A 1 417 ? 15.176 18.062 -28.434 1.00 71.31 417 GLU A CA 1
ATOM 2768 C C . GLU A 1 417 ? 15.419 17.035 -29.542 1.00 71.31 417 GLU A C 1
ATOM 2770 O O . GLU A 1 417 ? 16.557 16.869 -29.969 1.00 71.31 417 GLU A O 1
ATOM 2775 N N . ILE A 1 418 ? 14.363 16.422 -30.091 1.00 72.56 418 ILE A N 1
ATOM 2776 C CA . ILE A 1 418 ? 14.505 15.503 -31.230 1.00 72.56 418 ILE A CA 1
ATOM 2777 C C . ILE A 1 418 ? 15.066 16.229 -32.458 1.00 72.56 418 ILE A C 1
ATOM 2779 O O . ILE A 1 418 ? 15.903 15.687 -33.175 1.00 72.56 418 ILE A O 1
ATOM 2783 N N . LYS A 1 419 ? 14.609 17.455 -32.729 1.00 79.44 419 LYS A N 1
ATOM 2784 C CA . LYS A 1 419 ? 15.086 18.230 -33.880 1.00 79.44 419 LYS A CA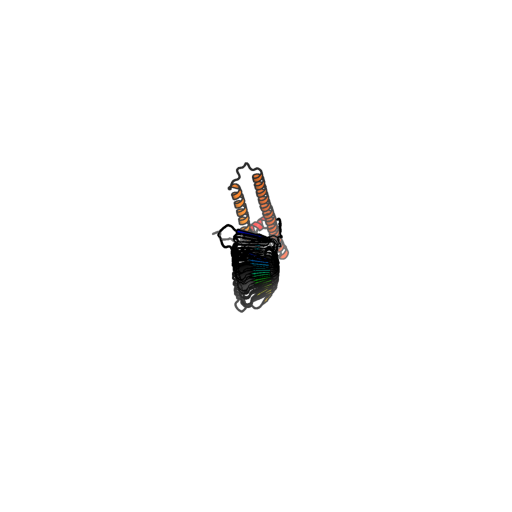 1
ATOM 2785 C C . LYS A 1 419 ? 16.548 18.631 -33.747 1.00 79.44 419 LYS A C 1
ATOM 2787 O O . LYS A 1 419 ? 17.307 18.500 -34.703 1.00 79.44 419 LYS A O 1
ATOM 2792 N N . ASP A 1 420 ? 16.931 19.138 -32.582 1.00 78.31 420 ASP A N 1
ATOM 2793 C CA . ASP A 1 420 ? 18.311 19.524 -32.305 1.00 78.31 420 ASP A CA 1
ATOM 2794 C C . ASP A 1 420 ? 19.223 18.291 -32.386 1.00 78.31 420 ASP A C 1
ATOM 2796 O O . ASP A 1 420 ? 20.274 18.340 -33.017 1.00 78.31 420 ASP A O 1
ATOM 2800 N N . PHE A 1 421 ? 18.743 17.146 -31.909 1.00 75.69 421 PHE A N 1
ATOM 2801 C CA . PHE A 1 421 ? 19.430 15.868 -32.022 1.00 75.69 421 PHE A CA 1
ATOM 2802 C C . PHE A 1 421 ? 19.615 15.374 -33.466 1.00 75.69 421 PHE A C 1
ATOM 2804 O O . PHE A 1 421 ? 20.728 15.016 -33.847 1.00 75.69 421 PHE A O 1
ATOM 2811 N N . VAL A 1 422 ? 18.563 15.369 -34.297 1.00 79.62 422 VAL A N 1
ATOM 2812 C CA . VAL A 1 422 ? 18.686 14.961 -35.713 1.00 79.62 422 VAL A CA 1
ATOM 2813 C C . VAL A 1 422 ? 19.637 15.899 -36.460 1.00 79.62 422 VAL A C 1
ATOM 2815 O O . VAL A 1 422 ? 20.455 15.443 -37.258 1.00 79.62 422 VAL A O 1
ATOM 2818 N N . ARG A 1 423 ? 19.607 17.198 -36.140 1.00 82.56 423 ARG A N 1
ATOM 2819 C CA . ARG A 1 423 ? 20.553 18.179 -36.684 1.00 82.56 423 ARG A CA 1
ATOM 2820 C C . ARG A 1 423 ? 21.997 17.878 -36.268 1.00 82.56 423 ARG A C 1
ATOM 2822 O O . ARG A 1 423 ? 22.897 17.969 -37.104 1.00 82.56 423 ARG A O 1
ATOM 2829 N N . ASP A 1 424 ? 22.231 17.531 -35.007 1.00 79.88 424 ASP A N 1
ATOM 2830 C CA . ASP A 1 424 ? 23.569 17.213 -34.501 1.00 79.88 424 ASP A CA 1
ATOM 2831 C C . ASP A 1 424 ? 24.112 15.912 -35.095 1.00 79.88 424 ASP A C 1
ATOM 2833 O O . ASP A 1 424 ? 25.287 15.851 -35.461 1.00 79.88 424 ASP A O 1
ATOM 2837 N N . LEU A 1 425 ? 23.256 14.907 -35.290 1.00 76.19 425 LEU A N 1
ATOM 2838 C CA . LEU A 1 425 ? 23.619 13.679 -35.994 1.00 76.19 425 LEU A CA 1
ATOM 2839 C C . LEU A 1 425 ? 24.087 13.966 -37.418 1.00 76.19 425 LEU A C 1
ATOM 2841 O O . LEU A 1 425 ? 25.115 13.460 -37.857 1.00 76.19 425 LEU A O 1
ATOM 2845 N N . GLN A 1 426 ? 23.338 14.786 -38.145 1.00 78.94 426 GLN A N 1
ATOM 2846 C CA . GLN A 1 426 ? 23.665 15.103 -39.530 1.00 78.94 426 GLN A CA 1
ATOM 2847 C C . GLN A 1 426 ? 24.960 15.890 -39.629 1.00 78.94 426 GLN A C 1
ATOM 2849 O O . GLN A 1 426 ? 25.816 15.562 -40.445 1.00 78.94 426 GLN A O 1
ATOM 2854 N N . ARG A 1 427 ? 25.160 16.860 -38.730 1.00 80.44 427 ARG A N 1
ATOM 2855 C CA . ARG A 1 427 ? 26.444 17.553 -38.601 1.00 80.44 427 ARG A CA 1
ATOM 2856 C C . ARG A 1 427 ? 27.577 16.590 -38.295 1.00 80.44 427 ARG A C 1
ATOM 2858 O O . ARG A 1 427 ? 28.642 16.728 -38.882 1.00 80.44 427 ARG A O 1
ATOM 2865 N N . TYR A 1 428 ? 27.362 15.626 -37.406 1.00 79.75 428 TYR A N 1
ATOM 2866 C CA . TYR A 1 428 ? 28.370 14.626 -37.085 1.00 79.75 428 TYR A CA 1
ATOM 2867 C C . TYR A 1 428 ? 28.741 13.791 -38.313 1.00 79.75 428 TYR A C 1
ATOM 2869 O O . TYR A 1 428 ? 29.928 13.646 -38.597 1.00 79.75 428 TYR A O 1
ATOM 2877 N N . VAL A 1 429 ? 27.753 13.302 -39.070 1.00 77.56 429 VAL A N 1
ATOM 2878 C CA . VAL A 1 429 ? 27.996 12.522 -40.293 1.00 77.56 429 VAL A CA 1
ATOM 2879 C C . VAL A 1 429 ? 28.779 13.347 -41.318 1.00 77.56 429 VAL A C 1
ATOM 2881 O O . VAL A 1 429 ? 29.816 12.894 -41.801 1.00 77.56 429 VAL A O 1
ATOM 2884 N N . THR A 1 430 ? 28.355 14.587 -41.569 1.00 81.31 430 THR A N 1
ATOM 2885 C CA . THR A 1 430 ? 29.030 15.485 -42.515 1.00 81.31 430 THR A CA 1
ATOM 2886 C C . THR A 1 430 ? 30.447 15.839 -42.073 1.00 81.31 430 THR A C 1
ATOM 2888 O O . THR A 1 430 ? 31.371 15.732 -42.865 1.00 81.31 430 THR A O 1
ATOM 2891 N N . ILE A 1 431 ? 30.657 16.215 -40.809 1.00 79.88 431 ILE A N 1
ATOM 2892 C CA . ILE A 1 431 ? 31.984 16.618 -40.315 1.00 79.88 431 ILE A CA 1
ATOM 2893 C C . ILE A 1 431 ? 32.938 15.425 -40.260 1.00 79.88 431 ILE A C 1
ATOM 2895 O O . ILE A 1 431 ? 34.133 15.577 -40.511 1.00 79.88 431 ILE A O 1
ATOM 2899 N N . ARG A 1 432 ? 32.446 14.247 -39.862 1.00 76.38 432 ARG A N 1
ATOM 2900 C CA . ARG A 1 432 ? 33.322 13.112 -39.568 1.00 76.38 432 ARG A CA 1
ATOM 2901 C C . ARG A 1 432 ? 33.661 12.275 -40.794 1.00 76.38 432 ARG A C 1
ATOM 2903 O O . ARG A 1 432 ? 34.778 11.765 -40.848 1.00 76.38 432 ARG A O 1
ATOM 2910 N N . TYR A 1 433 ? 32.721 12.121 -41.721 1.00 80.62 433 TYR A N 1
ATOM 2911 C CA . TYR A 1 433 ? 32.887 11.261 -42.894 1.00 80.62 433 TYR A CA 1
ATOM 2912 C C . TYR A 1 433 ? 33.018 12.043 -44.195 1.00 80.62 433 TYR A C 1
ATOM 2914 O O . TYR A 1 433 ? 33.325 11.434 -45.210 1.00 80.62 433 TYR A O 1
ATOM 2922 N N . ASP A 1 434 ? 32.812 13.363 -44.165 1.00 90.12 434 ASP A N 1
ATOM 2923 C CA . ASP A 1 434 ? 32.788 14.208 -45.364 1.00 90.12 434 ASP A CA 1
ATOM 2924 C C . ASP A 1 434 ? 31.752 13.720 -46.398 1.00 90.12 434 ASP A C 1
ATOM 2926 O O . ASP A 1 434 ? 31.920 13.836 -47.609 1.00 90.12 434 ASP A O 1
ATOM 2930 N N . LEU A 1 435 ? 30.660 13.128 -45.896 1.00 88.00 435 LEU A N 1
ATOM 2931 C CA . LEU A 1 435 ? 29.558 12.586 -46.684 1.00 88.00 435 LEU A CA 1
ATOM 2932 C C . LEU A 1 435 ? 28.251 13.310 -46.359 1.00 88.00 435 LEU A C 1
ATOM 2934 O O . LEU A 1 435 ? 28.002 13.749 -45.230 1.00 88.00 435 LEU A O 1
ATOM 2938 N N . SER A 1 436 ? 27.372 13.384 -47.358 1.00 90.50 436 SER A N 1
ATOM 2939 C CA . SER A 1 436 ? 25.963 13.682 -47.109 1.00 90.50 436 SER A CA 1
ATOM 2940 C C . SER A 1 436 ? 25.316 12.528 -46.332 1.00 90.50 436 SER A C 1
ATOM 2942 O O . SER A 1 436 ? 25.790 11.391 -46.394 1.00 90.50 436 SER A O 1
ATOM 2944 N N . ILE A 1 437 ? 24.225 12.802 -45.607 1.00 85.56 437 ILE A N 1
ATOM 2945 C CA . ILE A 1 437 ? 23.499 11.746 -44.887 1.00 85.56 437 ILE A CA 1
ATOM 2946 C C . ILE A 1 437 ? 23.000 10.659 -45.849 1.00 85.56 437 ILE A C 1
ATOM 2948 O O . ILE A 1 437 ? 23.082 9.487 -45.513 1.00 85.56 437 ILE A O 1
ATOM 2952 N N . ASP A 1 438 ? 22.582 11.023 -47.064 1.00 90.12 438 ASP A N 1
ATOM 2953 C CA . ASP A 1 438 ? 22.145 10.068 -48.085 1.00 90.12 438 ASP A CA 1
ATOM 2954 C C . ASP A 1 438 ? 23.283 9.182 -48.583 1.00 90.12 438 ASP A C 1
ATOM 2956 O O . ASP A 1 438 ? 23.132 7.967 -48.631 1.00 90.12 438 ASP A O 1
ATOM 2960 N N . SER A 1 439 ? 24.445 9.770 -48.879 1.00 90.62 439 SER A N 1
ATOM 2961 C CA . SER A 1 439 ? 25.631 9.009 -49.293 1.00 90.62 439 SER A CA 1
ATOM 2962 C C . SER A 1 439 ? 26.125 8.086 -48.180 1.00 90.62 439 SER A C 1
ATOM 2964 O O . SER A 1 439 ? 26.595 6.983 -48.446 1.00 90.62 439 SER A O 1
ATOM 2966 N N . PHE A 1 440 ? 26.011 8.525 -46.924 1.00 88.19 440 PHE A N 1
ATOM 2967 C CA . PHE A 1 440 ? 26.328 7.695 -45.770 1.00 88.19 440 PHE A CA 1
ATOM 2968 C C . PHE A 1 440 ? 25.356 6.515 -45.654 1.00 88.19 440 PHE A C 1
ATOM 2970 O O . PHE A 1 440 ? 25.812 5.379 -45.580 1.00 88.19 440 PHE A O 1
ATOM 2977 N N . LEU A 1 441 ? 24.042 6.762 -45.701 1.00 87.94 441 LEU A N 1
ATOM 2978 C CA . LEU A 1 441 ? 23.008 5.721 -45.647 1.00 87.94 441 LEU A CA 1
ATOM 2979 C C . LEU A 1 441 ? 23.152 4.702 -46.785 1.00 87.94 441 LEU A C 1
ATOM 2981 O O . LEU A 1 441 ? 23.073 3.498 -46.545 1.00 87.94 441 LEU A O 1
ATOM 2985 N N . GLU A 1 442 ? 23.445 5.175 -47.996 1.00 91.38 442 GLU A N 1
ATOM 2986 C CA . GLU A 1 442 ? 23.711 4.329 -49.159 1.00 91.38 442 GLU A CA 1
ATOM 2987 C C . GLU A 1 442 ? 24.980 3.484 -48.966 1.00 91.38 442 GLU A C 1
ATOM 2989 O O . GLU A 1 442 ? 24.971 2.288 -49.256 1.00 91.38 442 GLU A O 1
ATOM 2994 N N . SER A 1 443 ? 26.047 4.060 -48.390 1.00 87.94 443 SER A N 1
ATOM 2995 C CA . SER A 1 443 ? 27.309 3.343 -48.143 1.00 87.94 443 SER A CA 1
ATOM 2996 C C . SER A 1 443 ? 27.167 2.166 -47.175 1.00 87.94 443 SER A C 1
ATOM 2998 O O . SER A 1 443 ? 27.867 1.166 -47.325 1.00 87.94 443 SER A O 1
ATOM 3000 N N . ILE A 1 444 ? 26.232 2.261 -46.224 1.00 85.00 444 ILE A N 1
ATOM 3001 C CA . ILE A 1 444 ? 25.936 1.199 -45.251 1.00 85.00 444 ILE A CA 1
ATOM 3002 C C . ILE A 1 444 ? 24.714 0.358 -45.652 1.00 85.00 444 ILE A C 1
ATOM 3004 O O . ILE A 1 444 ? 24.277 -0.494 -44.880 1.00 85.00 444 ILE A O 1
ATOM 3008 N N . ASN A 1 445 ? 24.149 0.597 -46.844 1.00 88.12 445 ASN A N 1
ATOM 3009 C CA . ASN A 1 445 ? 22.929 -0.038 -47.346 1.00 88.12 445 ASN A CA 1
ATOM 3010 C C . ASN A 1 445 ? 21.776 -0.023 -46.318 1.00 88.12 445 ASN A C 1
ATOM 3012 O O . ASN A 1 445 ? 21.090 -1.027 -46.109 1.00 88.12 445 ASN A O 1
ATOM 3016 N N . PHE A 1 446 ? 21.586 1.113 -45.641 1.00 86.12 446 PHE A N 1
ATOM 3017 C CA . PHE A 1 446 ? 20.600 1.274 -44.576 1.00 86.12 446 PHE A CA 1
ATOM 3018 C C . PHE A 1 446 ? 19.445 2.166 -45.010 1.00 86.12 446 PHE A C 1
ATOM 3020 O O . PHE A 1 446 ? 19.646 3.228 -45.597 1.00 86.12 446 PHE A O 1
ATOM 3027 N N . LYS A 1 447 ? 18.224 1.752 -44.663 1.00 88.88 447 LYS A N 1
ATOM 3028 C CA . LYS A 1 447 ? 17.015 2.535 -44.898 1.00 88.88 447 LYS A CA 1
ATOM 3029 C C . LYS A 1 447 ? 16.460 3.047 -43.581 1.00 88.88 447 LYS A C 1
ATOM 3031 O O . LYS A 1 447 ? 16.368 2.306 -42.611 1.00 88.88 447 LYS A O 1
ATOM 3036 N N . VAL A 1 448 ? 16.086 4.320 -43.558 1.00 84.25 448 VAL A N 1
ATOM 3037 C CA . VAL A 1 448 ? 15.495 4.964 -42.384 1.00 84.25 448 VAL A CA 1
ATOM 3038 C C . VAL A 1 448 ? 13.974 4.892 -42.429 1.00 84.25 448 VAL A C 1
ATOM 3040 O O . VAL A 1 448 ? 13.364 4.888 -43.501 1.00 84.25 448 VAL A O 1
ATOM 3043 N N . SER A 1 449 ? 13.339 4.910 -41.262 1.00 86.81 449 SER A N 1
ATOM 3044 C CA . SER A 1 449 ? 11.882 4.958 -41.178 1.00 86.81 449 SER A CA 1
ATOM 3045 C C . SER A 1 449 ? 11.332 6.277 -41.735 1.00 86.81 449 SER A C 1
ATOM 3047 O O . SER A 1 449 ? 11.972 7.336 -41.685 1.00 86.81 449 SER A O 1
ATOM 3049 N N . ILE A 1 450 ? 10.089 6.249 -42.222 1.00 84.31 450 ILE A N 1
ATOM 3050 C CA . ILE A 1 450 ? 9.406 7.452 -42.725 1.00 84.31 450 ILE A CA 1
ATOM 3051 C C . ILE A 1 450 ? 9.280 8.547 -41.655 1.00 84.31 450 ILE A C 1
ATOM 3053 O O . ILE A 1 450 ? 9.300 9.740 -41.959 1.00 84.31 450 ILE A O 1
ATOM 3057 N N . VAL A 1 451 ? 9.193 8.148 -40.383 1.00 79.94 451 VAL A N 1
ATOM 3058 C CA . VAL A 1 451 ? 9.147 9.059 -39.236 1.00 79.94 451 VAL A CA 1
ATOM 3059 C C . VAL A 1 451 ? 10.460 9.829 -39.126 1.00 79.94 451 VAL A C 1
ATOM 3061 O O . VAL A 1 451 ? 10.441 11.058 -39.036 1.00 79.94 451 VAL A O 1
ATOM 3064 N N . PHE A 1 452 ? 11.593 9.129 -39.200 1.00 81.50 452 PHE A N 1
ATOM 3065 C CA . PHE A 1 452 ? 12.910 9.753 -39.169 1.00 81.50 452 PHE A CA 1
ATOM 3066 C C . PHE A 1 452 ? 13.113 10.693 -40.364 1.00 81.50 452 PHE A C 1
ATOM 3068 O O . PHE A 1 452 ? 13.514 11.841 -40.183 1.00 81.50 452 PHE A O 1
ATOM 3075 N N . ALA A 1 453 ? 12.738 10.263 -41.573 1.00 85.38 453 ALA A N 1
ATOM 3076 C CA . ALA A 1 453 ? 12.830 11.084 -42.780 1.00 85.38 453 ALA A CA 1
ATOM 3077 C C . ALA A 1 453 ? 11.992 12.376 -42.701 1.00 85.38 453 ALA A C 1
ATOM 3079 O O . ALA A 1 453 ? 12.443 13.446 -43.121 1.00 85.38 453 ALA A O 1
ATOM 3080 N N . ASN A 1 454 ? 10.797 12.315 -42.107 1.00 84.56 454 ASN A N 1
ATOM 3081 C CA . ASN A 1 454 ? 9.954 13.494 -41.898 1.00 84.56 454 ASN A CA 1
ATOM 3082 C C . ASN A 1 454 ? 10.577 14.484 -40.904 1.00 84.56 454 ASN A C 1
ATOM 3084 O O . ASN A 1 454 ? 10.577 15.691 -41.151 1.00 84.56 454 ASN A O 1
ATOM 3088 N N . ILE A 1 455 ? 11.150 13.987 -39.807 1.00 81.81 455 ILE A N 1
ATOM 3089 C CA . ILE A 1 455 ? 11.859 14.825 -38.830 1.00 81.81 455 ILE A CA 1
ATOM 3090 C C . ILE A 1 455 ? 13.097 15.456 -39.477 1.00 81.81 455 ILE A C 1
ATOM 3092 O O . ILE A 1 455 ? 13.331 16.653 -39.321 1.00 81.81 455 ILE A O 1
ATOM 3096 N N . SER A 1 456 ? 13.839 14.670 -40.256 1.00 83.38 456 SER A N 1
ATOM 3097 C CA . SER A 1 456 ? 15.004 15.095 -41.032 1.00 83.38 456 SER A CA 1
ATOM 3098 C C . SER A 1 456 ? 14.674 16.255 -41.981 1.00 83.38 456 SER A C 1
ATOM 3100 O O . SER A 1 456 ? 15.348 17.288 -41.997 1.00 83.38 456 SER A O 1
ATOM 3102 N N . ARG A 1 457 ? 13.550 16.151 -42.702 1.00 88.06 457 ARG A N 1
ATOM 3103 C CA . ARG A 1 457 ? 13.018 17.238 -43.534 1.00 88.06 457 ARG A CA 1
ATOM 3104 C C . ARG A 1 457 ? 12.676 18.477 -42.703 1.00 88.06 457 ARG A C 1
ATOM 3106 O O . ARG A 1 457 ? 13.011 19.587 -43.108 1.00 88.06 457 ARG A O 1
ATOM 3113 N N . GLU A 1 458 ? 12.048 18.311 -41.537 1.00 85.00 458 GLU A N 1
ATOM 3114 C CA . GLU A 1 458 ? 11.703 19.432 -40.650 1.00 85.00 458 GLU A CA 1
ATOM 3115 C C . GLU A 1 458 ? 12.925 20.172 -40.069 1.00 85.00 458 GLU A C 1
ATOM 3117 O O . GLU A 1 458 ? 12.778 21.319 -39.636 1.00 85.00 458 GLU A O 1
ATOM 3122 N N . VAL A 1 459 ? 14.107 19.546 -40.020 1.00 85.38 459 VAL A N 1
ATOM 3123 C CA . VAL A 1 459 ? 15.348 20.177 -39.529 1.00 85.38 459 VAL A CA 1
ATOM 3124 C C . VAL A 1 459 ? 16.236 20.750 -40.632 1.00 85.38 459 VAL A C 1
ATOM 3126 O O . VAL A 1 459 ? 17.257 21.362 -40.315 1.00 85.38 459 VAL A O 1
ATOM 3129 N N . GLY A 1 460 ? 15.814 20.631 -41.896 1.00 87.50 460 GLY A N 1
ATOM 3130 C CA . GLY A 1 460 ? 16.484 21.222 -43.058 1.00 87.50 460 GLY A CA 1
ATOM 3131 C C . GLY A 1 460 ? 17.370 20.266 -43.857 1.00 87.50 460 GLY A C 1
ATOM 3132 O O . GLY A 1 460 ? 18.117 20.725 -44.713 1.00 87.50 460 GLY A O 1
ATOM 3133 N N . PHE A 1 461 ? 17.280 18.959 -43.609 1.00 86.62 461 PHE A N 1
ATOM 3134 C CA . PHE A 1 461 ? 18.103 17.943 -44.262 1.00 86.62 461 PHE A CA 1
ATOM 3135 C C . PHE A 1 461 ? 17.199 16.822 -44.795 1.00 86.62 461 PHE A C 1
ATOM 3137 O O . PHE A 1 461 ? 17.007 15.805 -44.129 1.00 86.62 461 PHE A O 1
ATOM 3144 N N . PRO A 1 462 ? 16.531 17.010 -45.942 1.00 91.25 462 PRO A N 1
ATOM 3145 C CA . PRO A 1 462 ? 15.685 15.965 -46.509 1.00 91.25 462 PRO A CA 1
ATOM 3146 C C . PRO A 1 462 ? 16.527 14.731 -46.874 1.00 91.25 462 PRO A C 1
ATOM 3148 O O . PRO A 1 462 ? 17.630 14.888 -47.379 1.00 91.25 462 PRO A O 1
ATOM 3151 N N . ILE A 1 463 ? 15.990 13.537 -46.609 1.00 90.25 463 ILE A N 1
ATOM 3152 C CA . ILE A 1 463 ? 16.571 12.243 -47.009 1.00 90.25 463 ILE A CA 1
ATOM 3153 C C . ILE A 1 463 ? 15.907 11.813 -48.320 1.00 90.25 463 ILE A C 1
ATOM 3155 O O . ILE A 1 463 ? 14.695 12.011 -48.483 1.00 90.25 463 ILE A O 1
ATOM 3159 N N . ASP A 1 464 ? 16.681 11.250 -49.246 1.00 94.00 464 ASP A N 1
ATOM 3160 C CA . ASP A 1 464 ? 16.186 10.730 -50.520 1.00 94.00 464 ASP A CA 1
ATOM 3161 C C . ASP A 1 464 ? 15.195 9.580 -50.287 1.00 94.00 464 ASP A C 1
ATOM 3163 O O . ASP A 1 464 ? 15.379 8.721 -49.424 1.00 94.00 464 ASP A O 1
ATOM 3167 N N . GLY A 1 465 ? 14.125 9.540 -51.083 1.00 91.00 465 GLY A N 1
ATOM 3168 C CA . GLY A 1 465 ? 13.116 8.489 -51.023 1.00 91.00 465 GLY A CA 1
ATOM 3169 C C . GLY A 1 465 ? 13.651 7.081 -51.305 1.00 91.00 465 GLY A C 1
ATOM 3170 O O . GLY A 1 465 ? 12.991 6.114 -50.925 1.00 91.00 465 GLY A O 1
ATOM 3171 N N . SER A 1 466 ? 14.820 6.939 -51.940 1.00 92.44 466 SER A N 1
ATOM 3172 C CA . SER A 1 466 ? 15.518 5.652 -52.102 1.00 92.44 466 SER A CA 1
ATOM 3173 C C . SER A 1 466 ? 16.007 5.061 -50.768 1.00 92.44 466 SER A C 1
ATOM 3175 O O . SER A 1 466 ? 15.989 3.836 -50.600 1.00 92.44 466 SER A O 1
ATOM 3177 N N . ASN A 1 467 ? 16.346 5.927 -49.809 1.00 89.62 467 ASN A N 1
ATOM 3178 C CA . ASN A 1 467 ? 16.871 5.596 -48.483 1.00 89.62 467 ASN A CA 1
ATOM 3179 C C . ASN A 1 467 ? 15.779 5.503 -47.403 1.00 89.62 467 ASN A C 1
ATOM 3181 O O . ASN A 1 467 ? 16.089 5.349 -46.224 1.00 89.62 467 ASN A O 1
ATOM 3185 N N . ILE A 1 468 ? 14.498 5.594 -47.773 1.00 91.25 468 ILE A N 1
ATOM 3186 C CA . ILE A 1 468 ? 13.370 5.474 -46.840 1.00 91.25 468 ILE A CA 1
ATOM 3187 C C . ILE A 1 468 ? 12.780 4.065 -46.940 1.00 91.25 468 ILE A C 1
ATOM 3189 O O . ILE A 1 468 ? 12.512 3.563 -48.037 1.00 91.25 468 ILE A O 1
ATOM 3193 N N . GLU A 1 469 ? 12.542 3.420 -45.799 1.00 88.62 469 GLU A N 1
ATOM 3194 C CA . GLU A 1 469 ? 11.766 2.184 -45.751 1.00 88.62 469 GLU A CA 1
ATOM 3195 C C . GLU A 1 469 ? 10.346 2.449 -46.259 1.00 88.62 469 GLU A C 1
ATOM 3197 O O . GLU A 1 469 ? 9.563 3.191 -45.658 1.00 88.62 469 GLU A O 1
ATOM 3202 N N . ARG A 1 470 ? 9.994 1.823 -47.385 1.00 81.25 470 ARG A N 1
ATOM 3203 C CA . ARG A 1 470 ? 8.599 1.708 -47.807 1.00 81.25 470 ARG A CA 1
ATOM 3204 C C . ARG A 1 470 ? 7.966 0.634 -46.938 1.00 81.25 470 ARG A C 1
ATOM 3206 O O . ARG A 1 470 ? 8.019 -0.538 -47.287 1.00 81.25 470 ARG A O 1
ATOM 3213 N N . GLY A 1 471 ? 7.431 1.029 -45.789 1.00 68.31 471 GLY A N 1
ATOM 3214 C CA . GLY A 1 471 ? 6.555 0.142 -45.035 1.00 68.31 471 GLY A CA 1
ATOM 3215 C C . GLY A 1 471 ? 5.371 -0.234 -45.922 1.00 68.31 471 GLY A C 1
ATOM 3216 O O . GLY A 1 471 ? 4.694 0.659 -46.437 1.00 68.31 471 GLY A O 1
ATOM 3217 N N . ASP A 1 472 ? 5.138 -1.529 -46.126 1.00 49.31 472 ASP A N 1
ATOM 3218 C CA . ASP A 1 472 ? 3.871 -2.011 -46.665 1.00 49.31 472 ASP A CA 1
ATOM 3219 C C . ASP A 1 472 ? 2.792 -1.645 -45.646 1.00 49.31 472 ASP A C 1
ATOM 3221 O O . ASP A 1 472 ? 2.646 -2.281 -44.604 1.00 49.31 472 ASP A O 1
ATOM 3225 N N . ILE A 1 473 ? 2.072 -0.558 -45.914 1.00 47.94 473 ILE A N 1
ATOM 3226 C CA . ILE A 1 473 ? 0.895 -0.173 -45.141 1.00 47.94 473 ILE A CA 1
ATOM 3227 C C . ILE A 1 473 ? -0.216 -1.142 -45.565 1.00 47.94 473 ILE A C 1
ATOM 3229 O O . ILE A 1 473 ? -0.972 -0.850 -46.492 1.00 47.94 473 ILE A O 1
ATOM 3233 N N . SER A 1 474 ? -0.230 -2.335 -44.964 1.00 36.44 474 SER A N 1
ATOM 3234 C CA . SER A 1 474 ? -1.351 -3.284 -45.023 1.00 36.44 474 SER A CA 1
ATOM 3235 C C . SER A 1 474 ? -2.322 -3.041 -43.880 1.00 36.44 474 SER A C 1
ATOM 3237 O O . SER A 1 474 ? -1.840 -2.813 -42.746 1.00 36.44 474 SER A O 1
#

Foldseek 3Di:
DDDDDDDDDDDDDDDPDDDPDDDDDQDEAEDEDECEDEDQHQEYEYAHQEYEYEHHCEYEYQHQEYEYQHQEYEYAHYQEYHYEHYCEYYYEEYQEYEYQHQEYEYAYQEYHYEHHCEYAYQHQEYEYQHQEYHYAHYQEHEYAHYQEYHYEEYQEYYYPEYQEYEYAYQEYHDAHQEYHYPHYCEYEYQHQEYEYQHQEYEYEHYQEYEYEHYCEYAYEEYQEYEYAHQEYEYQHQEYEYEHYQEYHYEHYCEYEYNEYQEYEYAHQEYEYQHQEYHYAHYQEYAYEHHCEYEYEHYQEYYYEHYQEYEYCHLEYHYQYPYYHRHPPNHPYPHLPDPDPDPPVLSVVVVVLVVVVVVVVCCVVVVVVVVVVLVVVLVCLVPVDDPVPDPVSVVVSVVSVVVVVVCVCVVVVVVLVVVLVVLVVVQVCCCVPVVDGPQRVLVVSVAADEPVSQVSCVVNPRHHDPVRHDPPPPD

InterPro domains:
  IPR014010 REJ domain [PS51111] (1-261)

Organism: NCBI:txid412755